Protein AF-A0A354I296-F1 (afdb_monomer_lite)

Structure (mmCIF, N/CA/C/O backbone):
data_AF-A0A354I296-F1
#
_entry.id   AF-A0A354I296-F1
#
loop_
_atom_site.group_PDB
_atom_site.id
_atom_site.type_symbol
_atom_site.label_atom_id
_atom_site.label_alt_id
_atom_site.label_comp_id
_atom_site.label_asym_id
_atom_site.label_entity_id
_atom_site.label_seq_id
_atom_site.pdbx_PDB_ins_code
_atom_site.Cartn_x
_atom_site.Cartn_y
_atom_site.Cartn_z
_atom_site.occupancy
_atom_site.B_iso_or_equiv
_atom_site.auth_seq_id
_atom_site.auth_comp_id
_atom_site.auth_asym_id
_atom_site.auth_atom_id
_atom_site.pdbx_PDB_model_num
ATOM 1 N N . GLU A 1 1 ? 18.909 11.972 23.026 1.00 33.59 1 GLU A N 1
ATOM 2 C CA . GLU A 1 1 ? 19.848 12.595 24.001 1.00 33.59 1 GLU A CA 1
ATOM 3 C C . GLU A 1 1 ? 21.340 12.469 23.628 1.00 33.59 1 GLU A C 1
ATOM 5 O O . GLU A 1 1 ? 22.035 13.480 23.597 1.00 33.59 1 GLU A O 1
ATOM 10 N N . LEU A 1 2 ? 21.848 11.277 23.272 1.00 34.94 2 LEU A N 1
ATOM 11 C CA . LEU A 1 2 ? 23.259 11.068 22.873 1.00 34.94 2 LEU A CA 1
ATOM 12 C C . LEU A 1 2 ? 23.693 11.866 21.626 1.00 34.94 2 LEU A C 1
ATOM 14 O O . LEU A 1 2 ? 24.777 12.438 21.613 1.00 34.94 2 LEU A O 1
ATOM 18 N N . PHE A 1 3 ? 22.832 11.965 20.608 1.00 37.03 3 PHE A N 1
ATOM 19 C CA . PHE A 1 3 ? 23.112 12.724 19.379 1.00 37.03 3 PHE A CA 1
ATOM 20 C C . PHE A 1 3 ? 23.147 14.242 19.612 1.00 37.03 3 PHE A C 1
ATOM 22 O O . PHE A 1 3 ? 24.010 14.931 19.083 1.00 37.03 3 PHE A O 1
ATOM 29 N N . VAL A 1 4 ? 22.258 14.760 20.465 1.00 40.34 4 VAL A N 1
ATOM 30 C CA . VAL A 1 4 ? 22.245 16.178 20.862 1.00 40.34 4 VAL A CA 1
ATOM 31 C C . VAL A 1 4 ? 23.506 16.517 21.654 1.00 40.34 4 VAL A C 1
ATOM 33 O O . VAL A 1 4 ? 24.139 17.526 21.366 1.00 40.34 4 VAL A O 1
ATOM 36 N N . ARG A 1 5 ? 23.934 15.640 22.575 1.00 43.50 5 ARG A N 1
ATOM 37 C CA . ARG A 1 5 ? 25.224 15.774 23.271 1.00 43.50 5 ARG A CA 1
ATOM 38 C C . ARG A 1 5 ? 26.418 15.746 22.314 1.00 43.50 5 ARG A C 1
ATOM 40 O O . ARG A 1 5 ? 27.336 16.535 22.496 1.00 43.50 5 ARG A O 1
ATOM 47 N N . TRP A 1 6 ? 26.397 14.890 21.294 1.00 47.97 6 TRP A N 1
ATOM 48 C CA . TRP A 1 6 ? 27.456 14.805 20.284 1.00 47.97 6 TRP A CA 1
ATOM 49 C C . TRP A 1 6 ? 27.508 16.049 19.379 1.00 47.97 6 TRP A C 1
ATOM 51 O O . TRP A 1 6 ? 28.562 16.656 19.230 1.00 47.97 6 TRP A O 1
ATOM 61 N N . ILE A 1 7 ? 26.363 16.514 18.867 1.00 42.75 7 ILE A N 1
ATOM 62 C CA . ILE A 1 7 ? 26.251 17.751 18.073 1.00 42.75 7 ILE A CA 1
ATOM 63 C C . ILE A 1 7 ? 26.618 18.988 18.903 1.00 42.75 7 ILE A C 1
ATOM 65 O O . ILE A 1 7 ? 27.264 19.892 18.388 1.00 42.75 7 ILE A O 1
ATOM 69 N N . GLN A 1 8 ? 26.238 19.052 20.182 1.00 44.62 8 GLN A N 1
ATOM 70 C CA . GLN A 1 8 ? 26.620 20.152 21.077 1.00 44.62 8 GLN A CA 1
ATOM 71 C C . GLN A 1 8 ? 28.119 20.139 21.403 1.00 44.62 8 GLN A C 1
ATOM 73 O O . GLN A 1 8 ? 28.713 21.206 21.518 1.00 44.62 8 GLN A O 1
ATOM 78 N N . GLN A 1 9 ? 28.742 18.957 21.486 1.00 46.59 9 GLN A N 1
ATOM 79 C CA . GLN A 1 9 ? 30.201 18.827 21.569 1.00 46.59 9 GLN A CA 1
ATOM 80 C C . GLN A 1 9 ? 30.897 19.252 20.268 1.00 46.59 9 GLN A C 1
ATOM 82 O O . GLN A 1 9 ? 31.966 19.849 20.334 1.00 46.59 9 GLN A O 1
ATOM 87 N N . MET A 1 10 ? 30.289 19.003 19.101 1.00 43.88 10 MET A N 1
ATOM 88 C CA . MET A 1 10 ? 30.841 19.424 17.809 1.00 43.88 10 MET A CA 1
ATOM 89 C C . MET A 1 10 ? 30.598 20.903 17.497 1.00 43.88 10 MET A C 1
ATOM 91 O O . MET A 1 10 ? 31.473 21.532 16.936 1.00 43.88 10 MET A O 1
ATOM 95 N N . ARG A 1 11 ? 29.477 21.513 17.906 1.00 38.94 11 ARG A N 1
ATOM 96 C CA . ARG A 1 11 ? 29.170 22.939 17.646 1.00 38.94 11 ARG A CA 1
ATOM 97 C C . ARG A 1 11 ? 30.139 23.929 18.298 1.00 38.94 11 ARG A C 1
ATOM 99 O O . ARG A 1 11 ? 30.137 25.097 17.921 1.00 38.94 11 ARG A O 1
ATOM 106 N N . TRP A 1 12 ? 30.914 23.491 19.287 1.00 44.03 12 TRP A N 1
ATOM 107 C CA . TRP A 1 12 ? 31.955 24.303 19.922 1.00 44.03 12 TRP A CA 1
ATOM 108 C C . TRP A 1 12 ? 33.363 24.039 19.377 1.00 44.03 12 TRP A C 1
ATOM 110 O O . TRP A 1 12 ? 34.286 24.747 19.768 1.00 44.03 12 TRP A O 1
ATOM 120 N N . ASN A 1 13 ? 33.515 23.094 18.445 1.00 45.34 13 ASN A N 1
ATOM 121 C CA . ASN A 1 13 ? 34.725 22.901 17.652 1.00 45.34 13 ASN A CA 1
ATOM 122 C C . ASN A 1 13 ? 34.424 23.289 16.193 1.00 45.34 13 ASN A C 1
ATOM 124 O O . ASN A 1 13 ? 33.408 22.910 15.628 1.00 45.34 13 ASN A O 1
ATOM 128 N N . GLU A 1 14 ? 35.288 24.084 15.575 1.00 43.41 14 GLU A N 1
ATOM 129 C CA . GLU A 1 14 ? 35.059 24.826 14.321 1.00 43.41 14 GLU A CA 1
ATOM 130 C C . GLU A 1 14 ? 34.916 23.971 13.028 1.00 43.41 14 GLU A C 1
ATOM 132 O O . GLU A 1 14 ? 35.137 24.471 11.930 1.00 43.41 14 GLU A O 1
ATOM 137 N N . GLU A 1 15 ? 34.535 22.692 13.102 1.00 51.66 15 GLU A N 1
ATOM 138 C CA . GLU A 1 15 ? 34.667 21.718 11.997 1.00 51.66 15 GLU A CA 1
ATOM 139 C C . GLU A 1 15 ? 33.373 21.411 11.216 1.00 51.66 15 GLU A C 1
ATOM 141 O O . GLU A 1 15 ? 33.297 20.407 10.509 1.00 51.66 15 GLU A O 1
ATOM 146 N N . VAL A 1 16 ? 32.338 22.254 11.294 1.00 51.06 16 VAL A N 1
ATOM 147 C CA . VAL A 1 16 ? 31.135 22.087 10.454 1.00 51.06 16 VAL A CA 1
ATOM 148 C C . VAL A 1 16 ? 31.132 23.120 9.333 1.00 51.06 16 VAL A C 1
ATOM 150 O O . VAL A 1 16 ? 30.863 24.299 9.558 1.00 51.06 16 VAL A O 1
ATOM 153 N N . LEU A 1 17 ? 31.406 22.658 8.112 1.00 53.25 17 LEU A N 1
ATOM 154 C CA . LEU A 1 17 ? 31.393 23.466 6.893 1.00 53.25 17 LEU A CA 1
ATOM 155 C C . LEU A 1 17 ? 30.124 23.184 6.084 1.00 53.25 17 LEU A C 1
ATOM 157 O O . LEU A 1 17 ? 29.747 22.032 5.883 1.00 53.25 17 LEU A O 1
ATOM 161 N N . VAL A 1 18 ? 29.468 24.244 5.615 1.00 51.97 18 VAL A N 1
ATOM 162 C CA . VAL A 1 18 ? 28.243 24.160 4.809 1.00 51.97 18 VAL A CA 1
ATOM 163 C C . VAL A 1 18 ? 28.585 24.545 3.373 1.00 51.97 18 VAL A C 1
ATOM 165 O O . VAL A 1 18 ? 29.061 25.654 3.143 1.00 51.97 18 VAL A O 1
ATOM 168 N N . CYS A 1 19 ? 28.346 23.639 2.420 1.00 49.12 19 CYS A N 1
ATOM 169 C CA . CYS A 1 19 ? 28.421 23.948 0.991 1.00 49.12 19 CYS A CA 1
ATOM 170 C C . CYS A 1 19 ? 27.123 24.671 0.587 1.00 49.12 19 CYS A C 1
ATOM 172 O O . CYS A 1 19 ? 26.054 24.067 0.705 1.00 49.12 19 CYS A O 1
ATOM 174 N N . PRO A 1 20 ? 27.166 25.951 0.180 1.00 45.97 20 PRO A N 1
ATOM 175 C CA . PRO A 1 20 ? 25.952 26.740 0.011 1.00 45.97 20 PRO A CA 1
ATOM 176 C C . PRO A 1 20 ? 25.225 26.470 -1.315 1.00 45.97 20 PRO A C 1
ATOM 178 O O . PRO A 1 20 ? 24.038 26.778 -1.406 1.00 45.97 20 PRO A O 1
ATOM 181 N N . THR A 1 21 ? 25.891 25.901 -2.331 1.00 49.44 21 THR A N 1
ATOM 182 C CA . THR A 1 21 ? 25.276 25.586 -3.634 1.00 49.44 21 THR A CA 1
ATOM 183 C C . THR A 1 21 ? 25.809 24.285 -4.257 1.00 49.44 21 THR A C 1
ATOM 185 O O . THR A 1 21 ? 26.966 23.918 -4.064 1.00 49.44 21 THR A O 1
ATOM 188 N N . GLU A 1 22 ? 24.993 23.589 -5.063 1.00 44.62 22 GLU A N 1
ATOM 189 C CA . GLU A 1 22 ? 25.404 22.340 -5.742 1.00 44.62 22 GLU A CA 1
ATOM 190 C C . GLU A 1 22 ? 26.595 22.526 -6.698 1.00 44.62 22 GLU A C 1
ATOM 192 O O . GLU A 1 22 ? 27.416 21.624 -6.854 1.00 44.62 22 GLU A O 1
ATOM 197 N N . GLY A 1 23 ? 26.724 23.706 -7.313 1.00 51.19 23 GLY A N 1
ATOM 198 C CA . GLY A 1 23 ? 27.812 24.018 -8.245 1.00 51.19 23 GLY A CA 1
ATOM 199 C C . GLY A 1 23 ? 29.199 24.094 -7.596 1.00 51.19 23 GLY A C 1
ATOM 200 O O . GLY A 1 23 ? 30.200 24.117 -8.309 1.00 51.19 23 GLY A O 1
ATOM 201 N N . GLU A 1 24 ? 29.271 24.122 -6.264 1.00 54.84 24 GLU A N 1
ATOM 202 C CA . GLU A 1 24 ? 30.514 24.223 -5.492 1.00 54.84 24 GLU A CA 1
ATOM 203 C C . GLU A 1 24 ? 30.955 22.874 -4.896 1.00 54.84 24 GLU A C 1
ATOM 205 O O . GLU A 1 24 ? 32.061 22.778 -4.356 1.00 54.84 24 GLU A O 1
ATOM 210 N N . ILE A 1 25 ? 30.140 21.816 -5.045 1.00 56.16 25 ILE A N 1
ATOM 211 C CA . ILE A 1 25 ? 30.381 20.479 -4.474 1.00 56.16 25 ILE A CA 1
ATOM 212 C C . ILE A 1 25 ? 31.719 19.898 -4.929 1.00 56.16 25 ILE A C 1
ATOM 214 O O . ILE A 1 25 ? 32.468 19.397 -4.096 1.00 56.16 25 ILE A O 1
ATOM 218 N N . ASP A 1 26 ? 32.066 20.004 -6.213 1.00 57.66 26 ASP A N 1
ATOM 219 C CA . ASP A 1 26 ? 33.335 19.468 -6.721 1.00 57.66 26 ASP A CA 1
ATOM 220 C C . ASP A 1 26 ? 34.546 20.199 -6.114 1.00 57.66 26 ASP A C 1
ATOM 222 O O . ASP A 1 26 ? 35.581 19.590 -5.839 1.00 57.66 26 ASP A O 1
ATOM 226 N N . GLY A 1 27 ? 34.429 21.506 -5.856 1.00 67.06 27 GLY A N 1
ATOM 227 C CA . GLY A 1 27 ? 35.473 22.284 -5.182 1.00 67.06 27 GLY A CA 1
ATOM 228 C C . GLY A 1 27 ? 35.651 21.850 -3.728 1.00 67.06 27 GLY A C 1
ATOM 229 O O . GLY A 1 27 ? 36.767 21.606 -3.274 1.00 67.06 27 GLY A O 1
ATOM 230 N N . PHE A 1 28 ? 34.534 21.668 -3.033 1.00 61.72 28 PHE A N 1
ATOM 231 C CA . PHE A 1 28 ? 34.469 21.221 -1.648 1.00 61.72 28 PHE A CA 1
ATOM 232 C C . PHE A 1 28 ? 34.961 19.770 -1.473 1.00 61.72 28 PHE A C 1
ATOM 234 O O . PHE A 1 28 ? 35.757 19.497 -0.576 1.00 61.72 28 PHE A O 1
ATOM 241 N N . HIS A 1 29 ? 34.594 18.861 -2.380 1.00 56.91 29 HIS A N 1
ATOM 242 C CA . HIS A 1 29 ? 35.057 17.470 -2.405 1.00 56.91 29 HIS A CA 1
ATOM 243 C C . HIS A 1 29 ? 36.570 17.367 -2.644 1.00 56.91 29 HIS A C 1
ATOM 245 O O . HIS A 1 29 ? 37.246 16.538 -2.039 1.00 56.91 29 HIS A O 1
ATOM 251 N N . ASN A 1 30 ? 37.125 18.227 -3.501 1.00 67.69 30 ASN A N 1
ATOM 252 C CA . ASN A 1 30 ? 38.569 18.272 -3.740 1.00 67.69 30 ASN A CA 1
ATOM 253 C C . ASN A 1 30 ? 39.343 18.890 -2.567 1.00 67.69 30 ASN A C 1
ATOM 255 O O . ASN A 1 30 ? 40.471 18.484 -2.294 1.00 67.69 30 ASN A O 1
ATOM 259 N N . GLN A 1 31 ? 38.752 19.868 -1.879 1.00 65.31 31 GLN A N 1
ATOM 260 C CA . GLN A 1 31 ? 39.367 20.539 -0.735 1.00 65.31 31 GLN A CA 1
ATOM 261 C C . GLN A 1 31 ? 39.324 19.685 0.543 1.00 65.31 31 GLN A C 1
ATOM 263 O O . GLN A 1 31 ? 40.240 19.766 1.360 1.00 65.31 31 GLN A O 1
ATOM 268 N N . TYR A 1 32 ? 38.296 18.847 0.698 1.00 61.12 32 TYR A N 1
ATOM 269 C CA . TYR A 1 32 ? 38.062 18.017 1.879 1.00 61.12 32 TYR A CA 1
ATOM 270 C C . TYR A 1 32 ? 37.789 16.561 1.475 1.00 61.12 32 TYR A C 1
ATOM 272 O O . TYR A 1 32 ? 36.694 16.035 1.671 1.00 61.12 32 TYR A O 1
ATOM 280 N N . ALA A 1 33 ? 38.801 15.910 0.898 1.00 56.47 33 ALA A N 1
ATOM 281 C CA . ALA A 1 33 ? 38.690 14.557 0.342 1.00 56.47 33 ALA A CA 1
ATOM 282 C C . ALA A 1 33 ? 38.290 13.476 1.371 1.00 56.47 33 ALA A C 1
ATOM 284 O O . ALA A 1 33 ? 37.703 12.466 0.992 1.00 56.47 33 ALA A O 1
ATOM 285 N N . ASP A 1 34 ? 38.565 13.710 2.660 1.00 45.62 34 ASP A N 1
ATOM 286 C CA . ASP A 1 34 ? 38.254 12.790 3.765 1.00 45.62 34 ASP A CA 1
ATOM 287 C C . ASP A 1 34 ? 36.952 13.154 4.513 1.00 45.62 34 ASP A C 1
ATOM 289 O O . ASP A 1 34 ? 36.613 12.532 5.523 1.00 45.62 34 ASP A O 1
ATOM 293 N N . ALA A 1 35 ? 36.218 14.177 4.057 1.00 49.62 35 ALA A N 1
ATOM 294 C CA . ALA A 1 35 ? 34.982 14.610 4.701 1.00 49.62 35 ALA A CA 1
ATOM 295 C C . ALA A 1 35 ? 33.814 13.649 4.429 1.00 49.62 35 ALA A C 1
ATOM 297 O O . ALA A 1 35 ? 33.658 13.091 3.343 1.00 49.62 35 ALA A O 1
ATOM 298 N N . VAL A 1 36 ? 32.933 13.508 5.422 1.00 41.62 36 VAL A N 1
ATOM 299 C CA . VAL A 1 36 ? 31.654 12.807 5.267 1.00 41.62 36 VAL A CA 1
ATOM 300 C C . VAL A 1 36 ? 30.622 13.793 4.716 1.00 41.62 36 VAL A C 1
ATOM 302 O O . VAL A 1 36 ? 30.156 14.677 5.433 1.00 41.62 36 VAL A O 1
ATOM 305 N N . TRP A 1 37 ? 30.256 13.636 3.443 1.00 46.22 37 TRP A N 1
ATOM 306 C CA . TRP A 1 37 ? 29.249 14.471 2.784 1.00 46.22 37 TRP A CA 1
ATOM 307 C C . TRP A 1 37 ? 27.836 14.026 3.164 1.00 46.22 37 TRP A C 1
ATOM 309 O O . TRP A 1 37 ? 27.436 12.891 2.904 1.00 46.22 37 TRP A O 1
ATOM 319 N N . ILE A 1 38 ? 27.072 14.934 3.768 1.00 41.50 38 ILE A N 1
ATOM 320 C CA . ILE A 1 38 ? 25.670 14.720 4.130 1.00 41.50 38 ILE A CA 1
ATOM 321 C C . ILE A 1 38 ? 24.820 15.544 3.154 1.00 41.50 38 ILE A C 1
ATOM 323 O O . ILE A 1 38 ? 24.811 16.770 3.266 1.00 41.50 38 ILE A O 1
ATOM 327 N N . PRO A 1 39 ? 24.128 14.916 2.188 1.00 38.41 39 PRO A N 1
ATOM 328 C CA . PRO A 1 39 ? 23.267 15.644 1.268 1.00 38.41 39 PRO A CA 1
ATOM 329 C C . PRO A 1 39 ? 22.071 16.232 2.023 1.00 38.41 39 PRO A C 1
ATOM 331 O O . PRO A 1 39 ? 21.343 15.517 2.715 1.00 38.41 39 PRO A O 1
ATOM 334 N N . LEU A 1 40 ? 21.880 17.542 1.878 1.00 39.53 40 LEU A N 1
ATOM 335 C CA . LEU A 1 40 ? 20.716 18.266 2.373 1.00 39.53 40 LEU A CA 1
ATOM 336 C C . LEU A 1 40 ? 19.736 18.415 1.197 1.00 39.53 40 LEU A C 1
ATOM 338 O O . LEU A 1 40 ? 19.872 19.328 0.396 1.00 39.53 40 LEU A O 1
ATOM 342 N N . GLU A 1 41 ? 18.790 17.473 1.123 1.00 33.91 41 GLU A N 1
ATOM 343 C CA . GLU A 1 41 ? 17.644 17.355 0.196 1.00 33.91 41 GLU A CA 1
ATOM 344 C C . GLU A 1 41 ? 17.865 16.896 -1.267 1.00 33.91 41 GLU A C 1
ATOM 346 O O . GLU A 1 41 ? 18.605 17.480 -2.047 1.00 33.91 41 GLU A O 1
ATOM 351 N N . MET A 1 42 ? 17.083 15.868 -1.649 1.00 27.95 42 MET A N 1
ATOM 352 C CA . MET A 1 42 ? 16.428 15.715 -2.961 1.00 27.95 42 MET A CA 1
ATOM 353 C C . MET A 1 42 ? 15.152 14.841 -2.826 1.00 27.95 42 MET A C 1
ATOM 355 O O . MET A 1 42 ? 15.227 13.614 -2.907 1.00 27.95 42 MET A O 1
ATOM 359 N N . GLY A 1 43 ? 13.986 15.489 -2.671 1.00 28.44 43 GLY A N 1
ATOM 360 C CA . GLY A 1 43 ? 12.795 15.245 -3.510 1.00 28.44 43 GLY A CA 1
ATOM 361 C C . GLY A 1 43 ? 11.603 14.378 -3.024 1.00 28.44 43 GLY A C 1
ATOM 362 O O . GLY A 1 43 ? 11.597 13.185 -3.296 1.00 28.44 43 GLY A O 1
ATOM 363 N N . ILE A 1 44 ? 10.561 15.046 -2.484 1.00 26.09 44 ILE A N 1
ATOM 364 C CA . ILE A 1 44 ? 9.079 14.936 -2.701 1.00 26.09 44 ILE A CA 1
ATOM 365 C C . ILE A 1 44 ? 8.376 13.554 -2.525 1.00 26.09 44 ILE A C 1
ATOM 367 O O . ILE A 1 44 ? 8.701 12.597 -3.214 1.00 26.09 44 ILE A O 1
ATOM 371 N N . GLY A 1 45 ? 7.297 13.401 -1.737 1.00 25.72 45 GLY A N 1
ATOM 372 C CA . GLY A 1 45 ? 6.546 14.399 -0.973 1.00 25.72 45 GLY A CA 1
ATOM 373 C C . GLY A 1 45 ? 5.465 13.813 -0.053 1.00 25.72 45 GLY A C 1
ATOM 374 O O . GLY A 1 45 ? 4.921 12.741 -0.297 1.00 25.72 45 GLY A O 1
ATOM 375 N N . LEU A 1 46 ? 5.147 14.581 0.983 1.00 27.52 46 LEU A N 1
ATOM 376 C CA . LEU A 1 46 ? 3.841 14.613 1.628 1.00 27.52 46 LEU A CA 1
ATOM 377 C C . LEU A 1 46 ? 3.227 15.951 1.222 1.00 27.52 46 LEU A C 1
ATOM 379 O O . LEU A 1 46 ? 3.928 16.964 1.239 1.00 27.52 46 LEU A O 1
ATOM 383 N N . GLY A 1 47 ? 1.971 15.944 0.780 1.00 29.39 47 GLY A N 1
ATOM 384 C CA . GLY A 1 47 ? 1.269 17.154 0.367 1.00 29.39 47 GLY A CA 1
ATOM 385 C C . GLY A 1 47 ? 1.355 18.210 1.464 1.00 29.39 47 GLY A C 1
ATOM 386 O O . GLY A 1 47 ? 0.806 18.028 2.544 1.00 29.39 47 GLY A O 1
ATOM 387 N N . MET A 1 48 ? 2.081 19.290 1.192 1.00 28.69 48 MET A N 1
ATOM 388 C CA . MET A 1 48 ? 2.100 20.473 2.041 1.00 28.69 48 MET A CA 1
ATOM 389 C C . MET A 1 48 ? 1.265 21.559 1.364 1.00 28.69 48 MET A C 1
ATOM 391 O O . MET A 1 48 ? 1.317 21.682 0.134 1.00 28.69 48 MET A O 1
ATOM 395 N N . PRO A 1 49 ? 0.486 22.322 2.146 1.00 31.44 49 PRO A N 1
ATOM 396 C CA . PRO A 1 49 ? -0.402 23.355 1.642 1.00 31.44 49 PRO A CA 1
ATOM 397 C C . PRO A 1 49 ? 0.372 24.409 0.847 1.00 31.44 49 PRO A C 1
ATOM 399 O O . PRO A 1 49 ? 1.527 24.728 1.133 1.00 31.44 49 PRO A O 1
ATOM 402 N N . GLU A 1 50 ? -0.292 24.993 -0.148 1.00 35.25 50 GLU A N 1
ATOM 403 C CA . GLU A 1 50 ? 0.166 26.223 -0.785 1.00 35.25 50 GLU A CA 1
ATOM 404 C C . GLU A 1 50 ? 0.170 27.358 0.255 1.00 35.25 50 GLU A C 1
ATOM 406 O O . GLU A 1 50 ? -0.847 28.031 0.423 1.00 35.25 50 GLU A O 1
ATOM 411 N N . LYS A 1 51 ? 1.287 27.528 0.980 1.00 36.31 51 LYS A N 1
ATOM 412 C CA . LYS A 1 51 ? 1.838 28.771 1.570 1.00 36.31 51 LYS A CA 1
ATOM 413 C C . LYS A 1 51 ? 2.824 28.440 2.693 1.00 36.31 51 LYS A C 1
ATOM 415 O O . LYS A 1 51 ? 2.430 27.822 3.668 1.00 36.31 51 LYS A O 1
ATOM 420 N N . ASP A 1 52 ? 4.067 28.898 2.532 1.00 37.00 52 ASP A N 1
ATOM 421 C CA . ASP A 1 52 ? 5.006 29.505 3.504 1.00 37.00 52 ASP A CA 1
ATOM 422 C C . ASP A 1 52 ? 4.898 29.240 5.031 1.00 37.00 52 ASP A C 1
ATOM 424 O O . ASP A 1 52 ? 5.367 30.061 5.819 1.00 37.00 52 ASP A O 1
ATOM 428 N N . GLU A 1 53 ? 4.362 28.117 5.503 1.00 40.03 53 GLU A N 1
ATOM 429 C CA . GLU A 1 53 ? 4.497 27.703 6.902 1.00 40.03 53 GLU A CA 1
ATOM 430 C C . GLU A 1 53 ? 5.593 26.644 7.025 1.00 40.03 53 GLU A C 1
ATOM 432 O O . GLU A 1 53 ? 5.520 25.541 6.482 1.00 40.03 53 GLU A O 1
ATOM 437 N N . ASP A 1 54 ? 6.661 27.017 7.728 1.00 52.09 54 ASP A N 1
ATOM 438 C CA . ASP A 1 54 ? 7.790 26.145 8.010 1.00 52.09 54 ASP A CA 1
ATOM 439 C C . ASP A 1 54 ? 7.296 24.963 8.857 1.00 52.09 54 ASP A C 1
ATOM 441 O O . ASP A 1 54 ? 6.759 25.159 9.947 1.00 52.09 54 ASP A O 1
ATOM 445 N N . LEU A 1 55 ? 7.482 23.727 8.383 1.00 42.66 55 LEU A N 1
ATOM 446 C CA . LEU A 1 55 ? 7.180 22.489 9.116 1.00 42.66 55 LEU A CA 1
ATOM 447 C C . LEU A 1 55 ? 7.699 22.538 10.565 1.00 42.66 55 LEU A C 1
ATOM 449 O O . LEU A 1 55 ? 7.069 22.005 11.473 1.00 42.66 55 LEU A O 1
ATOM 453 N N . VAL A 1 56 ? 8.815 23.241 10.795 1.00 43.03 56 VAL A N 1
ATOM 454 C CA . VAL A 1 56 ? 9.347 23.569 12.126 1.00 43.03 56 VAL A CA 1
ATOM 455 C C . VAL A 1 56 ? 8.297 24.236 13.014 1.00 43.03 56 VAL A C 1
ATOM 457 O O . VAL A 1 56 ? 8.120 23.833 14.157 1.00 43.03 56 VAL A O 1
ATOM 460 N N . GLN A 1 57 ? 7.616 25.261 12.509 1.00 44.91 57 GLN A N 1
ATOM 461 C CA . GLN A 1 57 ? 6.609 26.036 13.229 1.00 44.91 57 GLN A CA 1
ATOM 462 C C . GLN A 1 57 ? 5.342 25.215 13.467 1.00 44.91 57 GLN A C 1
ATOM 464 O O . GLN A 1 57 ? 4.762 25.296 14.550 1.00 44.91 57 GLN A O 1
ATOM 469 N N . ILE A 1 58 ? 4.957 24.356 12.517 1.00 47.59 58 ILE A N 1
ATOM 470 C CA . ILE A 1 58 ? 3.865 23.395 12.716 1.00 47.59 58 ILE A CA 1
ATOM 471 C C . ILE A 1 58 ? 4.242 22.438 13.853 1.00 47.59 58 ILE A C 1
ATOM 473 O O . ILE A 1 58 ? 3.527 22.344 14.842 1.00 47.59 58 ILE A O 1
ATOM 477 N N . LEU A 1 59 ? 5.412 21.806 13.807 1.00 42.69 59 LEU A N 1
ATOM 478 C CA . LEU A 1 59 ? 5.854 20.877 14.853 1.00 42.69 59 LEU A CA 1
ATOM 479 C C . LEU A 1 59 ? 6.024 21.574 16.222 1.00 42.69 59 LEU A C 1
ATOM 481 O O . LEU A 1 59 ? 5.577 21.057 17.245 1.00 42.69 59 LEU A O 1
ATOM 485 N N . GLN A 1 60 ? 6.582 22.785 16.255 1.00 45.72 60 GLN A N 1
ATOM 486 C CA . GLN A 1 60 ? 6.762 23.569 17.484 1.00 45.72 60 GLN A CA 1
ATOM 487 C C . GLN A 1 60 ? 5.439 24.060 18.079 1.00 45.72 60 GLN A C 1
ATOM 489 O O . GLN A 1 60 ? 5.277 24.027 19.300 1.00 45.72 60 GLN A O 1
ATOM 494 N N . SER A 1 61 ? 4.474 24.464 17.248 1.00 45.47 61 SER A N 1
ATOM 495 C CA . SER A 1 61 ? 3.115 24.795 17.708 1.00 45.47 61 SER A CA 1
ATOM 496 C C . SER A 1 61 ? 2.377 23.575 18.274 1.00 45.47 61 SER A C 1
ATOM 498 O O . SER A 1 61 ? 1.458 23.731 19.075 1.00 45.47 61 SER A O 1
ATOM 500 N N . HIS A 1 62 ? 2.845 22.368 17.944 1.00 43.22 62 HIS A N 1
ATOM 501 C CA . HIS A 1 62 ? 2.390 21.089 18.490 1.00 43.22 62 HIS A CA 1
ATOM 502 C C . HIS A 1 62 ? 3.257 20.575 19.657 1.00 43.22 62 HIS A C 1
ATOM 504 O O . HIS A 1 62 ? 3.109 19.433 20.086 1.00 43.22 62 HIS A O 1
ATOM 510 N N . GLY A 1 63 ? 4.152 21.404 20.209 1.00 37.19 63 GLY A N 1
ATOM 511 C CA . GLY A 1 63 ? 4.979 21.055 21.371 1.00 37.19 63 GLY A CA 1
ATOM 512 C C . GLY A 1 63 ? 6.171 20.141 21.064 1.00 37.19 63 GLY A C 1
ATOM 513 O O . GLY A 1 63 ? 6.874 19.722 21.985 1.00 37.19 63 GLY A O 1
ATOM 514 N N . ILE A 1 64 ? 6.442 19.859 19.787 1.00 40.47 64 ILE A N 1
ATOM 515 C CA . ILE A 1 64 ? 7.604 19.085 19.347 1.00 40.47 64 ILE A 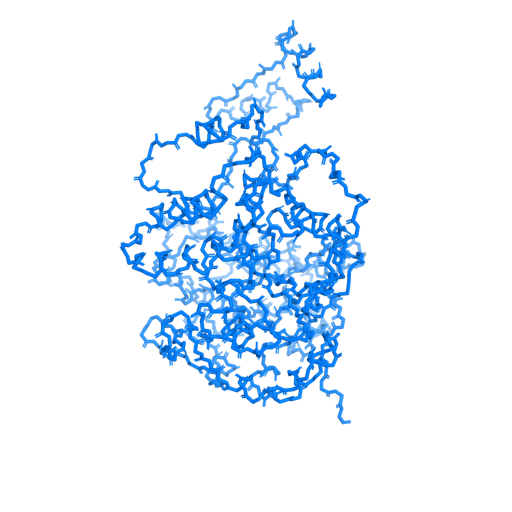CA 1
ATOM 516 C C . ILE A 1 64 ? 8.808 20.031 19.322 1.00 40.47 64 ILE A C 1
ATOM 518 O O . ILE A 1 64 ? 8.974 20.868 18.436 1.00 40.47 64 ILE A O 1
ATOM 522 N N . SER A 1 65 ? 9.646 19.922 20.352 1.00 36.69 65 SER A N 1
ATOM 523 C CA . SER A 1 65 ? 10.765 20.842 20.603 1.00 36.69 65 SER A CA 1
ATOM 524 C C . SER A 1 65 ? 12.075 20.445 19.909 1.00 36.69 65 SER A C 1
ATOM 526 O O . SER A 1 65 ? 13.035 21.218 19.912 1.00 36.69 65 SER A O 1
ATOM 528 N N . SER A 1 66 ? 12.125 19.265 19.283 1.00 36.47 66 SER A N 1
ATOM 529 C CA . SER A 1 66 ? 13.286 18.776 18.540 1.00 36.47 66 SER A CA 1
ATOM 530 C C . SER A 1 66 ? 12.845 17.948 17.334 1.00 36.47 66 SER A C 1
ATOM 532 O O . SER A 1 66 ? 12.147 16.952 17.487 1.00 36.47 66 SER A O 1
ATOM 534 N N . PHE A 1 67 ? 13.261 18.351 16.132 1.00 38.00 67 PHE A N 1
ATOM 535 C CA . PHE A 1 67 ? 13.099 17.570 14.906 1.00 38.00 67 PHE A CA 1
ATOM 536 C C . PHE A 1 67 ? 14.344 17.775 14.021 1.00 38.00 67 PHE A C 1
ATOM 538 O O . PHE A 1 67 ? 15.007 18.812 14.099 1.00 38.00 67 PHE A O 1
ATOM 545 N N . SER A 1 68 ? 14.709 16.777 13.215 1.00 38.22 68 SER A N 1
ATOM 546 C CA . SER A 1 68 ? 15.877 16.838 12.330 1.00 38.22 68 SER A CA 1
ATOM 547 C C . SER A 1 68 ? 15.534 16.259 10.963 1.00 38.22 68 SER A C 1
ATOM 549 O O . SER A 1 68 ? 15.128 15.102 10.872 1.00 38.22 68 SER A O 1
ATOM 551 N N . ARG A 1 69 ? 15.756 17.040 9.896 1.00 38.06 69 ARG A N 1
ATOM 552 C CA . ARG A 1 69 ? 15.588 16.593 8.497 1.00 38.06 69 ARG A CA 1
ATOM 553 C C . ARG A 1 69 ? 16.672 15.605 8.039 1.00 38.06 69 ARG A C 1
ATOM 555 O O . ARG A 1 69 ? 16.525 14.950 7.018 1.00 38.06 69 ARG A O 1
ATOM 562 N N . PHE A 1 70 ? 17.733 15.426 8.834 1.00 35.25 70 PHE A N 1
ATOM 563 C CA . PHE A 1 70 ? 18.823 14.463 8.596 1.00 35.25 70 PHE A CA 1
ATOM 564 C C . PHE A 1 70 ? 18.340 13.002 8.472 1.00 35.25 70 PHE A C 1
ATOM 566 O O . PHE A 1 70 ? 19.051 12.142 7.957 1.00 35.25 70 PHE A O 1
ATOM 573 N N . PHE A 1 71 ? 17.129 12.710 8.948 1.00 32.88 71 PHE A N 1
ATOM 574 C CA . PHE A 1 71 ? 16.593 11.365 9.113 1.00 32.88 71 PHE A CA 1
ATOM 575 C C . PHE A 1 71 ? 15.391 11.046 8.213 1.00 32.88 71 PHE A C 1
ATOM 577 O O . PHE A 1 71 ? 14.711 10.057 8.468 1.00 32.88 71 PHE A O 1
ATOM 584 N N . GLU A 1 72 ? 15.149 11.788 7.127 1.00 35.22 72 GLU A N 1
ATOM 585 C CA . GLU A 1 72 ? 14.044 11.493 6.187 1.00 35.22 72 GLU A CA 1
ATOM 586 C C . GLU A 1 72 ? 14.078 10.066 5.590 1.00 35.22 72 GLU A C 1
ATOM 588 O O . GLU A 1 72 ? 13.079 9.590 5.061 1.00 35.22 72 GLU A O 1
ATOM 593 N N . ARG A 1 73 ? 15.192 9.328 5.735 1.00 32.25 73 ARG A N 1
ATOM 594 C CA . ARG A 1 73 ? 15.295 7.888 5.415 1.00 32.25 73 ARG A CA 1
ATOM 595 C C . ARG A 1 73 ? 15.519 6.951 6.612 1.00 32.25 73 ARG A C 1
ATOM 597 O O . ARG A 1 73 ? 15.667 5.750 6.407 1.00 32.25 73 ARG A O 1
ATOM 604 N N . LYS A 1 74 ? 15.584 7.467 7.843 1.00 33.88 74 LYS A N 1
ATOM 605 C CA . LYS A 1 74 ? 15.698 6.693 9.095 1.00 33.88 74 LYS A CA 1
ATOM 606 C C . LYS A 1 74 ? 15.000 7.426 10.252 1.00 33.88 74 LYS A C 1
ATOM 608 O O . LYS A 1 74 ? 15.695 7.963 11.116 1.00 33.88 74 LYS A O 1
ATOM 613 N N . PRO A 1 75 ? 13.659 7.462 10.294 1.00 35.19 75 PRO A N 1
ATOM 614 C CA . PRO A 1 75 ? 12.910 8.145 11.342 1.00 35.19 75 PRO A CA 1
ATOM 615 C C . PRO A 1 75 ? 12.956 7.330 12.639 1.00 35.19 75 PRO A C 1
ATOM 617 O O . PRO A 1 75 ? 12.032 6.617 13.008 1.00 35.19 75 PRO A O 1
ATOM 620 N N . LEU A 1 76 ? 14.073 7.437 13.348 1.00 34.28 76 LEU A N 1
ATOM 621 C CA . LEU A 1 76 ? 14.240 6.953 14.713 1.00 34.28 76 LEU A CA 1
ATOM 622 C C . LEU A 1 76 ? 14.354 8.170 15.629 1.00 34.28 76 LEU A C 1
ATOM 624 O O . LEU A 1 76 ? 15.399 8.427 16.205 1.00 34.28 76 LEU A O 1
ATOM 628 N N . TYR A 1 77 ? 13.281 8.959 15.688 1.00 35.12 77 TYR A N 1
ATOM 629 C CA . TYR A 1 77 ? 13.004 9.916 16.765 1.00 35.12 77 TYR A CA 1
ATOM 630 C C . TYR A 1 77 ? 11.485 10.155 16.849 1.00 35.12 77 TYR A C 1
ATOM 632 O O . TYR A 1 77 ? 10.993 11.273 16.766 1.00 35.12 77 TYR A O 1
ATOM 640 N N . CYS A 1 78 ? 10.721 9.079 17.044 1.00 33.84 78 CYS A N 1
ATOM 641 C CA . CYS A 1 78 ? 9.665 9.174 18.043 1.00 33.84 78 CYS A CA 1
ATOM 642 C C . CYS A 1 78 ? 10.409 9.041 19.369 1.00 33.84 78 CYS A C 1
ATOM 644 O O . CYS A 1 78 ? 11.101 8.041 19.563 1.00 33.84 78 CYS A O 1
ATOM 646 N N . GLU A 1 79 ? 10.369 10.051 20.237 1.00 33.44 79 GLU A N 1
ATOM 647 C CA . GLU A 1 79 ? 10.826 9.840 21.608 1.00 33.44 79 GLU A CA 1
ATOM 648 C C . GLU A 1 79 ? 10.134 8.575 22.126 1.00 33.44 79 GLU A C 1
ATOM 650 O O . GLU A 1 79 ? 8.909 8.454 22.032 1.00 33.44 79 GLU A O 1
ATOM 655 N N . GLU A 1 80 ? 10.924 7.608 22.600 1.00 34.97 80 GLU A N 1
ATOM 656 C CA . GLU A 1 80 ? 10.452 6.460 23.370 1.00 34.97 80 GLU A CA 1
ATOM 657 C C . GLU A 1 80 ? 9.867 6.986 24.688 1.00 34.97 80 GLU A C 1
ATOM 659 O O . GLU A 1 80 ? 10.421 6.810 25.771 1.00 34.97 80 GLU A O 1
ATOM 664 N N . LEU A 1 81 ? 8.749 7.703 24.611 1.00 33.69 81 LEU A N 1
ATOM 665 C CA . LEU A 1 81 ? 7.917 7.951 25.764 1.00 33.69 81 LEU A CA 1
ATOM 666 C C . LEU A 1 81 ? 7.330 6.594 26.112 1.00 33.69 81 LEU A C 1
ATOM 668 O O . LEU A 1 81 ? 6.540 6.031 25.352 1.00 33.69 81 LEU A O 1
ATOM 672 N N . ALA A 1 82 ? 7.793 6.048 27.235 1.00 33.84 82 ALA A N 1
ATOM 673 C CA . ALA A 1 82 ? 7.247 4.840 27.814 1.00 33.84 82 ALA A CA 1
ATOM 674 C C . ALA A 1 82 ? 5.719 4.960 27.823 1.00 33.84 82 ALA A C 1
ATOM 676 O O . ALA A 1 82 ? 5.160 5.832 28.490 1.00 33.84 82 ALA A O 1
ATOM 677 N N . ILE A 1 83 ? 5.052 4.108 27.046 1.00 39.72 83 ILE A N 1
ATOM 678 C CA . ILE A 1 83 ? 3.605 3.984 27.119 1.00 39.72 83 ILE A CA 1
ATOM 679 C C . ILE A 1 83 ? 3.319 3.383 28.485 1.00 39.72 83 ILE A C 1
ATOM 681 O O . ILE A 1 83 ? 3.620 2.218 28.753 1.00 39.72 83 ILE A O 1
ATOM 685 N N . ASP A 1 84 ? 2.771 4.202 29.371 1.00 39.16 84 ASP A N 1
ATOM 686 C CA . ASP A 1 84 ? 2.287 3.738 30.656 1.00 39.16 84 ASP A CA 1
ATOM 687 C C . ASP A 1 84 ? 1.005 2.942 30.405 1.00 39.16 84 ASP A C 1
ATOM 689 O O . ASP A 1 84 ? -0.062 3.523 30.249 1.00 39.16 84 ASP A O 1
ATOM 693 N N . ASN A 1 85 ? 1.111 1.615 30.261 1.00 40.78 85 ASN A N 1
ATOM 694 C CA . ASN A 1 85 ? -0.053 0.731 30.258 1.00 40.78 85 ASN A CA 1
ATOM 695 C C . ASN A 1 85 ? 0.258 -0.658 30.822 1.00 40.78 85 ASN A C 1
ATOM 697 O O . ASN A 1 85 ? 0.677 -1.583 30.127 1.00 40.78 85 ASN A O 1
ATOM 701 N N . LYS A 1 86 ? -0.106 -0.836 32.093 1.00 34.41 86 LYS A N 1
ATOM 702 C CA . LYS A 1 86 ? -0.688 -2.087 32.594 1.00 34.41 86 LYS A CA 1
ATOM 703 C C . LYS A 1 86 ? -1.961 -1.771 33.372 1.00 34.41 86 LYS A C 1
ATOM 705 O O . LYS A 1 86 ? -2.003 -1.928 34.588 1.00 34.41 86 LYS A O 1
ATOM 710 N N . GLN A 1 87 ? -3.013 -1.351 32.676 1.00 34.16 87 GLN A N 1
ATOM 711 C CA . GLN A 1 87 ? -4.372 -1.506 33.188 1.00 34.16 87 GLN A CA 1
ATOM 712 C C . GLN A 1 87 ? -5.258 -2.127 32.113 1.00 34.16 87 GLN A C 1
ATOM 714 O O . GLN A 1 87 ? -5.284 -1.703 30.962 1.00 34.16 87 GLN A O 1
ATOM 719 N N . SER A 1 88 ? -5.917 -3.216 32.501 1.00 35.56 88 SER A N 1
ATOM 720 C CA . SER A 1 88 ? -6.842 -3.974 31.671 1.00 35.56 88 SER A CA 1
ATOM 721 C C . SER A 1 88 ? -8.040 -3.111 31.295 1.00 35.56 88 SER A C 1
ATOM 723 O O . SER A 1 88 ? -8.672 -2.523 32.174 1.00 35.56 88 SER A O 1
ATOM 725 N N . VAL A 1 89 ? -8.377 -3.103 30.006 1.00 39.28 89 VAL A N 1
ATOM 726 C CA . VAL A 1 89 ? -9.596 -2.492 29.469 1.00 39.28 89 VAL A CA 1
ATOM 727 C C . VAL A 1 89 ? -10.809 -3.005 30.247 1.00 39.28 89 VAL A C 1
ATOM 729 O O . VAL A 1 89 ? -11.016 -4.215 30.375 1.00 39.28 89 VAL A O 1
ATOM 732 N N . SER A 1 90 ? -11.618 -2.078 30.765 1.00 40.03 90 SER A N 1
ATOM 733 C CA . SER A 1 90 ? -12.963 -2.378 31.250 1.00 40.03 90 SER A CA 1
ATOM 734 C C . SER A 1 90 ? -13.773 -2.930 30.079 1.00 40.03 90 SER A C 1
ATOM 736 O O . SER A 1 90 ? -14.002 -2.191 29.126 1.00 40.03 90 SER A O 1
ATOM 738 N N . GLN A 1 91 ? -14.131 -4.215 30.153 1.00 40.09 91 GLN A N 1
ATOM 739 C CA . GLN A 1 91 ? -14.951 -5.000 29.216 1.00 40.09 91 GLN A CA 1
ATOM 740 C C . GLN A 1 91 ? -15.703 -4.157 28.167 1.00 40.09 91 GLN A C 1
ATOM 742 O O . GLN A 1 91 ? -16.866 -3.804 28.359 1.00 40.09 91 GLN A O 1
ATOM 747 N N . SER A 1 92 ? -15.045 -3.843 27.047 1.00 51.72 92 SER A N 1
ATOM 748 C CA . SER A 1 92 ? -15.750 -3.415 25.844 1.00 51.72 92 SER A CA 1
ATOM 749 C C . SER A 1 92 ? -16.495 -4.627 25.290 1.00 51.72 92 SER A C 1
ATOM 751 O O . SER A 1 92 ? -15.953 -5.732 25.250 1.00 51.72 92 SER A O 1
ATOM 753 N N . ILE A 1 93 ? -17.742 -4.429 24.864 1.00 61.53 93 ILE A N 1
ATOM 754 C CA . ILE A 1 93 ? -18.555 -5.469 24.209 1.00 61.53 93 ILE A CA 1
ATOM 755 C C . ILE A 1 93 ? -17.885 -5.936 22.900 1.00 61.53 93 ILE A C 1
ATOM 757 O O . ILE A 1 93 ? -18.072 -7.075 22.479 1.00 61.53 93 ILE A O 1
ATOM 761 N N . VAL A 1 94 ? -17.049 -5.079 22.300 1.00 78.81 94 VAL A N 1
ATOM 762 C CA . VAL A 1 94 ? -16.273 -5.372 21.092 1.00 78.81 94 VAL A CA 1
ATOM 763 C C . VAL A 1 94 ? -14.862 -5.848 21.437 1.00 78.81 94 VAL A C 1
ATOM 765 O O . VAL A 1 94 ? -14.150 -5.194 22.205 1.00 78.81 94 VAL A O 1
ATOM 768 N N . GLN A 1 95 ? -14.433 -6.956 20.832 1.00 86.56 95 GLN A N 1
ATOM 769 C CA . GLN A 1 95 ? -13.065 -7.467 20.909 1.00 86.56 95 GLN A CA 1
ATOM 770 C C . GLN A 1 95 ? -12.299 -7.129 19.629 1.00 86.56 95 GLN A C 1
ATOM 772 O O . GLN A 1 95 ? -12.538 -7.711 18.574 1.00 86.56 95 GLN A O 1
ATOM 777 N N . VAL A 1 96 ? -11.328 -6.222 19.744 1.00 92.25 96 VAL A N 1
ATOM 778 C CA . VAL A 1 96 ? -10.407 -5.872 18.656 1.00 92.25 96 VAL A CA 1
ATOM 779 C C . VAL A 1 96 ? -9.004 -6.319 19.041 1.00 92.25 96 VAL A C 1
ATOM 781 O O . VAL A 1 96 ? -8.377 -5.736 19.927 1.00 92.25 96 VAL A O 1
ATOM 784 N N . LYS A 1 97 ? -8.529 -7.395 18.409 1.00 92.75 97 LYS A N 1
ATOM 785 C CA . LYS A 1 97 ? -7.209 -7.989 18.695 1.00 92.75 97 LYS A CA 1
ATOM 786 C C . LYS A 1 97 ? -6.199 -7.761 17.578 1.00 92.75 97 LYS A C 1
ATOM 788 O O . LYS A 1 97 ? -5.008 -7.688 17.867 1.00 92.75 97 LYS A O 1
ATOM 793 N N . LYS A 1 98 ? -6.673 -7.634 16.336 1.00 97.19 98 LYS A N 1
ATOM 794 C CA . LYS A 1 98 ? -5.832 -7.583 15.141 1.00 97.19 98 LYS A CA 1
ATOM 795 C C . LYS A 1 98 ? -5.897 -6.231 14.444 1.00 97.19 98 LYS A C 1
ATOM 797 O O . LYS A 1 98 ? -6.952 -5.593 14.406 1.00 97.19 98 LYS A O 1
ATOM 802 N N . VAL A 1 99 ? -4.775 -5.859 13.841 1.00 97.25 99 VAL A N 1
ATOM 803 C CA . VAL A 1 99 ? -4.656 -4.758 12.886 1.00 97.25 99 VAL A CA 1
ATOM 804 C C . VAL A 1 99 ? -4.149 -5.335 11.569 1.00 97.25 99 VAL A C 1
ATOM 806 O O . VAL A 1 99 ? -3.085 -5.951 11.524 1.00 97.25 99 VAL A O 1
ATOM 809 N N . LEU A 1 100 ? -4.922 -5.145 10.505 1.00 97.38 100 LEU A N 1
ATOM 810 C CA . LEU A 1 100 ? -4.525 -5.409 9.132 1.00 97.38 100 LEU A CA 1
ATOM 811 C C . LEU A 1 100 ? -3.912 -4.132 8.552 1.00 97.38 100 LEU A C 1
ATOM 813 O O . LEU A 1 100 ? -4.631 -3.206 8.179 1.00 97.38 100 LEU A O 1
ATOM 817 N N . LEU A 1 101 ? -2.586 -4.082 8.497 1.00 94.69 101 LEU A N 1
ATOM 818 C CA . LEU A 1 101 ? -1.833 -2.929 8.016 1.00 94.69 101 LEU A CA 1
ATOM 819 C C . LEU A 1 101 ? -1.498 -3.095 6.533 1.00 94.69 101 LEU A C 1
ATOM 821 O O . LEU A 1 101 ? -0.841 -4.062 6.146 1.00 94.69 101 LEU A O 1
ATOM 825 N N . LEU A 1 102 ? -1.913 -2.147 5.695 1.00 92.75 102 LEU A N 1
ATOM 826 C CA . LEU A 1 102 ? -1.569 -2.160 4.279 1.00 92.75 102 LEU A CA 1
ATOM 827 C C . LEU A 1 102 ? -0.121 -1.697 4.071 1.00 92.75 102 LEU A C 1
ATOM 829 O O . LEU A 1 102 ? 0.238 -0.543 4.300 1.00 92.75 102 LEU A O 1
ATOM 833 N N . LYS A 1 103 ? 0.711 -2.586 3.535 1.00 90.31 103 LYS A N 1
ATOM 834 C CA . LYS A 1 103 ? 1.967 -2.229 2.882 1.00 90.31 103 LYS A CA 1
ATOM 835 C C . LYS A 1 103 ? 1.643 -1.728 1.478 1.00 90.31 103 LYS A C 1
ATOM 837 O O . LYS A 1 103 ? 1.516 -2.495 0.521 1.00 90.31 103 LYS A O 1
ATOM 842 N N . ALA A 1 104 ? 1.419 -0.421 1.390 1.00 81.38 104 ALA A N 1
ATOM 843 C CA . ALA A 1 104 ? 1.036 0.241 0.156 1.00 81.38 104 ALA A CA 1
ATOM 844 C C . ALA A 1 104 ? 2.080 0.028 -0.950 1.00 81.38 104 ALA A C 1
ATOM 846 O O . ALA A 1 104 ? 3.276 0.233 -0.764 1.00 81.38 104 ALA A O 1
ATOM 847 N N . SER A 1 105 ? 1.603 -0.357 -2.133 1.00 82.50 105 SER A N 1
ATOM 848 C CA . SER A 1 105 ? 2.417 -0.514 -3.333 1.00 82.50 105 SER A CA 1
ATOM 849 C C . SER A 1 105 ? 1.712 0.220 -4.465 1.00 82.50 105 SER A C 1
ATOM 851 O O . SER A 1 105 ? 0.648 -0.198 -4.933 1.00 82.50 105 SER A O 1
ATOM 853 N N . ALA A 1 106 ? 2.277 1.361 -4.874 1.00 81.50 106 ALA A N 1
ATOM 854 C CA . ALA A 1 106 ? 1.655 2.242 -5.862 1.00 81.50 106 ALA A CA 1
ATOM 855 C C . ALA A 1 106 ? 1.234 1.466 -7.122 1.00 81.50 106 ALA A C 1
ATOM 857 O O . ALA A 1 106 ? 2.012 0.676 -7.647 1.00 81.50 106 ALA A O 1
ATOM 858 N N . MET A 1 107 ? 0.018 1.692 -7.622 1.00 87.12 107 MET A N 1
ATOM 859 C CA . MET A 1 107 ? -0.538 1.032 -8.820 1.00 87.12 107 MET A CA 1
ATOM 860 C C . MET A 1 107 ? -0.717 -0.499 -8.748 1.00 87.12 107 MET A C 1
ATOM 862 O O . MET A 1 107 ? -0.975 -1.135 -9.778 1.00 87.12 107 MET A O 1
ATOM 866 N N . SER A 1 108 ? -0.668 -1.094 -7.553 1.00 88.81 108 SER A N 1
ATOM 867 C CA . SER A 1 108 ? -0.906 -2.533 -7.337 1.00 88.81 108 SER A CA 1
ATOM 868 C C . SER A 1 108 ? -2.343 -2.867 -6.908 1.00 88.81 108 SER A C 1
ATOM 870 O O . SER A 1 108 ? -2.670 -4.028 -6.695 1.00 88.81 108 SER A O 1
ATOM 872 N N . GLY A 1 109 ? -3.228 -1.868 -6.814 1.00 88.12 109 GLY A N 1
ATOM 873 C CA . GLY A 1 109 ? -4.644 -2.065 -6.475 1.00 88.12 109 GLY A CA 1
ATOM 874 C C . GLY A 1 109 ? -5.008 -1.848 -5.003 1.00 88.12 109 GLY A C 1
ATOM 875 O O . GLY A 1 109 ? -6.100 -2.239 -4.606 1.00 88.12 109 GLY A O 1
ATOM 876 N N . SER A 1 110 ? -4.154 -1.186 -4.215 1.00 88.38 110 SER A N 1
ATOM 877 C CA . SER A 1 110 ? -4.423 -0.808 -2.816 1.00 88.38 110 SER A CA 1
ATOM 878 C C . SER A 1 110 ? -5.787 -0.136 -2.610 1.00 88.38 110 SER A C 1
ATOM 880 O O . SER A 1 110 ? -6.528 -0.524 -1.714 1.00 88.38 110 SER A O 1
ATOM 882 N N . SER A 1 111 ? -6.188 0.783 -3.496 1.00 85.44 111 SER A N 1
ATOM 883 C CA . SER A 1 111 ? -7.487 1.459 -3.371 1.00 85.44 111 SER A CA 1
ATOM 884 C C . SER A 1 111 ? -8.676 0.500 -3.483 1.00 85.44 111 SER A C 1
ATOM 886 O O . SER A 1 111 ? -9.669 0.686 -2.792 1.00 85.44 111 SER A O 1
ATOM 888 N N . LEU A 1 112 ? -8.585 -0.550 -4.315 1.00 88.50 112 LEU A N 1
ATOM 889 C CA . LEU A 1 112 ? -9.638 -1.571 -4.395 1.00 88.50 112 LEU A CA 1
ATOM 890 C C . LEU A 1 112 ? -9.811 -2.257 -3.039 1.00 88.50 112 LEU A C 1
ATOM 892 O O . LEU A 1 112 ? -10.939 -2.425 -2.590 1.00 88.50 112 LEU A O 1
ATOM 896 N N . VAL A 1 113 ? -8.704 -2.626 -2.396 1.00 90.56 113 VAL A N 1
ATOM 897 C CA . VAL A 1 113 ? -8.722 -3.293 -1.093 1.00 90.56 113 VAL A CA 1
ATOM 898 C C . VAL A 1 113 ? -9.358 -2.408 -0.031 1.00 90.56 113 VAL A C 1
ATOM 900 O O . VAL A 1 113 ? -10.278 -2.864 0.639 1.00 90.56 113 VAL A O 1
ATOM 903 N N . ALA A 1 114 ? -8.953 -1.141 0.059 1.00 87.56 114 ALA A N 1
ATOM 904 C CA . ALA A 1 114 ? -9.537 -0.208 1.017 1.00 87.56 114 ALA A CA 1
ATOM 905 C C . ALA A 1 114 ? -11.054 -0.031 0.812 1.00 87.56 114 ALA A C 1
ATOM 907 O O . ALA A 1 114 ? -11.819 -0.097 1.771 1.00 87.56 114 ALA A O 1
ATOM 908 N N . PHE A 1 115 ? -11.518 0.110 -0.438 1.00 85.25 115 PHE A N 1
ATOM 909 C CA . PHE A 1 115 ? -12.951 0.257 -0.728 1.00 85.25 115 PHE A CA 1
ATOM 910 C C . PHE A 1 115 ? -13.777 -1.002 -0.455 1.00 85.25 115 PHE A C 1
ATOM 912 O O . PHE A 1 115 ? -14.964 -0.888 -0.172 1.00 85.25 115 PHE A O 1
ATOM 919 N N . VAL A 1 116 ? -13.186 -2.191 -0.587 1.00 90.06 116 VAL A N 1
ATOM 920 C CA . VAL A 1 116 ? -13.874 -3.457 -0.304 1.00 90.06 116 VAL A CA 1
ATOM 921 C C . VAL A 1 116 ? -13.913 -3.715 1.201 1.00 90.06 116 VAL A C 1
ATOM 923 O O . VAL A 1 116 ? -14.973 -3.984 1.763 1.00 90.06 116 VAL A O 1
ATOM 926 N N . LEU A 1 117 ? -12.760 -3.617 1.867 1.00 91.31 117 LEU A N 1
ATOM 927 C CA . LEU A 1 117 ? -12.645 -3.910 3.294 1.00 91.31 117 LEU A CA 1
ATOM 928 C C . LEU A 1 117 ? -13.384 -2.885 4.154 1.00 91.31 117 LEU A C 1
ATOM 930 O O . LEU A 1 117 ? -13.985 -3.278 5.147 1.00 91.31 117 LEU A O 1
ATOM 934 N N . GLY A 1 118 ? -13.427 -1.612 3.747 1.00 87.00 118 GLY A N 1
ATOM 935 C CA . GLY A 1 118 ? -14.166 -0.566 4.461 1.00 87.00 118 GLY A CA 1
ATOM 936 C C . GLY A 1 118 ? -15.685 -0.779 4.534 1.00 87.00 118 GLY A C 1
ATOM 937 O O . GLY A 1 118 ? -16.354 -0.072 5.277 1.00 87.00 118 GLY A O 1
ATOM 938 N N . LEU A 1 119 ? -16.244 -1.743 3.791 1.00 86.94 119 LEU A N 1
ATOM 939 C CA . LEU A 1 119 ? -17.666 -2.119 3.855 1.00 86.94 119 LEU A CA 1
ATOM 940 C C . LEU A 1 119 ? -17.916 -3.400 4.655 1.00 86.94 119 LEU A C 1
ATOM 942 O O . LEU A 1 119 ? -19.059 -3.850 4.784 1.00 86.94 119 LEU A O 1
ATOM 946 N N . HIS A 1 120 ? -16.864 -4.065 5.123 1.00 91.94 120 HIS A N 1
ATOM 947 C CA . HIS A 1 120 ? -17.014 -5.318 5.837 1.00 91.94 120 HIS A CA 1
ATOM 948 C C . HIS A 1 120 ? -17.493 -5.046 7.273 1.00 91.94 120 HIS A C 1
ATOM 950 O O . HIS A 1 120 ? -16.852 -4.279 7.986 1.00 91.94 120 HIS A O 1
ATOM 956 N N . PRO A 1 121 ? -18.568 -5.699 7.754 1.00 91.88 121 PRO A N 1
ATOM 957 C CA . PRO A 1 121 ? -19.173 -5.380 9.051 1.00 91.88 121 PRO A CA 1
ATOM 958 C C . PRO A 1 121 ? -18.234 -5.591 10.246 1.00 91.88 121 PRO A C 1
ATOM 960 O O . PRO A 1 121 ? -18.412 -4.944 11.269 1.00 91.88 121 PRO A O 1
ATOM 963 N N . ASN A 1 122 ? -17.237 -6.471 10.118 1.00 94.69 122 ASN A N 1
ATOM 964 C CA . ASN A 1 122 ? -16.207 -6.730 11.135 1.00 94.69 122 ASN A CA 1
ATOM 965 C C . ASN A 1 122 ? -14.871 -6.011 10.875 1.00 94.69 122 ASN A C 1
ATOM 967 O O . ASN A 1 122 ? -13.875 -6.340 11.520 1.00 94.69 122 ASN A O 1
ATOM 971 N N . ILE A 1 123 ? -14.816 -5.083 9.916 1.00 94.94 123 ILE A N 1
ATOM 972 C CA . ILE A 1 123 ? -13.640 -4.244 9.681 1.00 94.94 123 ILE A CA 1
ATOM 973 C C . ILE A 1 123 ? -13.933 -2.829 10.165 1.00 94.94 123 ILE A C 1
ATOM 975 O O . ILE A 1 123 ? -14.910 -2.200 9.771 1.00 94.94 123 ILE A O 1
ATOM 979 N N . LEU A 1 124 ? -13.045 -2.325 11.010 1.00 95.06 124 LEU A N 1
ATOM 980 C CA . LEU A 1 124 ? -12.995 -0.933 11.413 1.00 95.06 124 LEU A CA 1
ATOM 981 C C . LEU A 1 124 ? -11.999 -0.215 10.499 1.00 95.06 124 LEU A C 1
ATOM 983 O O . LEU A 1 124 ? -10.795 -0.419 10.632 1.00 95.06 124 LEU A O 1
ATOM 987 N N . SER A 1 125 ? -12.492 0.596 9.567 1.00 92.56 125 SER A N 1
ATOM 988 C CA . SER A 1 125 ? -11.669 1.451 8.704 1.00 92.56 125 SER A CA 1
ATOM 989 C C . SER A 1 125 ? -12.118 2.893 8.861 1.00 92.56 125 SER A C 1
ATOM 991 O O . SER A 1 125 ? -13.310 3.151 9.035 1.00 92.56 125 SER A O 1
ATOM 993 N N . LEU A 1 126 ? -11.167 3.820 8.784 1.00 90.50 126 LEU A N 1
ATOM 994 C CA . LEU A 1 126 ? -11.462 5.248 8.792 1.00 90.50 126 LEU A CA 1
ATOM 995 C C . LEU A 1 126 ? -11.674 5.802 7.383 1.00 90.50 126 LEU A C 1
ATOM 997 O O . LEU A 1 126 ? -11.950 6.987 7.252 1.00 90.50 126 LEU A O 1
ATOM 1001 N N . GLY A 1 127 ? -11.599 4.955 6.350 1.00 82.81 127 GLY A N 1
ATOM 1002 C CA . GLY A 1 127 ? -11.671 5.357 4.950 1.00 82.81 127 GLY A CA 1
ATOM 1003 C C . GLY A 1 127 ? -10.340 5.895 4.420 1.00 82.81 127 GLY A C 1
ATOM 1004 O O . GLY A 1 127 ? -9.430 6.205 5.174 1.00 82.81 127 GLY A O 1
ATOM 1005 N N . LEU A 1 128 ? -10.231 6.028 3.095 1.00 76.62 128 LEU A N 1
ATOM 1006 C CA . LEU A 1 128 ? -9.038 6.591 2.453 1.00 76.62 128 LEU A CA 1
ATOM 1007 C C . LEU A 1 128 ? -9.032 8.118 2.570 1.00 76.62 128 LEU A C 1
ATOM 1009 O O . LEU A 1 128 ? -9.524 8.810 1.677 1.00 76.62 128 LEU A O 1
ATOM 1013 N N . ASN A 1 129 ? -8.471 8.637 3.657 1.00 78.00 129 ASN A N 1
ATOM 1014 C CA . ASN A 1 129 ? -8.375 10.070 3.916 1.00 78.00 129 ASN A CA 1
ATOM 1015 C C . ASN A 1 129 ? -7.091 10.421 4.693 1.00 78.00 129 ASN A C 1
ATOM 1017 O O . ASN A 1 129 ? -6.458 9.573 5.320 1.00 78.00 129 ASN A O 1
ATOM 1021 N N . GLU A 1 130 ? -6.675 11.689 4.641 1.00 75.06 130 GLU A N 1
ATOM 1022 C CA . GLU A 1 130 ? -5.381 12.113 5.205 1.00 75.06 130 GLU A CA 1
ATOM 1023 C C . GLU A 1 130 ? -5.311 11.998 6.730 1.00 75.06 130 GLU A C 1
ATOM 1025 O O . GLU A 1 130 ? -4.229 11.850 7.301 1.00 75.06 130 GLU A O 1
ATOM 1030 N N . TRP A 1 131 ? -6.449 12.052 7.420 1.00 83.19 131 TRP A N 1
ATOM 1031 C CA . TRP A 1 131 ? -6.457 11.936 8.874 1.00 83.19 131 TRP A CA 1
ATOM 1032 C C . TRP A 1 131 ? -6.296 10.480 9.340 1.00 83.19 131 TRP A C 1
ATOM 1034 O O . TRP A 1 131 ? -5.676 10.276 10.381 1.00 83.19 131 TRP A O 1
ATOM 1044 N N . GLU A 1 132 ? -6.746 9.473 8.571 1.00 85.50 132 GLU A N 1
ATOM 1045 C CA . GLU A 1 132 ? -6.419 8.057 8.828 1.00 85.50 132 GLU A CA 1
ATOM 1046 C C . GLU A 1 132 ? -4.903 7.846 8.780 1.00 85.50 132 GLU A C 1
ATOM 1048 O O . GLU A 1 132 ? -4.312 7.293 9.709 1.00 85.50 132 GLU A O 1
ATOM 1053 N N . VAL A 1 133 ? -4.248 8.368 7.739 1.00 79.25 133 VAL A N 1
ATOM 1054 C CA . VAL A 1 133 ? -2.793 8.255 7.563 1.00 79.25 133 VAL A CA 1
ATOM 1055 C C . VAL A 1 133 ? -2.035 8.881 8.743 1.00 79.25 133 VAL A C 1
ATOM 1057 O O . VAL A 1 133 ? -0.952 8.420 9.117 1.00 79.25 133 VAL A O 1
ATOM 1060 N N . ASN A 1 134 ? -2.632 9.891 9.378 1.00 82.31 134 ASN A N 1
ATOM 1061 C CA . ASN A 1 134 ? -2.085 10.618 10.519 1.00 82.31 134 ASN A CA 1
ATOM 1062 C C . ASN A 1 134 ? -2.764 10.283 11.860 1.00 82.31 134 ASN A C 1
ATOM 1064 O O . ASN A 1 134 ? -2.613 11.022 12.836 1.00 82.31 134 ASN A O 1
ATOM 1068 N N . ILE A 1 135 ? -3.466 9.148 11.956 1.00 87.81 135 ILE A N 1
ATOM 1069 C CA . ILE A 1 135 ? -4.235 8.789 13.155 1.00 87.81 135 ILE A CA 1
ATOM 1070 C C . ILE A 1 135 ? -3.373 8.709 14.420 1.00 87.81 135 ILE A C 1
ATOM 1072 O O . ILE A 1 135 ? -3.824 9.057 15.513 1.00 87.81 135 ILE A O 1
ATOM 1076 N N . TRP A 1 136 ? -2.109 8.305 14.277 1.00 84.81 136 TRP A N 1
ATOM 1077 C CA . TRP A 1 136 ? -1.147 8.244 15.376 1.00 84.81 136 TRP A CA 1
ATOM 1078 C C . TRP A 1 136 ? -0.972 9.612 16.058 1.00 84.81 136 TRP A C 1
ATOM 1080 O O . TRP A 1 136 ? -0.946 9.689 17.286 1.00 84.81 136 TRP A O 1
ATOM 1090 N N . HIS A 1 137 ? -0.915 10.697 15.279 1.00 84.31 137 HIS A N 1
ATOM 1091 C CA . HIS A 1 137 ? -0.746 12.057 15.790 1.00 84.31 137 HIS A CA 1
ATOM 1092 C C . HIS A 1 137 ? -1.996 12.505 16.553 1.00 84.31 137 HIS A C 1
ATOM 1094 O O . HIS A 1 137 ? -1.898 13.004 17.676 1.00 84.31 137 HIS A O 1
ATOM 1100 N N . ILE A 1 138 ? -3.174 12.234 15.986 1.00 89.56 138 ILE A N 1
ATOM 1101 C CA . ILE A 1 138 ? -4.474 12.557 16.589 1.00 89.56 138 ILE A CA 1
ATOM 1102 C C . ILE A 1 138 ? -4.623 11.855 17.945 1.00 89.56 138 ILE A C 1
ATOM 1104 O O . ILE A 1 138 ? -4.975 12.487 18.943 1.00 89.56 138 ILE A O 1
ATOM 1108 N N . VAL A 1 139 ? -4.293 10.561 18.008 1.00 90.44 139 VAL A N 1
ATOM 1109 C CA . VAL A 1 139 ? -4.344 9.777 19.250 1.00 90.44 139 VAL A CA 1
ATOM 1110 C C . VAL A 1 139 ? -3.366 10.315 20.292 1.00 90.44 139 VAL A C 1
ATOM 1112 O O . VAL A 1 139 ? -3.753 10.493 21.447 1.00 90.44 139 VAL A O 1
ATOM 1115 N N . LYS A 1 140 ? -2.119 10.619 19.907 1.00 86.12 140 LYS A N 1
ATOM 1116 C CA . LYS A 1 140 ? -1.109 11.174 20.824 1.00 86.12 140 LYS A CA 1
ATOM 1117 C C . LYS A 1 140 ? -1.559 12.508 21.416 1.00 86.12 140 LYS A C 1
ATOM 1119 O O . LYS A 1 140 ? -1.500 12.689 22.632 1.00 86.12 140 LYS A O 1
ATOM 1124 N N . LYS A 1 141 ? -2.069 13.419 20.582 1.00 85.25 141 LYS A N 1
ATOM 1125 C CA . LYS A 1 141 ? -2.538 14.736 21.030 1.00 85.25 141 LYS A CA 1
ATOM 1126 C C . LYS A 1 141 ? -3.728 14.618 21.984 1.00 85.25 141 LYS A C 1
ATOM 1128 O O . LYS A 1 141 ? -3.747 15.276 23.023 1.00 85.25 141 LYS A O 1
ATOM 1133 N N . ALA A 1 142 ? -4.671 13.723 21.686 1.00 89.25 142 ALA A N 1
ATOM 1134 C CA . ALA A 1 142 ? -5.791 13.430 22.575 1.00 89.25 142 ALA A CA 1
ATOM 1135 C C . ALA A 1 142 ? -5.332 12.817 23.913 1.00 89.25 142 ALA A C 1
ATOM 1137 O O . ALA A 1 142 ? -5.822 13.216 24.966 1.00 89.25 142 ALA A O 1
ATOM 1138 N N . ALA A 1 143 ? -4.349 11.909 23.901 1.00 86.38 143 ALA A N 1
ATOM 1139 C CA . ALA A 1 143 ? -3.812 11.288 25.116 1.00 86.38 143 ALA A CA 1
ATOM 1140 C C . ALA A 1 143 ? -3.107 12.295 26.042 1.00 86.38 143 ALA A C 1
ATOM 1142 O O . ALA A 1 143 ? -3.176 12.175 27.267 1.00 86.38 143 ALA A O 1
ATOM 1143 N N . MET A 1 144 ? -2.452 13.311 25.471 1.00 84.06 144 MET A N 1
ATOM 1144 C CA . MET A 1 144 ? -1.783 14.376 26.227 1.00 84.06 144 MET A CA 1
ATOM 1145 C C . MET A 1 144 ? -2.762 15.372 26.865 1.00 84.06 144 MET A C 1
ATOM 1147 O O . MET A 1 144 ? -2.419 16.042 27.843 1.00 84.06 144 MET A O 1
ATOM 1151 N N . ALA A 1 145 ? -3.985 15.477 26.344 1.00 79.94 145 ALA A N 1
ATOM 1152 C CA . ALA A 1 145 ? -4.991 16.404 26.837 1.00 79.94 145 ALA A CA 1
ATOM 1153 C C . ALA A 1 145 ? -5.685 15.863 28.100 1.00 79.94 145 ALA A C 1
ATOM 1155 O O . ALA A 1 145 ? -6.775 15.295 28.062 1.00 79.94 145 ALA A O 1
ATOM 1156 N N . ALA A 1 146 ? -5.047 16.045 29.258 1.00 60.41 146 ALA A N 1
ATOM 1157 C CA . ALA A 1 146 ? -5.582 15.611 30.545 1.00 60.41 146 ALA A CA 1
ATOM 1158 C C . ALA A 1 146 ? -6.893 16.346 30.912 1.00 60.41 146 ALA A C 1
ATOM 1160 O O . ALA A 1 146 ? -6.863 17.442 31.465 1.00 60.41 146 ALA A O 1
ATOM 1161 N N . GLY A 1 147 ? -8.046 15.719 30.649 1.00 64.06 147 GLY A N 1
ATOM 1162 C CA . GLY A 1 147 ? -9.365 16.193 31.097 1.00 64.06 147 GLY A CA 1
ATOM 1163 C C . GLY A 1 147 ? -10.025 17.271 30.227 1.00 64.06 147 GLY A C 1
ATOM 1164 O O . GLY A 1 147 ? -11.005 17.868 30.663 1.00 64.06 147 GLY A O 1
ATOM 1165 N N . GLY A 1 148 ? -9.508 17.531 29.020 1.00 67.94 148 GLY A N 1
ATOM 1166 C CA . GLY A 1 148 ? -10.179 18.378 28.025 1.00 67.94 148 GLY A CA 1
ATOM 1167 C C . GLY A 1 148 ? -11.363 17.671 27.353 1.00 67.94 148 GLY A C 1
ATOM 1168 O O . GLY A 1 148 ? -11.531 16.459 27.493 1.00 67.94 148 GLY A O 1
ATOM 1169 N N . ASN A 1 149 ? -12.176 18.410 26.589 1.00 86.12 149 ASN A N 1
ATOM 1170 C CA . ASN A 1 149 ? -13.207 17.811 25.738 1.00 86.12 149 ASN A CA 1
ATOM 1171 C C . ASN A 1 149 ? -12.532 17.022 24.596 1.00 86.12 149 ASN A C 1
ATOM 1173 O O . ASN A 1 149 ? -12.189 17.576 23.554 1.00 86.12 149 ASN A O 1
ATOM 1177 N N . LEU A 1 150 ? -12.292 15.726 24.821 1.00 91.44 150 LEU A N 1
ATOM 1178 C CA . LEU A 1 150 ? -11.540 14.858 23.906 1.00 91.44 150 LEU A CA 1
ATOM 1179 C C . LEU A 1 150 ? -12.161 14.799 22.507 1.00 91.44 150 LEU A C 1
ATOM 1181 O O . LEU A 1 150 ? -11.428 14.802 21.521 1.00 91.44 150 LEU A O 1
ATOM 1185 N N . ALA A 1 151 ? -13.494 14.798 22.412 1.00 93.38 151 ALA A N 1
ATOM 1186 C CA . ALA A 1 151 ? -14.181 14.806 21.126 1.00 93.38 151 ALA A CA 1
ATOM 1187 C C . ALA A 1 151 ? -13.903 16.100 20.345 1.00 93.38 151 ALA A C 1
ATOM 1189 O O . ALA A 1 151 ? -13.638 16.037 19.150 1.00 93.38 151 ALA A O 1
ATOM 1190 N N . GLU A 1 152 ? -13.903 17.265 21.004 1.00 92.50 152 GLU A N 1
ATOM 1191 C CA . GLU A 1 152 ? -13.532 18.538 20.362 1.00 92.50 152 GLU A CA 1
ATOM 1192 C C . GLU A 1 152 ? -12.083 18.542 19.877 1.00 92.50 152 GLU A C 1
ATOM 1194 O O . GLU A 1 152 ? -11.817 18.999 18.770 1.00 92.50 152 GLU A O 1
ATOM 1199 N N . ILE A 1 153 ? -11.155 18.008 20.673 1.00 92.38 153 ILE A N 1
ATOM 1200 C CA . ILE A 1 153 ? -9.733 17.953 20.310 1.00 92.38 153 ILE A CA 1
ATOM 1201 C C . ILE A 1 153 ? -9.525 17.069 19.082 1.00 92.38 153 ILE A C 1
ATOM 1203 O O . ILE A 1 153 ? -8.907 17.501 18.115 1.00 92.38 153 ILE A O 1
ATOM 1207 N N . ILE A 1 154 ? -10.076 15.852 19.100 1.00 94.56 154 ILE A N 1
ATOM 1208 C CA . ILE A 1 154 ? -9.953 14.903 17.987 1.00 94.56 154 ILE A CA 1
ATOM 1209 C C . ILE A 1 154 ? -10.539 15.505 16.706 1.00 94.56 154 ILE A C 1
ATOM 1211 O O . ILE A 1 154 ? -9.902 15.468 15.657 1.00 94.56 154 ILE A O 1
ATOM 1215 N N . ILE A 1 155 ? -11.726 16.105 16.791 1.00 94.38 155 ILE A N 1
ATOM 1216 C CA . ILE A 1 155 ? -12.393 16.714 15.635 1.00 94.38 155 ILE A CA 1
ATOM 1217 C C . ILE A 1 155 ? -11.642 17.952 15.143 1.00 94.38 155 ILE A C 1
ATOM 1219 O O . ILE A 1 155 ? -11.583 18.174 13.936 1.00 94.38 155 ILE A O 1
ATOM 1223 N N . GLY A 1 156 ? -11.031 18.724 16.045 1.00 92.19 156 GLY A N 1
ATOM 1224 C CA . GLY A 1 156 ? -10.153 19.838 15.697 1.00 92.19 156 GLY A CA 1
ATOM 1225 C C . GLY A 1 156 ? -8.973 19.398 14.831 1.00 92.19 156 GLY A C 1
ATOM 1226 O O . GLY A 1 156 ? -8.716 20.024 13.804 1.00 92.19 156 GLY A O 1
ATOM 1227 N N . GLU A 1 157 ? -8.318 18.287 15.180 1.00 90.50 157 GLU A N 1
ATOM 1228 C CA . GLU A 1 157 ? -7.217 17.742 14.374 1.00 90.50 157 GLU A CA 1
ATOM 1229 C C . GLU A 1 157 ? -7.682 17.210 13.026 1.00 90.50 157 GLU A C 1
ATOM 1231 O O . GLU A 1 157 ? -7.059 17.488 12.005 1.00 90.50 157 GLU A O 1
ATOM 1236 N N . ILE A 1 158 ? -8.792 16.471 13.000 1.00 91.31 158 ILE A N 1
ATOM 1237 C CA . ILE A 1 158 ? -9.358 15.979 11.741 1.00 91.31 158 ILE A CA 1
ATOM 1238 C C . ILE A 1 158 ? -9.674 17.170 10.833 1.00 91.31 158 ILE A C 1
ATOM 1240 O O . ILE A 1 158 ? -9.255 17.196 9.679 1.00 91.31 158 ILE A O 1
ATOM 1244 N N . ASN A 1 159 ? -10.339 18.197 11.366 1.00 89.06 159 ASN A N 1
ATOM 1245 C CA . ASN A 1 159 ? -10.648 19.413 10.627 1.00 89.06 159 ASN A CA 1
ATOM 1246 C C . ASN A 1 159 ? -9.385 20.126 10.117 1.00 89.06 159 ASN A C 1
ATOM 1248 O O . ASN A 1 159 ? -9.384 20.594 8.983 1.00 89.06 159 ASN A O 1
ATOM 1252 N N . PHE A 1 160 ? -8.309 20.179 10.908 1.00 86.44 160 PHE A N 1
ATOM 1253 C CA . PHE A 1 160 ? -7.025 20.727 10.462 1.00 86.44 160 PHE A CA 1
ATOM 1254 C C . PHE A 1 160 ? -6.492 19.990 9.223 1.00 86.44 160 PHE A C 1
ATOM 1256 O O . PHE A 1 160 ? -6.139 20.641 8.240 1.00 86.44 160 PHE A O 1
ATOM 1263 N N . TYR A 1 161 ? -6.506 18.651 9.217 1.00 84.38 161 TYR A N 1
ATOM 1264 C CA . TYR A 1 161 ? -6.072 17.869 8.052 1.00 84.38 161 TYR A CA 1
ATOM 1265 C C . TYR A 1 161 ? -6.957 18.098 6.820 1.00 84.38 161 TYR A C 1
ATOM 1267 O O . TYR A 1 161 ? -6.434 18.295 5.727 1.00 84.38 161 TYR A O 1
ATOM 1275 N N . TYR A 1 162 ? -8.282 18.148 6.983 1.00 82.38 162 TYR A N 1
ATOM 1276 C CA . TYR A 1 162 ? -9.197 18.455 5.873 1.00 82.38 162 TYR A CA 1
ATOM 1277 C C . TYR A 1 162 ? -8.972 19.866 5.305 1.00 82.38 162 TYR A C 1
ATOM 1279 O O . TYR A 1 162 ? -8.923 20.049 4.087 1.00 82.38 162 TYR A O 1
ATOM 1287 N N . GLN A 1 163 ? -8.774 20.863 6.172 1.00 80.62 163 GLN A N 1
ATOM 1288 C CA . GLN A 1 163 ? -8.490 22.238 5.757 1.00 80.62 163 GLN A CA 1
ATOM 1289 C C . GLN A 1 163 ? -7.151 22.356 5.024 1.00 80.62 163 GLN A C 1
ATOM 1291 O O . GLN A 1 163 ? -7.074 23.055 4.015 1.00 80.62 163 GLN A O 1
ATOM 1296 N N . ALA A 1 164 ? -6.115 21.644 5.478 1.00 76.31 164 ALA A N 1
ATOM 1297 C CA . ALA A 1 164 ? -4.812 21.618 4.814 1.00 76.31 164 ALA A CA 1
ATOM 1298 C C . ALA A 1 164 ? -4.885 21.059 3.379 1.00 76.31 164 ALA A C 1
ATOM 1300 O O . ALA A 1 164 ? -4.088 21.450 2.527 1.00 76.31 164 ALA A O 1
ATOM 1301 N N . MET A 1 165 ? -5.869 20.201 3.085 1.00 70.44 165 MET A N 1
ATOM 1302 C CA . MET A 1 165 ? -6.145 19.692 1.736 1.00 70.44 165 MET A CA 1
ATOM 1303 C C . MET A 1 165 ? -7.034 20.607 0.880 1.00 70.44 165 MET A C 1
ATOM 1305 O O . MET A 1 165 ? -7.302 20.284 -0.279 1.00 70.44 165 MET A O 1
ATOM 1309 N N . GLY A 1 166 ? -7.544 21.709 1.435 1.00 76.44 166 GLY A N 1
ATOM 1310 C CA . GLY A 1 166 ? -8.537 22.547 0.763 1.00 76.44 166 GLY A CA 1
ATOM 1311 C C . GLY A 1 166 ? -9.898 21.862 0.590 1.00 76.44 166 GLY A C 1
ATOM 1312 O O . GLY A 1 166 ? -10.594 22.126 -0.389 1.00 76.44 166 GLY A O 1
ATOM 1313 N N . MET A 1 167 ? -10.269 20.950 1.496 1.00 73.75 167 MET A N 1
ATOM 1314 C CA . MET A 1 167 ? -11.588 20.317 1.494 1.00 73.75 167 MET A CA 1
ATOM 1315 C C . MET A 1 167 ? -12.586 21.136 2.321 1.00 73.75 167 MET A C 1
ATOM 1317 O O . MET A 1 167 ? -12.397 21.334 3.520 1.00 73.75 167 MET A O 1
ATOM 1321 N N . ASP A 1 168 ? -13.678 21.563 1.682 1.00 63.47 168 ASP A N 1
ATOM 1322 C CA . ASP A 1 168 ? -14.680 22.451 2.294 1.00 63.47 168 ASP A CA 1
ATOM 1323 C C . ASP A 1 168 ? -15.899 21.713 2.886 1.00 63.47 168 ASP A C 1
ATOM 1325 O O . ASP A 1 168 ? -16.616 22.270 3.722 1.00 63.47 168 ASP A O 1
ATOM 1329 N N . ASP A 1 169 ? -16.166 20.466 2.472 1.00 65.75 169 ASP A N 1
ATOM 1330 C CA . ASP A 1 169 ? -17.324 19.701 2.960 1.00 65.75 169 ASP A CA 1
ATOM 1331 C C . ASP A 1 169 ? -16.991 18.889 4.217 1.00 65.75 169 ASP A C 1
ATOM 1333 O O . ASP A 1 169 ? -16.615 17.718 4.176 1.00 65.75 169 ASP A O 1
ATOM 1337 N N . ILE A 1 170 ? -17.149 19.550 5.360 1.00 75.62 170 ILE A N 1
ATOM 1338 C CA . ILE A 1 170 ? -16.935 18.995 6.701 1.00 75.62 170 ILE A CA 1
ATOM 1339 C C . ILE A 1 170 ? -18.249 18.839 7.483 1.00 75.62 170 ILE A C 1
ATOM 1341 O O . ILE A 1 170 ? -18.248 18.770 8.714 1.00 75.62 170 ILE A O 1
ATOM 1345 N N . GLY A 1 171 ? -19.398 18.813 6.792 1.00 79.56 171 GLY A N 1
ATOM 1346 C CA . GLY A 1 171 ? -20.720 18.788 7.432 1.00 79.56 171 GLY A CA 1
ATOM 1347 C C . GLY A 1 171 ? -20.917 17.600 8.382 1.00 79.56 171 GLY A C 1
ATOM 1348 O O . GLY A 1 171 ? -21.519 17.750 9.447 1.00 79.56 171 GLY A O 1
ATOM 1349 N N . TRP A 1 172 ? -20.326 16.454 8.037 1.00 86.94 172 TRP A N 1
ATOM 1350 C CA . TRP A 1 172 ? -20.378 15.211 8.808 1.00 86.94 172 TRP A CA 1
ATOM 1351 C C . TRP A 1 172 ? -19.567 15.255 10.116 1.00 86.94 172 TRP A C 1
ATOM 1353 O O . TRP A 1 172 ? -19.869 14.492 11.035 1.00 86.94 172 TRP A O 1
ATOM 1363 N N . LEU A 1 173 ? -18.584 16.161 10.257 1.00 90.69 173 LEU A N 1
ATOM 1364 C CA . LEU A 1 173 ? -17.743 16.238 11.462 1.00 90.69 173 LEU A CA 1
ATOM 1365 C C . LEU A 1 173 ? -18.553 16.547 12.720 1.00 90.69 173 LEU A C 1
ATOM 1367 O O . LEU A 1 173 ? -18.202 16.078 13.796 1.00 90.69 173 LEU A O 1
ATOM 1371 N N . LYS A 1 174 ? -19.654 17.300 12.606 1.00 91.06 174 LYS A N 1
ATOM 1372 C CA . LYS A 1 174 ? -20.528 17.599 13.754 1.00 91.06 174 LYS A CA 1
ATOM 1373 C C . LYS A 1 174 ? -21.272 16.362 14.246 1.00 91.06 174 LYS A C 1
ATOM 1375 O O . LYS A 1 174 ? -21.388 16.153 15.454 1.00 91.06 174 LYS A O 1
ATOM 1380 N N . ASP A 1 175 ? -21.763 15.549 13.316 1.00 92.81 175 ASP A N 1
ATOM 1381 C CA . ASP A 1 175 ? -22.428 14.289 13.644 1.00 92.81 175 ASP A CA 1
ATOM 1382 C C . ASP A 1 175 ? -21.420 13.307 14.241 1.00 92.81 175 ASP A C 1
ATOM 1384 O O . ASP A 1 175 ? -21.690 12.693 15.275 1.00 92.81 175 ASP A O 1
ATOM 1388 N N . TYR A 1 176 ? -20.216 13.251 13.668 1.00 94.69 176 TYR A N 1
ATOM 1389 C CA . TYR A 1 176 ? -19.138 12.428 14.195 1.00 94.69 176 TYR A CA 1
ATOM 1390 C C . TYR A 1 176 ? -18.695 12.867 15.593 1.00 94.69 176 TYR A C 1
ATOM 1392 O O . TYR A 1 176 ? -18.602 12.035 16.490 1.00 94.69 176 TYR A O 1
ATOM 1400 N N . GLN A 1 177 ? -18.510 14.170 15.821 1.00 94.94 177 GLN A N 1
ATOM 1401 C CA . GLN A 1 177 ? -18.189 14.734 17.133 1.00 94.94 177 GLN A CA 1
ATOM 1402 C C . GLN A 1 177 ? -19.220 14.326 18.184 1.00 94.94 177 GLN A C 1
ATOM 1404 O O . GLN A 1 177 ? -18.862 13.959 19.304 1.00 94.94 177 GLN A O 1
ATOM 1409 N N . LYS A 1 178 ? -20.507 14.389 17.824 1.00 93.94 178 LYS A N 1
ATOM 1410 C CA . LYS A 1 178 ? -21.603 14.011 18.713 1.00 93.94 178 LYS A CA 1
ATOM 1411 C C . LYS A 1 178 ? -21.547 12.528 19.071 1.00 93.94 178 LYS A C 1
ATOM 1413 O O . LYS A 1 178 ? -21.698 12.213 20.247 1.00 93.94 178 LYS A O 1
ATOM 1418 N N . ILE A 1 179 ? -21.347 11.643 18.092 1.00 94.94 179 ILE A N 1
ATOM 1419 C CA . ILE A 1 179 ? -21.238 10.193 18.322 1.00 94.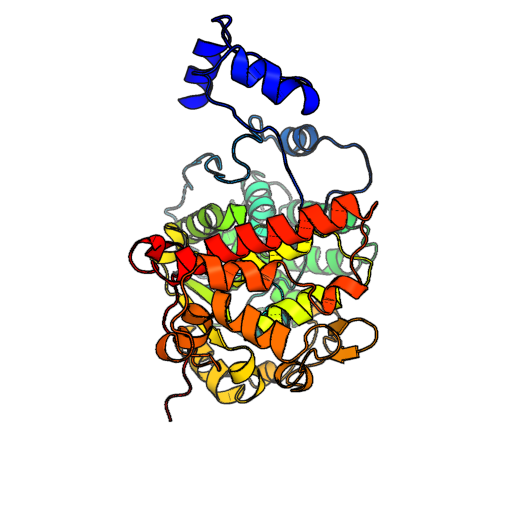94 179 ILE A CA 1
ATOM 1420 C C . ILE A 1 179 ? -19.993 9.892 19.158 1.00 94.94 179 ILE A C 1
ATOM 1422 O O . ILE A 1 179 ? -20.093 9.275 20.212 1.00 94.94 179 ILE A O 1
ATOM 1426 N N . LEU A 1 180 ? -18.833 10.415 18.763 1.00 94.44 180 LEU A N 1
ATOM 1427 C CA . LEU A 1 180 ? -17.569 10.239 19.473 1.00 94.44 180 LEU A CA 1
ATOM 1428 C C . LEU A 1 180 ? -17.654 10.711 20.934 1.00 94.44 180 LEU A C 1
ATOM 1430 O O . LEU A 1 180 ? -17.158 10.039 21.835 1.00 94.44 180 LEU A O 1
ATOM 1434 N N . GLY A 1 181 ? -18.346 11.823 21.193 1.00 92.69 181 GLY A N 1
ATOM 1435 C CA . GLY A 1 181 ? -18.590 12.323 22.546 1.00 92.69 181 GLY A CA 1
ATOM 1436 C C . GLY A 1 181 ? -19.349 11.344 23.449 1.00 92.69 181 GLY A C 1
ATOM 1437 O O . GLY A 1 181 ? -19.128 11.356 24.655 1.00 92.69 181 GLY A O 1
ATOM 1438 N N . GLN A 1 182 ? -20.190 10.461 22.895 1.00 91.94 182 GLN A N 1
ATOM 1439 C CA . GLN A 1 182 ? -20.932 9.453 23.670 1.00 91.94 182 GLN A CA 1
ATOM 1440 C C . GLN A 1 182 ? -20.027 8.343 24.217 1.00 91.94 182 GLN A C 1
ATOM 1442 O O . GLN A 1 182 ? -20.354 7.721 25.228 1.00 91.94 182 GLN A O 1
ATOM 1447 N N . TYR A 1 183 ? -18.879 8.112 23.578 1.00 90.50 183 TYR A N 1
ATOM 1448 C CA . TYR A 1 183 ? -17.886 7.129 24.012 1.00 90.50 183 TYR A CA 1
ATOM 1449 C C . TYR A 1 183 ? -16.999 7.647 25.156 1.00 90.50 183 TYR A C 1
ATOM 1451 O O . TYR A 1 183 ? -16.346 6.857 25.853 1.00 90.50 183 TYR A O 1
ATOM 1459 N N . PHE A 1 184 ? -16.979 8.965 25.382 1.00 90.06 184 PHE A N 1
ATOM 1460 C CA . PHE A 1 184 ? -16.160 9.591 26.411 1.00 90.06 184 PHE A CA 1
ATOM 1461 C C . PHE A 1 184 ? -16.935 9.859 27.706 1.00 90.06 184 PHE A C 1
ATOM 1463 O O . PHE A 1 184 ? -18.053 10.363 27.714 1.00 90.06 184 PHE A O 1
ATOM 1470 N N . GLN A 1 185 ? -16.305 9.526 28.829 1.00 85.62 185 GLN A N 1
ATOM 1471 C CA . GLN A 1 185 ? -16.801 9.742 30.180 1.00 85.62 185 GLN A CA 1
ATOM 1472 C C . GLN A 1 185 ? -16.034 10.899 30.807 1.00 85.62 185 GLN A C 1
ATOM 1474 O O . GLN A 1 185 ? -14.801 10.945 30.764 1.00 85.62 185 GLN A O 1
ATOM 1479 N N . GLU A 1 186 ? -16.769 11.821 31.418 1.00 80.81 186 GLU A N 1
ATOM 1480 C CA . GLU A 1 186 ? -16.190 12.987 32.074 1.00 80.81 186 GLU A CA 1
ATOM 1481 C C . GLU A 1 186 ? -15.203 12.572 33.177 1.00 80.81 186 GLU A C 1
ATOM 1483 O O . GLU A 1 186 ? -15.477 11.690 33.993 1.00 80.81 186 GLU A O 1
ATOM 1488 N N . GLY A 1 187 ? -14.016 13.185 33.179 1.00 78.94 187 GLY A N 1
ATOM 1489 C CA . GLY A 1 187 ? -12.962 12.920 34.163 1.00 78.94 187 GLY A CA 1
ATOM 1490 C C . GLY A 1 187 ? -12.215 11.588 33.999 1.00 78.94 187 GLY A C 1
ATOM 1491 O O . GLY A 1 187 ? -11.230 11.369 34.710 1.00 78.94 187 GLY A O 1
ATOM 1492 N N . LYS A 1 188 ? -12.615 10.711 33.066 1.00 85.12 188 LYS A N 1
ATOM 1493 C CA . LYS A 1 188 ? -11.865 9.486 32.760 1.00 85.12 188 LYS A CA 1
ATOM 1494 C C . LYS A 1 188 ? -10.608 9.829 31.951 1.00 85.12 188 LYS A C 1
ATOM 1496 O O . LYS A 1 188 ? -10.663 10.554 30.962 1.00 85.12 188 LYS A O 1
ATOM 1501 N N . LYS A 1 189 ? -9.465 9.272 32.361 1.00 85.00 189 LYS A N 1
ATOM 1502 C CA . LYS A 1 189 ? -8.254 9.235 31.531 1.00 85.00 189 LYS A CA 1
ATOM 1503 C C . LYS A 1 189 ? -8.314 8.027 30.607 1.00 85.00 189 LYS A C 1
ATOM 1505 O O . LYS A 1 189 ? -8.707 6.946 31.041 1.00 85.00 189 LYS A O 1
ATOM 1510 N N . TYR A 1 190 ? -7.900 8.230 29.365 1.00 88.31 190 TYR A N 1
ATOM 1511 C CA . TYR A 1 190 ? -7.890 7.202 28.337 1.00 88.31 190 TYR A CA 1
ATOM 1512 C C . TYR A 1 190 ? -6.459 6.915 27.907 1.00 88.31 190 TYR A C 1
ATOM 1514 O O . TYR A 1 190 ? -5.662 7.829 27.704 1.00 88.31 190 TYR A O 1
ATOM 1522 N N . SER A 1 191 ? -6.146 5.635 27.770 1.00 88.56 191 SER A N 1
ATOM 1523 C CA . SER A 1 191 ? -4.925 5.179 27.115 1.00 88.56 191 SER A CA 1
ATOM 1524 C C . SER A 1 191 ? -4.964 5.464 25.609 1.00 88.56 191 SER A C 1
ATOM 1526 O O . SER A 1 191 ? -6.037 5.577 25.016 1.00 88.56 191 SER A O 1
ATOM 1528 N N . GLU A 1 192 ? -3.797 5.496 24.957 1.00 88.94 192 GLU A N 1
ATOM 1529 C CA . GLU A 1 192 ? -3.715 5.585 23.489 1.00 88.94 192 GLU A CA 1
ATOM 1530 C C . GLU A 1 192 ? -4.500 4.464 22.801 1.00 88.94 192 GLU A C 1
ATOM 1532 O O . GLU A 1 192 ? -5.205 4.721 21.831 1.00 88.94 192 GLU A O 1
ATOM 1537 N N . LYS A 1 193 ? -4.457 3.242 23.352 1.00 91.88 193 LYS A N 1
ATOM 1538 C CA . LYS A 1 193 ? -5.238 2.112 22.840 1.00 91.88 193 LYS A CA 1
ATOM 1539 C C . LYS A 1 193 ? -6.737 2.381 22.913 1.00 91.88 193 LYS A C 1
ATOM 1541 O O . LYS A 1 193 ? -7.444 2.119 21.945 1.00 91.88 193 LYS A O 1
ATOM 1546 N N . GLU A 1 194 ? -7.235 2.875 24.048 1.00 91.06 194 GLU A N 1
ATOM 1547 C CA . GLU A 1 194 ? -8.655 3.207 24.174 1.00 91.06 194 GLU A CA 1
ATOM 1548 C C . GLU A 1 194 ? -9.038 4.324 23.203 1.00 91.06 194 GLU A C 1
ATOM 1550 O O . GLU A 1 194 ? -10.018 4.174 22.489 1.00 91.06 194 GLU A O 1
ATOM 1555 N N . LEU A 1 195 ? -8.255 5.400 23.107 1.00 93.44 195 LEU A N 1
ATOM 1556 C CA . LEU A 1 195 ? -8.520 6.487 22.159 1.00 93.44 195 LEU A CA 1
ATOM 1557 C C . LEU A 1 195 ? -8.556 5.983 20.714 1.00 93.44 195 LEU A C 1
ATOM 1559 O O . LEU A 1 195 ? -9.514 6.256 19.995 1.00 93.44 195 LEU A O 1
ATOM 1563 N N . PHE A 1 196 ? -7.556 5.198 20.315 1.00 94.44 196 PHE A N 1
ATOM 1564 C CA . PHE A 1 196 ? -7.477 4.598 18.988 1.00 94.44 196 PHE A CA 1
ATOM 1565 C C . PHE A 1 196 ? -8.715 3.747 18.678 1.00 94.44 196 PHE A C 1
ATOM 1567 O O . PHE A 1 196 ? -9.308 3.897 17.611 1.00 94.44 196 PHE A O 1
ATOM 1574 N N . LEU A 1 197 ? -9.163 2.918 19.626 1.00 94.69 197 LEU A N 1
ATOM 1575 C CA . LEU A 1 197 ? -10.366 2.096 19.472 1.00 94.69 197 LEU A CA 1
ATOM 1576 C C . LEU A 1 197 ? -11.653 2.926 19.409 1.00 94.69 197 LEU A C 1
ATOM 1578 O O . LEU A 1 197 ? -12.488 2.674 18.547 1.00 94.69 197 LEU A O 1
ATOM 1582 N N . LEU A 1 198 ? -11.830 3.903 20.301 1.00 94.38 198 LEU A N 1
ATOM 1583 C CA . LEU A 1 198 ? -13.066 4.691 20.380 1.00 94.38 198 LEU A CA 1
ATOM 1584 C C . LEU A 1 198 ? -13.258 5.570 19.141 1.00 94.38 198 LEU A C 1
ATOM 1586 O O . LEU A 1 198 ? -14.386 5.705 18.680 1.00 94.38 198 LEU A O 1
ATOM 1590 N N . ILE A 1 199 ? -12.172 6.092 18.562 1.00 95.44 199 ILE A N 1
ATOM 1591 C CA . ILE A 1 199 ? -12.204 6.797 17.273 1.00 95.44 199 ILE A CA 1
ATOM 1592 C C . ILE A 1 199 ? -12.762 5.873 16.180 1.00 95.44 199 ILE A C 1
ATOM 1594 O O . ILE A 1 199 ? -13.728 6.215 15.504 1.00 95.44 199 ILE A O 1
ATOM 1598 N N . HIS A 1 200 ? -12.216 4.664 16.047 1.00 95.62 200 HIS A N 1
ATOM 1599 C CA . HIS A 1 200 ? -12.677 3.709 15.037 1.00 95.62 200 HIS A CA 1
ATOM 1600 C C . HIS A 1 200 ? -14.127 3.257 15.260 1.00 95.62 200 HIS A C 1
ATOM 1602 O O . HIS A 1 200 ? -14.900 3.177 14.308 1.00 95.62 200 HIS A O 1
ATOM 1608 N N . LEU A 1 201 ? -14.514 2.978 16.508 1.00 94.81 201 LEU A N 1
ATOM 1609 C CA . LEU A 1 201 ? -15.869 2.536 16.855 1.00 94.81 201 LEU A CA 1
ATOM 1610 C C . LEU A 1 201 ? -16.914 3.627 16.603 1.00 94.81 201 LEU A C 1
ATOM 1612 O O . LEU A 1 201 ? -17.957 3.352 16.015 1.00 94.81 201 LEU A O 1
ATOM 1616 N N . ALA A 1 202 ? -16.623 4.867 16.996 1.00 94.81 202 ALA A N 1
ATOM 1617 C CA . ALA A 1 202 ? -17.513 5.994 16.748 1.00 94.81 202 ALA A CA 1
ATOM 1618 C C . ALA A 1 202 ? -17.670 6.271 15.245 1.00 94.81 202 ALA A C 1
ATOM 1620 O O . ALA A 1 202 ? -18.762 6.604 14.786 1.00 94.81 202 ALA A O 1
ATOM 1621 N N . TYR A 1 203 ? -16.593 6.121 14.469 1.00 93.94 203 TYR A N 1
ATOM 1622 C CA . TYR A 1 203 ? -16.636 6.329 13.025 1.00 93.94 203 TYR A CA 1
ATOM 1623 C C . TYR A 1 203 ? -17.412 5.208 12.321 1.00 93.94 203 TYR A C 1
ATOM 1625 O O . TYR A 1 203 ? -18.225 5.471 11.436 1.00 93.94 203 TYR A O 1
ATOM 1633 N N . TYR A 1 204 ? -17.263 3.964 12.780 1.00 92.69 204 TYR A N 1
ATOM 1634 C CA . TYR A 1 204 ? -18.114 2.858 12.346 1.00 92.69 204 TYR A CA 1
ATOM 1635 C C . TYR A 1 204 ? -19.599 3.152 12.610 1.00 92.69 204 TYR A C 1
ATOM 1637 O O . TYR A 1 204 ? -20.431 3.028 11.712 1.00 92.69 204 TYR A O 1
ATOM 1645 N N . GLU A 1 205 ? -19.944 3.596 13.821 1.00 93.12 205 GLU A N 1
ATOM 1646 C CA . GLU A 1 205 ? -21.327 3.924 14.173 1.00 93.12 205 GLU A CA 1
ATOM 1647 C C . GLU A 1 205 ? -21.890 5.074 13.329 1.00 93.12 205 GLU A C 1
ATOM 1649 O O . GLU A 1 205 ? -23.049 5.018 12.920 1.00 93.12 205 GLU A O 1
ATOM 1654 N N . LEU A 1 206 ? -21.074 6.074 12.986 1.00 91.88 206 LEU A N 1
ATOM 1655 C CA . LEU A 1 206 ? -21.460 7.128 12.048 1.00 91.88 206 LEU A CA 1
ATOM 1656 C C . LEU A 1 206 ? -21.862 6.556 10.678 1.00 91.88 206 LEU A C 1
ATOM 1658 O O . LEU A 1 206 ? -22.884 6.957 10.117 1.00 91.88 206 LEU A O 1
ATOM 1662 N N . LEU A 1 207 ? -21.071 5.628 10.134 1.00 87.25 207 LEU A N 1
ATOM 1663 C CA . LEU A 1 207 ? -21.296 5.069 8.799 1.00 87.25 207 LEU A CA 1
ATOM 1664 C C . LEU A 1 207 ? -22.477 4.090 8.754 1.00 87.25 207 LEU A C 1
ATOM 1666 O O . LEU A 1 207 ? -23.259 4.099 7.796 1.00 87.25 207 LEU A O 1
ATOM 1670 N N . HIS A 1 208 ? -22.620 3.261 9.789 1.00 85.50 208 HIS A N 1
ATOM 1671 C CA . HIS A 1 208 ? -23.606 2.180 9.840 1.00 85.50 208 HIS A CA 1
ATOM 1672 C C . HIS A 1 208 ? -24.894 2.552 10.589 1.00 85.50 208 HIS A C 1
ATOM 1674 O O . HIS A 1 208 ? -25.909 1.871 10.443 1.00 85.50 208 HIS A O 1
ATOM 1680 N N . GLY A 1 209 ? -24.881 3.641 11.361 1.00 85.94 209 GLY A N 1
ATOM 1681 C CA . GLY A 1 209 ? -25.998 4.097 12.192 1.00 85.94 209 GLY A CA 1
ATOM 1682 C C . GLY A 1 209 ? -26.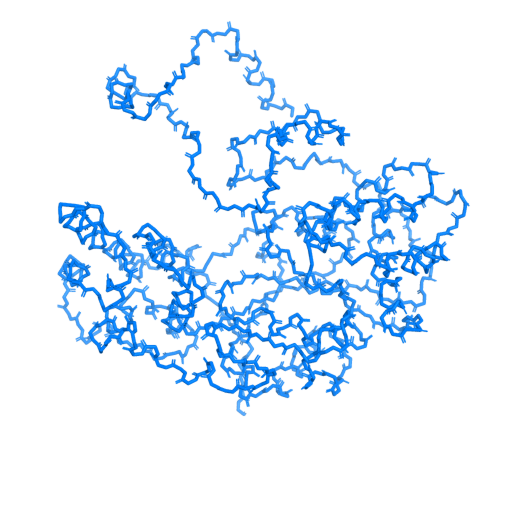245 3.245 13.440 1.00 85.94 209 GLY A C 1
ATOM 1683 O O . GLY A 1 209 ? -27.250 3.453 14.119 1.00 85.94 209 GLY A O 1
ATOM 1684 N N . VAL A 1 210 ? -25.372 2.274 13.719 1.00 86.94 210 VAL A N 1
ATOM 1685 C CA . VAL A 1 210 ? -25.451 1.360 14.863 1.00 86.94 210 VAL A CA 1
ATOM 1686 C C . VAL A 1 210 ? -24.049 1.066 15.408 1.00 86.94 210 VAL A C 1
ATOM 1688 O O . VAL A 1 210 ? -23.104 0.984 14.617 1.00 86.94 210 VAL A O 1
ATOM 1691 N N . PRO A 1 211 ? -23.891 0.892 16.733 1.00 88.88 211 PRO A N 1
ATOM 1692 C CA . PRO A 1 211 ? -22.619 0.489 17.316 1.00 88.88 211 PRO A CA 1
ATOM 1693 C C . PRO A 1 211 ? -22.258 -0.938 16.892 1.00 88.88 211 PRO A C 1
ATOM 1695 O O . PRO A 1 211 ? -23.126 -1.787 16.678 1.00 88.88 211 PRO A O 1
ATOM 1698 N N . LEU A 1 212 ? -20.959 -1.207 16.791 1.00 89.06 212 LEU A N 1
ATOM 1699 C CA . LEU A 1 212 ? -20.455 -2.546 16.504 1.00 89.06 212 LEU A CA 1
ATOM 1700 C C . LEU A 1 212 ? -20.604 -3.463 17.728 1.00 89.06 212 LEU A C 1
ATOM 1702 O O . LEU A 1 212 ? -20.383 -3.040 18.862 1.00 89.06 212 LEU A O 1
ATOM 1706 N N . GLU A 1 213 ? -20.894 -4.741 17.490 1.00 85.75 213 GLU A N 1
ATOM 1707 C CA . GLU A 1 213 ? -20.898 -5.799 18.505 1.00 85.75 213 GLU A CA 1
ATOM 1708 C C . GLU A 1 213 ? -20.021 -6.979 18.054 1.00 85.75 213 GLU A C 1
ATOM 1710 O O . GLU A 1 213 ? -19.936 -7.288 16.864 1.00 85.75 213 GLU A O 1
ATOM 1715 N N . GLY A 1 214 ? -19.382 -7.674 19.002 1.00 87.44 214 GLY A N 1
ATOM 1716 C CA . GLY A 1 214 ? -18.616 -8.894 18.721 1.00 87.44 214 GLY A CA 1
ATOM 1717 C C . GLY A 1 214 ? -17.136 -8.659 18.412 1.00 87.44 214 GLY A C 1
ATOM 1718 O O . GLY A 1 214 ? -16.464 -7.894 19.098 1.00 87.44 214 GLY A O 1
ATOM 1719 N N . GLU A 1 215 ? -16.586 -9.381 17.437 1.00 91.25 215 GLU A N 1
ATOM 1720 C CA . GLU A 1 215 ? -15.159 -9.318 17.087 1.00 91.25 215 GLU A CA 1
ATOM 1721 C C . GLU A 1 215 ? -14.920 -8.452 15.850 1.00 91.25 215 GLU A C 1
ATOM 1723 O O . GLU A 1 215 ? -15.718 -8.462 14.909 1.00 91.25 215 GLU A O 1
ATOM 1728 N N . ALA A 1 216 ? -13.807 -7.717 15.839 1.00 95.62 216 ALA A N 1
ATOM 1729 C CA . ALA A 1 216 ? -13.446 -6.861 14.717 1.00 95.62 216 ALA A CA 1
ATOM 1730 C C . ALA A 1 216 ? -11.934 -6.758 14.507 1.00 95.62 216 ALA A C 1
ATOM 1732 O O . ALA A 1 216 ? -11.130 -7.025 15.406 1.00 95.62 216 ALA A O 1
ATOM 1733 N N . VAL A 1 217 ? -11.561 -6.324 13.307 1.00 97.50 217 VAL A N 1
ATOM 1734 C CA . VAL A 1 217 ? -10.182 -6.042 12.903 1.00 97.50 217 VAL A CA 1
ATOM 1735 C C . VAL A 1 217 ? -10.099 -4.597 12.438 1.00 97.50 217 VAL A C 1
ATOM 1737 O O . VAL A 1 217 ? -10.965 -4.135 11.701 1.00 97.50 217 VAL A O 1
ATOM 1740 N N . ILE A 1 218 ? -9.056 -3.884 12.851 1.00 97.25 218 ILE A N 1
ATOM 1741 C CA . ILE A 1 218 ? -8.776 -2.552 12.307 1.00 97.25 218 ILE A CA 1
ATOM 1742 C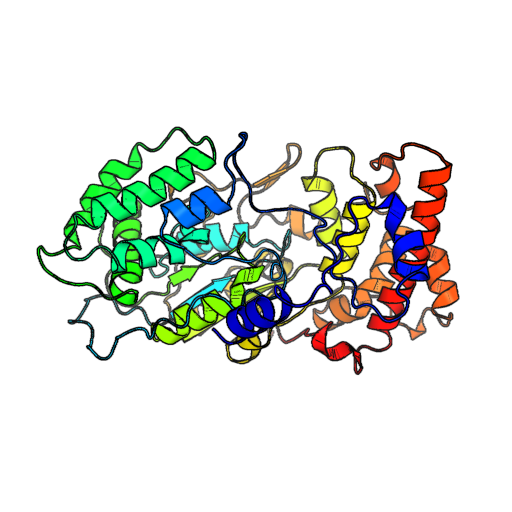 C . ILE A 1 218 ? -8.040 -2.718 10.985 1.00 97.25 218 ILE A C 1
ATOM 1744 O O . ILE A 1 218 ? -7.021 -3.402 10.941 1.00 97.25 218 ILE A O 1
ATOM 1748 N N . TYR A 1 219 ? -8.539 -2.100 9.923 1.00 96.00 219 TYR A N 1
ATOM 1749 C CA . TYR A 1 219 ? -7.792 -1.930 8.682 1.00 96.00 219 TYR A CA 1
ATOM 1750 C C . TYR A 1 219 ? -7.132 -0.554 8.699 1.00 96.00 219 TYR A C 1
ATOM 1752 O O . TYR A 1 219 ? -7.816 0.436 8.939 1.00 96.00 219 TYR A O 1
ATOM 1760 N N . LEU A 1 220 ? -5.821 -0.503 8.458 1.00 92.69 220 LEU A N 1
ATOM 1761 C CA . LEU A 1 220 ? -5.051 0.739 8.456 1.00 92.69 220 LEU A CA 1
ATOM 1762 C C . LEU A 1 220 ? -4.249 0.863 7.158 1.00 92.69 220 LEU A C 1
ATOM 1764 O O . LEU A 1 220 ? -3.432 -0.011 6.856 1.00 92.69 220 LEU A O 1
ATOM 1768 N N . ASP A 1 221 ? -4.437 1.963 6.427 1.00 89.00 221 ASP A N 1
ATOM 1769 C CA . ASP A 1 221 ? -3.649 2.306 5.240 1.00 89.00 221 ASP A CA 1
ATOM 1770 C C . ASP A 1 221 ? -2.743 3.519 5.521 1.00 89.00 221 ASP A C 1
ATOM 1772 O O . ASP A 1 221 ? -3.151 4.665 5.340 1.00 89.00 221 ASP A O 1
ATOM 1776 N N . PRO A 1 222 ? -1.482 3.316 5.949 1.00 75.19 222 PRO A N 1
ATOM 1777 C CA . PRO A 1 222 ? -0.543 4.409 6.182 1.00 75.19 222 PRO A CA 1
ATOM 1778 C C . PRO A 1 222 ? 0.058 4.942 4.866 1.00 75.19 222 PRO A C 1
ATOM 1780 O O . PRO A 1 222 ? 1.239 5.278 4.840 1.00 75.19 222 PRO A O 1
ATOM 1783 N N . HIS A 1 223 ? -0.712 4.987 3.771 1.00 71.81 223 HIS A N 1
ATOM 1784 C CA . HIS A 1 223 ? -0.253 5.182 2.387 1.00 71.81 223 HIS A CA 1
ATOM 1785 C C . HIS A 1 223 ? 0.800 6.286 2.212 1.00 71.81 223 HIS A C 1
ATOM 1787 O O . HIS A 1 223 ? 1.782 6.092 1.499 1.00 71.81 223 HIS A O 1
ATOM 1793 N N . ALA A 1 224 ? 0.609 7.434 2.868 1.00 63.38 224 ALA A N 1
ATOM 1794 C CA . ALA A 1 224 ? 1.504 8.587 2.761 1.00 63.38 224 ALA A CA 1
ATOM 1795 C C . ALA A 1 224 ? 2.675 8.556 3.775 1.00 63.38 224 ALA A C 1
ATOM 1797 O O . ALA A 1 224 ? 3.682 9.231 3.591 1.00 63.38 224 ALA A O 1
ATOM 1798 N N . ASN A 1 225 ? 2.596 7.709 4.804 1.00 64.56 225 ASN A N 1
ATOM 1799 C CA . ASN A 1 225 ? 3.558 7.593 5.902 1.00 64.56 225 ASN A CA 1
ATOM 1800 C C . ASN A 1 225 ? 4.424 6.318 5.809 1.00 64.56 225 ASN A C 1
ATOM 1802 O O . ASN A 1 225 ? 4.884 5.805 6.830 1.00 64.56 225 ASN A O 1
ATOM 1806 N N . GLU A 1 226 ? 4.701 5.810 4.597 1.00 66.88 226 GLU A N 1
ATOM 1807 C CA . GLU A 1 226 ? 5.611 4.668 4.379 1.00 66.88 226 GLU A CA 1
ATOM 1808 C C . GLU A 1 226 ? 6.960 4.805 5.117 1.00 66.88 226 GLU A C 1
ATOM 1810 O O . GLU A 1 226 ? 7.368 3.834 5.758 1.00 66.88 226 GLU A O 1
ATOM 1815 N N . PRO A 1 227 ? 7.636 5.973 5.132 1.00 68.38 227 PRO A N 1
ATOM 1816 C CA . PRO A 1 227 ? 8.872 6.128 5.897 1.00 68.38 227 PRO A CA 1
ATOM 1817 C C . PRO A 1 227 ? 8.708 5.866 7.402 1.00 68.38 227 PRO A C 1
ATOM 1819 O O . PRO A 1 227 ? 9.650 5.414 8.045 1.00 68.38 227 PRO A O 1
ATOM 1822 N N . MET A 1 228 ? 7.519 6.107 7.969 1.00 70.19 228 MET A N 1
ATOM 1823 C CA . MET A 1 228 ? 7.209 5.905 9.391 1.00 70.19 228 MET A CA 1
ATOM 1824 C C . MET A 1 228 ? 6.748 4.480 9.723 1.00 70.19 228 MET A C 1
ATOM 1826 O O . MET A 1 228 ? 6.343 4.221 10.857 1.00 70.19 228 MET A O 1
ATOM 1830 N N . ARG A 1 229 ? 6.781 3.545 8.766 1.00 77.44 229 ARG A N 1
ATOM 1831 C CA . ARG A 1 229 ? 6.203 2.205 8.932 1.00 77.44 229 ARG A CA 1
ATOM 1832 C C . ARG A 1 229 ? 6.719 1.476 10.175 1.00 77.44 229 ARG A C 1
ATOM 1834 O O . ARG A 1 229 ? 5.904 0.985 10.947 1.00 77.44 229 ARG A O 1
ATOM 1841 N N . ASP A 1 230 ? 8.027 1.472 10.425 1.00 81.44 230 ASP A N 1
ATOM 1842 C CA . ASP A 1 230 ? 8.616 0.825 11.611 1.00 81.44 230 ASP A CA 1
ATOM 1843 C C . ASP A 1 230 ? 8.125 1.454 12.929 1.00 81.44 230 ASP A C 1
ATOM 1845 O O . ASP A 1 230 ? 7.884 0.748 13.915 1.00 81.44 230 ASP A O 1
ATOM 1849 N N . SER A 1 231 ? 7.931 2.776 12.949 1.00 81.00 231 SER A N 1
ATOM 1850 C CA . SER A 1 231 ? 7.375 3.503 14.096 1.00 81.00 231 SER A CA 1
ATOM 1851 C C . SER A 1 231 ? 5.901 3.165 14.312 1.00 81.00 231 SER A C 1
ATOM 1853 O O . SER A 1 231 ? 5.493 2.938 15.448 1.00 81.00 231 SER A O 1
ATOM 1855 N N . ILE A 1 232 ? 5.115 3.079 13.234 1.00 82.88 232 ILE A N 1
ATOM 1856 C CA . ILE A 1 232 ? 3.699 2.691 13.286 1.00 82.88 232 ILE A CA 1
ATOM 1857 C C . ILE A 1 232 ? 3.565 1.251 13.787 1.00 82.88 232 ILE A C 1
ATOM 1859 O O . ILE A 1 232 ? 2.777 1.000 14.693 1.00 82.88 232 ILE A O 1
ATOM 1863 N N . LEU A 1 233 ? 4.366 0.317 13.263 1.00 87.62 233 LEU A N 1
ATOM 1864 C CA . LEU A 1 233 ? 4.395 -1.070 13.735 1.00 87.62 233 LEU A CA 1
ATOM 1865 C C . LEU A 1 233 ? 4.713 -1.128 15.232 1.00 87.62 233 LEU A C 1
ATOM 1867 O O . LEU A 1 233 ? 3.946 -1.703 15.997 1.00 87.62 233 LEU A O 1
ATOM 1871 N N . THR A 1 234 ? 5.770 -0.439 15.668 1.00 85.19 234 THR A N 1
ATOM 1872 C CA . THR A 1 234 ? 6.156 -0.378 17.088 1.00 85.19 234 THR A CA 1
ATOM 1873 C C . THR A 1 234 ? 5.038 0.207 17.960 1.00 85.19 234 THR A C 1
ATOM 1875 O O . THR A 1 234 ? 4.754 -0.307 19.040 1.00 85.19 234 THR A O 1
ATOM 1878 N N . TRP A 1 235 ? 4.364 1.259 17.496 1.00 86.12 235 TRP A N 1
ATOM 1879 C CA . TRP A 1 235 ? 3.245 1.876 18.208 1.00 86.12 235 TRP A CA 1
ATOM 1880 C C . TRP A 1 235 ? 2.061 0.908 18.374 1.00 86.12 235 TRP A C 1
ATOM 1882 O O . TRP A 1 235 ? 1.520 0.760 19.472 1.00 86.12 235 TRP A O 1
ATOM 1892 N N . LEU A 1 236 ? 1.700 0.186 17.310 1.00 90.50 236 LEU A N 1
ATOM 1893 C CA . LEU A 1 236 ? 0.653 -0.838 17.335 1.00 90.50 236 LEU A CA 1
ATOM 1894 C C . LEU A 1 236 ? 1.029 -2.028 18.244 1.00 90.50 236 LEU A C 1
ATOM 1896 O O . LEU A 1 236 ? 0.185 -2.500 19.012 1.00 90.50 236 LEU A O 1
ATOM 1900 N N . GLU A 1 237 ? 2.293 -2.471 18.219 1.00 90.62 237 GLU A N 1
ATOM 1901 C CA . GLU A 1 237 ? 2.832 -3.515 19.108 1.00 90.62 237 GLU A CA 1
ATOM 1902 C C . GLU A 1 237 ? 2.712 -3.111 20.579 1.00 90.62 237 GLU A C 1
ATOM 1904 O O . GLU A 1 237 ? 2.267 -3.898 21.415 1.00 90.62 237 GLU A O 1
ATOM 1909 N N . GLN A 1 238 ? 3.075 -1.870 20.911 1.00 87.31 238 GLN A N 1
ATOM 1910 C CA . GLN A 1 238 ? 3.005 -1.361 22.280 1.00 87.31 238 GLN A CA 1
ATOM 1911 C C . GLN A 1 238 ? 1.562 -1.243 22.790 1.00 87.31 238 GLN A C 1
ATOM 1913 O O . GLN A 1 238 ? 1.308 -1.414 23.983 1.00 87.31 238 GLN A O 1
ATOM 1918 N N . MET A 1 239 ? 0.596 -1.012 21.895 1.00 88.31 239 MET A N 1
ATOM 1919 C CA . MET A 1 239 ? -0.833 -1.113 22.211 1.00 88.31 239 MET A CA 1
ATOM 1920 C C . MET A 1 239 ? -1.317 -2.571 22.337 1.00 88.31 239 MET A C 1
ATOM 1922 O O . MET A 1 239 ? -2.467 -2.822 22.712 1.00 88.31 239 MET A O 1
ATOM 1926 N N . GLY A 1 240 ? -0.459 -3.556 22.075 1.00 91.06 240 GLY A N 1
ATOM 1927 C CA . GLY A 1 240 ? -0.754 -4.978 22.212 1.00 91.06 240 GLY A CA 1
ATOM 1928 C C . GLY A 1 240 ? -1.708 -5.498 21.141 1.00 91.06 240 GLY A C 1
ATOM 1929 O O . GLY A 1 240 ? -2.573 -6.316 21.461 1.00 91.06 240 GLY A O 1
ATOM 1930 N N . PHE A 1 241 ? -1.613 -4.978 19.916 1.00 94.88 241 PHE A N 1
ATOM 1931 C CA . PHE A 1 241 ? -2.298 -5.548 18.758 1.00 94.88 241 PHE A CA 1
ATOM 1932 C C . PHE A 1 241 ? -1.457 -6.654 18.119 1.00 94.88 241 PHE A C 1
ATOM 1934 O O . PHE A 1 241 ? -0.235 -6.561 18.034 1.00 94.88 241 PHE A O 1
ATOM 1941 N N . GLU A 1 242 ? -2.128 -7.692 17.631 1.00 96.44 242 GLU A N 1
ATOM 1942 C CA . GLU A 1 242 ? -1.555 -8.616 16.658 1.00 96.44 242 GLU A CA 1
ATOM 1943 C C . GLU A 1 242 ? -1.577 -7.937 15.282 1.00 96.44 242 GLU A C 1
ATOM 1945 O O . GLU A 1 242 ? -2.631 -7.502 14.817 1.00 96.44 242 GLU A O 1
ATOM 1950 N N . ILE A 1 243 ? -0.420 -7.813 14.636 1.00 96.94 243 ILE A N 1
ATOM 1951 C CA . ILE A 1 243 ? -0.298 -7.095 13.364 1.00 96.94 243 ILE A CA 1
ATOM 1952 C C . ILE A 1 243 ? -0.148 -8.100 12.225 1.00 96.94 243 ILE A C 1
ATOM 1954 O O . ILE A 1 243 ? 0.742 -8.953 12.246 1.00 96.94 243 ILE A O 1
ATOM 1958 N N . ILE A 1 244 ? -1.003 -7.956 11.216 1.00 97.12 244 ILE A N 1
ATOM 1959 C CA . ILE A 1 244 ? -0.919 -8.665 9.941 1.00 97.12 244 ILE A CA 1
ATOM 1960 C C . ILE A 1 244 ? -0.654 -7.618 8.865 1.00 97.12 244 ILE A C 1
ATOM 1962 O O . ILE A 1 244 ? -1.406 -6.655 8.728 1.00 97.12 244 ILE A O 1
ATOM 1966 N N . ILE A 1 245 ? 0.412 -7.802 8.096 1.00 95.25 245 ILE A N 1
ATOM 1967 C CA . ILE A 1 245 ? 0.771 -6.910 6.997 1.00 95.25 245 ILE A CA 1
ATOM 1968 C C . ILE A 1 245 ? 0.151 -7.458 5.716 1.00 95.25 245 ILE A C 1
ATOM 1970 O O . ILE A 1 245 ? 0.342 -8.624 5.380 1.00 95.25 245 ILE A O 1
ATOM 1974 N N . LEU A 1 246 ? -0.575 -6.619 4.985 1.00 95.06 246 LEU A N 1
ATOM 1975 C CA . LEU A 1 246 ? -1.141 -6.942 3.682 1.00 95.06 246 LEU A CA 1
ATOM 1976 C C . LEU A 1 246 ? -0.362 -6.232 2.581 1.00 95.06 246 LEU A C 1
ATOM 1978 O O . LEU A 1 246 ? -0.238 -5.014 2.604 1.00 95.06 246 LEU A O 1
ATOM 1982 N N . GLU A 1 247 ? 0.099 -6.967 1.577 1.00 93.19 247 GLU A N 1
ATOM 1983 C CA . GLU A 1 247 ? 0.778 -6.401 0.413 1.00 93.19 247 GLU A CA 1
ATOM 1984 C C . GLU A 1 247 ? 0.110 -6.867 -0.882 1.00 93.19 247 GLU A C 1
ATOM 1986 O O . GLU A 1 247 ? -0.185 -8.049 -1.082 1.00 93.19 247 GLU A O 1
ATOM 1991 N N . LEU A 1 248 ? -0.133 -5.916 -1.784 1.00 93.25 248 LEU A N 1
ATOM 1992 C CA . LEU A 1 248 ? -0.689 -6.189 -3.103 1.00 93.25 248 LEU A CA 1
ATOM 1993 C C . LEU A 1 248 ? 0.453 -6.202 -4.109 1.00 93.25 248 LEU A C 1
ATOM 1995 O O . LEU A 1 248 ? 1.198 -5.229 -4.238 1.00 93.25 248 LEU A O 1
ATOM 1999 N N . ILE A 1 249 ? 0.547 -7.293 -4.857 1.00 92.75 249 ILE A N 1
ATOM 2000 C CA . ILE A 1 249 ? 1.531 -7.482 -5.919 1.00 92.75 249 ILE A CA 1
ATOM 2001 C C . ILE A 1 249 ? 0.820 -7.488 -7.271 1.00 92.75 249 ILE A C 1
ATOM 2003 O O . ILE A 1 249 ? -0.304 -7.966 -7.402 1.00 92.75 249 ILE A O 1
ATOM 2007 N N . ARG A 1 250 ? 1.47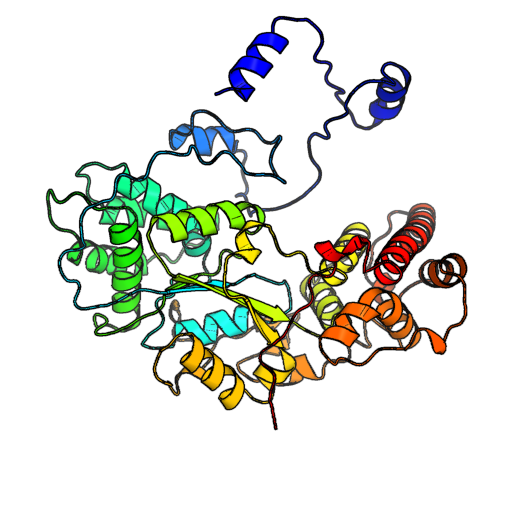1 -6.947 -8.296 1.00 93.31 250 ARG A N 1
ATOM 2008 C CA . ARG A 1 250 ? 0.934 -6.855 -9.659 1.00 93.31 250 ARG A CA 1
ATOM 2009 C C . ARG A 1 250 ? 2.059 -7.056 -10.657 1.00 93.31 250 ARG A C 1
ATOM 2011 O O . ARG A 1 250 ? 3.211 -6.747 -10.344 1.00 93.31 250 ARG A O 1
ATOM 2018 N N . THR A 1 251 ? 1.722 -7.521 -11.856 1.00 93.00 251 THR A N 1
ATOM 2019 C CA . THR A 1 251 ? 2.683 -7.657 -12.954 1.00 93.00 251 THR A CA 1
ATOM 2020 C C . THR A 1 251 ? 3.512 -6.363 -13.124 1.00 93.00 251 THR A C 1
ATOM 2022 O O . THR A 1 251 ? 2.926 -5.299 -13.364 1.00 93.00 251 THR A O 1
ATOM 2025 N N . PRO A 1 252 ? 4.858 -6.411 -13.019 1.00 92.56 252 PRO A N 1
ATOM 2026 C CA . PRO A 1 252 ? 5.710 -5.217 -12.965 1.00 92.56 252 PRO A CA 1
ATOM 2027 C C . PRO A 1 252 ? 5.521 -4.230 -14.124 1.00 92.56 252 PRO A C 1
ATOM 2029 O O . PRO A 1 252 ? 5.373 -3.029 -13.894 1.00 92.56 252 PRO A O 1
ATOM 2032 N N . PHE A 1 253 ? 5.442 -4.716 -15.369 1.00 91.31 253 PHE A N 1
ATOM 2033 C CA . PHE A 1 253 ? 5.247 -3.830 -16.522 1.00 91.31 253 PHE A CA 1
ATOM 2034 C C . PHE A 1 253 ? 3.855 -3.172 -16.523 1.00 91.31 253 PHE A C 1
ATOM 2036 O O . PHE A 1 253 ? 3.728 -2.009 -16.897 1.00 91.31 253 PHE A O 1
ATOM 2043 N N . MET A 1 254 ? 2.810 -3.875 -16.063 1.00 93.00 254 MET A N 1
ATOM 2044 C CA . MET A 1 254 ? 1.467 -3.293 -15.935 1.00 93.00 254 MET A CA 1
ATOM 2045 C C . MET A 1 254 ? 1.429 -2.226 -14.846 1.00 93.00 254 MET A C 1
ATOM 2047 O O . MET A 1 254 ? 0.742 -1.217 -14.999 1.00 93.00 254 MET A O 1
ATOM 2051 N N . ARG A 1 255 ? 2.176 -2.435 -13.755 1.00 92.94 255 ARG A N 1
ATOM 2052 C CA . ARG A 1 255 ? 2.360 -1.442 -12.694 1.00 92.94 255 ARG A CA 1
ATOM 2053 C C . ARG A 1 255 ? 3.042 -0.189 -13.252 1.00 92.94 255 ARG A C 1
ATOM 2055 O O . ARG A 1 255 ? 2.521 0.904 -13.056 1.00 92.94 255 ARG A O 1
ATOM 2062 N N . LEU A 1 256 ? 4.121 -0.347 -14.026 1.00 92.94 256 LEU A N 1
ATOM 2063 C CA . LEU A 1 256 ? 4.817 0.765 -14.686 1.00 92.94 256 LEU A CA 1
ATOM 2064 C C . LEU A 1 256 ? 3.907 1.512 -15.675 1.00 92.94 256 LEU A C 1
ATOM 2066 O O . LEU A 1 256 ? 3.809 2.734 -15.604 1.00 92.94 256 LEU A O 1
ATOM 2070 N N . GLY A 1 257 ? 3.200 0.794 -16.552 1.00 92.56 257 GLY A N 1
ATOM 2071 C CA . GLY A 1 257 ? 2.259 1.391 -17.506 1.00 92.56 257 GLY A CA 1
ATOM 2072 C C . GLY A 1 257 ? 1.120 2.147 -16.823 1.00 92.56 257 GLY A C 1
ATOM 2073 O O . GLY A 1 257 ? 0.776 3.254 -17.231 1.00 92.56 257 GLY A O 1
ATOM 2074 N N . SER A 1 258 ? 0.585 1.597 -15.730 1.00 91.00 258 SER A N 1
ATOM 2075 C CA . SER A 1 258 ? -0.426 2.262 -14.903 1.00 91.00 258 SER A CA 1
ATOM 2076 C C . SER A 1 258 ? 0.121 3.542 -14.264 1.00 91.00 258 SER A C 1
ATOM 2078 O O . SER A 1 258 ? -0.578 4.554 -14.255 1.00 91.00 258 SER A O 1
ATOM 2080 N N . SER A 1 259 ? 1.367 3.525 -13.774 1.00 89.81 259 SER A N 1
ATOM 2081 C CA . SER A 1 259 ? 2.036 4.710 -13.218 1.00 89.81 259 SER A CA 1
ATOM 2082 C C . SER A 1 259 ? 2.232 5.798 -14.271 1.00 89.81 259 SER A C 1
ATOM 2084 O O . SER A 1 259 ? 1.919 6.956 -14.011 1.00 89.81 259 SER A O 1
ATOM 2086 N N . ILE A 1 260 ? 2.690 5.425 -15.469 1.00 90.06 260 ILE A N 1
ATOM 2087 C CA . ILE A 1 260 ? 2.845 6.344 -16.604 1.00 90.06 260 ILE A CA 1
ATOM 2088 C C . ILE A 1 260 ? 1.490 6.957 -16.981 1.00 90.06 260 ILE A C 1
ATOM 2090 O O . ILE A 1 260 ? 1.369 8.174 -17.104 1.00 90.06 260 ILE A O 1
ATOM 2094 N N . LYS A 1 261 ? 0.446 6.126 -17.100 1.00 88.25 261 LYS A N 1
ATOM 2095 C CA . LYS A 1 261 ? -0.909 6.574 -17.448 1.00 88.25 261 LYS A CA 1
ATOM 2096 C C . LYS A 1 261 ? -1.472 7.561 -16.423 1.00 88.25 261 LYS A C 1
ATOM 2098 O O . LYS A 1 261 ? -2.070 8.561 -16.817 1.00 88.25 261 LYS A O 1
ATOM 2103 N N . TRP A 1 262 ? -1.278 7.294 -15.130 1.00 83.69 262 TRP A N 1
ATOM 2104 C CA . TRP A 1 262 ? -1.777 8.134 -14.035 1.00 83.69 262 TRP A CA 1
ATOM 2105 C C . TRP A 1 262 ? -1.203 9.549 -14.049 1.00 83.69 262 TRP A C 1
ATOM 2107 O O . TRP A 1 262 ? -1.907 10.507 -13.743 1.00 83.69 262 TRP A O 1
ATOM 2117 N N . GLN A 1 263 ? 0.065 9.699 -14.427 1.00 77.25 263 GLN A N 1
ATOM 2118 C CA . GLN A 1 263 ? 0.741 10.987 -14.322 1.00 77.25 263 GLN A CA 1
ATOM 2119 C C . GLN A 1 263 ? 0.232 12.033 -15.331 1.00 77.25 263 GLN A C 1
ATOM 2121 O O . GLN A 1 263 ? 0.512 13.207 -15.123 1.00 77.25 263 GLN A O 1
ATOM 2126 N N . SER A 1 264 ? -0.599 11.645 -16.321 1.00 58.34 264 SER A N 1
ATOM 2127 C CA . SER A 1 264 ? -1.463 12.454 -17.228 1.00 58.34 264 SER A CA 1
ATOM 2128 C C . SER A 1 264 ? -0.852 13.680 -17.943 1.00 58.34 264 SER A C 1
ATOM 2130 O O . SER A 1 264 ? -1.492 14.277 -18.809 1.00 58.34 264 SER A O 1
ATOM 2132 N N . LYS A 1 265 ? 0.395 14.034 -17.637 1.00 64.38 265 LYS A N 1
ATOM 2133 C CA . LYS A 1 265 ? 1.186 15.155 -18.139 1.00 64.38 265 LYS A CA 1
ATOM 2134 C C . LYS A 1 265 ? 2.512 14.635 -18.691 1.00 64.38 265 LYS A C 1
ATOM 2136 O O . LYS A 1 265 ? 2.866 13.471 -18.516 1.00 64.38 265 LYS A O 1
ATOM 2141 N N . ILE A 1 266 ? 3.233 15.538 -19.351 1.00 69.06 266 ILE A N 1
ATOM 2142 C CA . ILE A 1 266 ? 4.646 15.376 -19.686 1.00 69.06 266 ILE A CA 1
ATOM 2143 C C . ILE A 1 266 ? 5.400 14.871 -18.452 1.00 69.06 266 ILE A C 1
ATOM 2145 O O . ILE A 1 266 ? 5.336 15.488 -17.389 1.00 69.06 266 ILE A O 1
ATOM 2149 N N . LEU A 1 267 ? 6.094 13.753 -18.624 1.00 75.31 267 LEU A N 1
ATOM 2150 C CA . LEU A 1 267 ? 6.857 13.089 -17.577 1.00 75.31 267 LEU A CA 1
ATOM 2151 C C . LEU A 1 267 ? 8.292 13.612 -17.533 1.00 75.31 267 LEU A C 1
ATOM 2153 O O . LEU A 1 267 ? 8.924 13.807 -18.576 1.00 75.31 267 LEU A O 1
ATOM 2157 N N . ASP A 1 268 ? 8.814 13.779 -16.320 1.00 77.50 268 ASP A N 1
ATOM 2158 C CA . ASP A 1 268 ? 10.227 14.065 -16.105 1.00 77.50 268 ASP A CA 1
ATOM 2159 C C . ASP A 1 268 ? 11.052 12.767 -16.239 1.00 77.50 268 ASP A C 1
ATOM 2161 O O . ASP A 1 268 ? 10.684 11.732 -15.666 1.00 77.50 268 ASP A O 1
ATOM 2165 N N . PRO A 1 269 ? 12.184 12.777 -16.965 1.00 76.44 269 PRO A N 1
ATOM 2166 C CA . PRO A 1 269 ? 13.007 11.584 -17.145 1.00 76.44 269 PRO A CA 1
ATOM 2167 C C . PRO A 1 269 ? 13.464 10.910 -15.834 1.00 76.44 269 PRO A C 1
ATOM 2169 O O . PRO A 1 269 ? 13.597 9.682 -15.789 1.00 76.44 269 PRO A O 1
ATOM 2172 N N . CYS A 1 270 ? 13.671 11.665 -14.749 1.00 72.56 270 CYS A N 1
ATOM 2173 C CA . CYS A 1 270 ? 14.049 11.117 -13.443 1.00 72.56 270 CYS A CA 1
ATOM 2174 C C . CYS A 1 270 ? 12.903 10.339 -12.783 1.00 72.56 270 CYS A C 1
ATOM 2176 O O . CYS A 1 270 ? 13.167 9.362 -12.077 1.00 72.56 270 CYS A O 1
ATOM 2178 N N . GLN A 1 271 ? 11.643 10.704 -13.048 1.00 78.88 271 GLN A N 1
ATOM 2179 C CA . GLN A 1 271 ? 10.479 9.974 -12.534 1.00 78.88 271 GLN A CA 1
ATOM 2180 C C . GLN A 1 271 ? 10.446 8.539 -13.068 1.00 78.88 271 GLN A C 1
ATOM 2182 O O . GLN A 1 271 ? 10.184 7.610 -12.306 1.00 78.88 271 GLN A O 1
ATOM 2187 N N . ILE A 1 272 ? 10.782 8.327 -14.347 1.00 83.19 272 ILE A N 1
ATOM 2188 C CA . ILE A 1 272 ? 10.860 6.977 -14.926 1.00 83.19 272 ILE A CA 1
ATOM 2189 C C . ILE A 1 272 ? 11.923 6.131 -14.220 1.00 83.19 272 ILE A C 1
ATOM 2191 O O . ILE A 1 272 ? 11.652 4.984 -13.872 1.00 83.19 272 ILE A O 1
ATOM 2195 N N . LEU A 1 273 ? 13.116 6.682 -13.974 1.00 80.19 273 LEU A N 1
ATOM 2196 C CA . LEU A 1 273 ? 14.183 5.950 -13.283 1.00 80.19 273 LEU A CA 1
ATOM 2197 C C . LEU A 1 273 ? 13.758 5.554 -11.858 1.00 80.19 273 LEU A C 1
ATOM 2199 O O . LEU A 1 273 ? 13.965 4.411 -11.449 1.00 80.19 273 LEU A O 1
ATOM 2203 N N . GLY A 1 274 ? 13.094 6.461 -11.132 1.00 80.25 274 GLY A N 1
ATOM 2204 C CA . GLY A 1 274 ? 12.524 6.170 -9.813 1.00 80.25 274 GLY A CA 1
ATOM 2205 C C . GLY A 1 274 ? 11.437 5.087 -9.850 1.00 80.25 274 GLY A C 1
ATOM 2206 O O . GLY A 1 274 ? 11.418 4.188 -9.004 1.00 80.25 274 GLY A O 1
ATOM 2207 N N . LEU A 1 275 ? 10.566 5.107 -10.864 1.00 84.25 275 LEU A N 1
ATOM 2208 C CA . LEU A 1 275 ? 9.554 4.067 -11.064 1.00 84.25 275 LEU A CA 1
ATOM 2209 C C . LEU A 1 275 ? 10.191 2.700 -11.343 1.00 84.25 275 LEU A C 1
ATOM 2211 O O . LEU A 1 275 ? 9.813 1.712 -10.721 1.00 84.25 275 LEU A O 1
ATOM 2215 N N . LEU A 1 276 ? 11.191 2.628 -12.222 1.00 85.12 276 LEU A N 1
ATOM 2216 C CA . LEU A 1 276 ? 11.904 1.379 -12.507 1.00 85.12 276 LEU A CA 1
ATOM 2217 C C . LEU A 1 276 ? 12.587 0.813 -11.253 1.00 85.12 276 LEU A C 1
ATOM 2219 O O . LEU A 1 276 ? 12.480 -0.385 -10.981 1.00 85.12 276 LEU A O 1
ATOM 2223 N N . TYR A 1 277 ? 13.226 1.669 -10.451 1.00 82.94 277 TYR A N 1
ATOM 2224 C CA . TYR A 1 277 ? 13.831 1.267 -9.180 1.00 82.94 277 TYR A CA 1
ATOM 2225 C C . TYR A 1 277 ? 12.800 0.713 -8.182 1.00 82.94 277 TYR A C 1
ATOM 2227 O O . TYR A 1 277 ? 12.974 -0.370 -7.633 1.00 82.94 277 TYR A O 1
ATOM 2235 N N . SER A 1 278 ? 11.703 1.440 -7.959 1.00 81.50 278 SER A N 1
ATOM 2236 C CA . SER A 1 278 ? 10.662 1.057 -6.987 1.00 81.50 278 SER A CA 1
ATOM 2237 C C . SER A 1 278 ? 9.848 -0.178 -7.393 1.00 81.50 278 SER A C 1
ATOM 2239 O O . SER A 1 278 ? 9.215 -0.819 -6.551 1.00 81.50 278 SER A O 1
ATOM 2241 N N . ILE A 1 279 ? 9.820 -0.515 -8.685 1.00 88.25 279 ILE A N 1
ATOM 2242 C CA . ILE A 1 279 ? 9.086 -1.676 -9.196 1.00 88.25 279 ILE A CA 1
ATOM 2243 C C . ILE A 1 279 ? 9.958 -2.938 -9.221 1.00 88.25 279 ILE A C 1
ATOM 2245 O O . ILE A 1 279 ? 9.409 -4.024 -9.008 1.00 88.25 279 ILE A O 1
ATOM 2249 N N . SER A 1 280 ? 11.269 -2.799 -9.455 1.00 81.94 280 SER A N 1
ATOM 2250 C CA . SER A 1 280 ? 12.203 -3.929 -9.601 1.00 81.94 280 SER A CA 1
ATOM 2251 C C . SER A 1 280 ? 12.448 -4.682 -8.299 1.00 81.94 280 SER A C 1
ATOM 2253 O O . SER A 1 280 ? 12.378 -5.909 -8.290 1.00 81.94 280 SER A O 1
ATOM 2255 N N . GLY A 1 281 ? 12.661 -3.963 -7.199 1.00 79.56 281 GLY A N 1
ATOM 2256 C CA . GLY A 1 281 ? 12.833 -4.562 -5.878 1.00 79.56 281 GLY A CA 1
ATOM 2257 C C . GLY A 1 281 ? 11.527 -4.810 -5.119 1.00 79.56 281 GLY A C 1
ATOM 2258 O O . GLY A 1 281 ? 10.451 -4.316 -5.473 1.00 79.56 281 GLY A O 1
ATOM 2259 N N . GLU A 1 282 ? 11.658 -5.556 -4.024 1.00 80.12 282 GLU A N 1
ATOM 2260 C CA . GLU A 1 282 ? 10.729 -5.572 -2.893 1.00 80.12 282 GLU A CA 1
ATOM 2261 C C . GLU A 1 282 ? 11.541 -5.625 -1.603 1.00 80.12 282 GLU A C 1
ATOM 2263 O O . GLU A 1 282 ? 12.164 -6.640 -1.285 1.00 80.12 282 GLU A O 1
ATOM 2268 N N . THR A 1 283 ? 11.530 -4.512 -0.874 1.00 73.69 283 THR A N 1
ATOM 2269 C CA . THR A 1 283 ? 12.202 -4.392 0.419 1.00 73.69 283 THR A CA 1
ATOM 2270 C C . THR A 1 283 ? 11.205 -4.689 1.530 1.00 73.69 283 THR A C 1
ATOM 2272 O O . THR A 1 283 ? 10.080 -4.188 1.523 1.00 73.69 283 THR A O 1
ATOM 2275 N N . VAL A 1 284 ? 11.624 -5.493 2.495 1.00 74.69 284 VAL A N 1
ATOM 2276 C CA . VAL A 1 284 ? 10.942 -5.781 3.755 1.00 74.69 284 VAL A CA 1
ATOM 2277 C C . VAL A 1 284 ? 11.810 -5.212 4.871 1.00 74.69 284 VAL A C 1
ATOM 2279 O O . VAL A 1 284 ? 12.965 -5.605 5.048 1.00 74.69 284 VAL A O 1
ATOM 2282 N N . TYR A 1 285 ? 11.268 -4.237 5.595 1.00 76.50 285 TYR A N 1
ATOM 2283 C CA . TYR A 1 285 ? 11.985 -3.592 6.692 1.00 76.50 285 TYR A CA 1
ATOM 2284 C C . TYR A 1 285 ? 12.126 -4.539 7.888 1.00 76.50 285 TYR A C 1
ATOM 2286 O O . TYR A 1 285 ? 11.372 -5.500 8.033 1.00 76.50 285 TYR A O 1
ATOM 2294 N N . GLU A 1 286 ? 13.107 -4.281 8.755 1.00 75.50 286 GLU A N 1
ATOM 2295 C CA . GLU A 1 286 ? 13.453 -5.178 9.865 1.00 75.50 286 GLU A CA 1
ATOM 2296 C C . GLU A 1 286 ? 12.251 -5.470 10.773 1.00 75.50 286 GLU A C 1
ATOM 2298 O O . GLU A 1 286 ? 12.029 -6.623 11.141 1.00 75.50 286 GLU A O 1
ATOM 2303 N N . LYS A 1 287 ? 11.425 -4.456 11.066 1.00 80.44 287 LYS A N 1
ATOM 2304 C CA . LYS A 1 287 ? 10.206 -4.633 11.864 1.00 80.44 287 LYS A CA 1
ATOM 2305 C C . LYS A 1 287 ? 9.139 -5.464 11.157 1.00 80.44 287 LYS A C 1
ATOM 2307 O O . LYS A 1 287 ? 8.456 -6.239 11.815 1.00 80.44 287 LYS A O 1
ATOM 2312 N N . GLU A 1 288 ? 9.028 -5.382 9.832 1.00 85.44 288 GLU A N 1
ATOM 2313 C CA . GLU A 1 288 ? 8.056 -6.182 9.074 1.00 85.44 288 GLU A CA 1
ATOM 2314 C C . GLU A 1 288 ? 8.324 -7.691 9.194 1.00 85.44 288 GLU A C 1
ATOM 2316 O O . GLU A 1 288 ? 7.379 -8.477 9.180 1.00 85.44 288 GLU A O 1
ATOM 2321 N N . LEU A 1 289 ? 9.589 -8.106 9.362 1.00 83.69 289 LEU A N 1
ATOM 2322 C CA . LEU A 1 289 ? 9.972 -9.520 9.496 1.00 83.69 289 LEU A CA 1
ATOM 2323 C C . LEU A 1 289 ? 9.403 -10.188 10.758 1.00 83.69 289 LEU A C 1
ATOM 2325 O O . LEU A 1 289 ? 9.318 -11.415 10.809 1.00 83.69 289 LEU A O 1
ATOM 2329 N N . GLY A 1 290 ? 9.029 -9.402 11.771 1.00 88.38 290 GLY A N 1
ATOM 2330 C CA . GLY A 1 290 ? 8.405 -9.891 13.002 1.00 88.38 290 GLY A CA 1
ATOM 2331 C C . GLY A 1 290 ? 6.907 -10.180 12.876 1.00 88.38 290 GLY A C 1
ATOM 2332 O O . GLY A 1 290 ? 6.312 -10.705 13.818 1.00 88.38 290 GLY A O 1
ATOM 2333 N N . HIS A 1 291 ? 6.289 -9.852 11.738 1.00 92.94 291 HIS A N 1
ATOM 2334 C CA . HIS A 1 291 ? 4.842 -9.909 11.549 1.00 92.94 291 HIS A CA 1
ATOM 2335 C C . HIS A 1 291 ? 4.441 -10.856 10.418 1.00 92.94 291 HIS A C 1
ATOM 2337 O O . HIS A 1 291 ? 5.202 -11.128 9.489 1.00 92.94 291 HIS A O 1
ATOM 2343 N N . GLN A 1 292 ? 3.203 -11.354 10.476 1.00 94.31 292 GLN A N 1
ATOM 2344 C CA . GLN A 1 292 ? 2.656 -12.156 9.389 1.00 94.31 292 GLN A CA 1
ATOM 2345 C C . GLN A 1 292 ? 2.438 -11.267 8.161 1.00 94.31 292 GLN A C 1
ATOM 2347 O O . GLN A 1 292 ? 1.619 -10.351 8.195 1.00 94.31 292 GLN A O 1
ATOM 2352 N N . LEU A 1 293 ? 3.139 -11.565 7.068 1.00 92.81 293 LEU A N 1
ATOM 2353 C CA . LEU A 1 293 ? 2.973 -10.894 5.783 1.00 92.81 293 LEU A CA 1
ATOM 2354 C C . LEU A 1 293 ? 2.097 -11.734 4.850 1.00 92.81 293 LEU A C 1
ATOM 2356 O O . LEU A 1 293 ? 2.437 -12.860 4.493 1.00 92.81 293 LEU A O 1
ATOM 2360 N N . VAL A 1 294 ? 0.972 -11.162 4.437 1.00 94.50 294 VAL A N 1
ATOM 2361 C CA . VAL A 1 294 ? 0.020 -11.740 3.493 1.00 94.50 294 VAL A CA 1
ATOM 2362 C C . VAL A 1 294 ? 0.144 -11.001 2.169 1.00 94.50 294 VAL A C 1
ATOM 2364 O O . VAL A 1 294 ? -0.121 -9.803 2.091 1.00 94.50 294 VAL A O 1
ATOM 2367 N N . ARG A 1 295 ? 0.516 -11.717 1.105 1.00 93.81 295 ARG A N 1
ATOM 2368 C CA . ARG A 1 295 ? 0.589 -11.149 -0.248 1.00 93.81 295 ARG A CA 1
ATOM 2369 C C . ARG A 1 295 ? -0.575 -11.596 -1.108 1.00 93.81 295 ARG A C 1
ATOM 2371 O O . ARG A 1 295 ? -0.936 -12.771 -1.101 1.00 93.81 295 ARG A O 1
ATOM 2378 N N . ILE A 1 296 ? -1.131 -10.680 -1.892 1.00 94.75 296 ILE A N 1
ATOM 2379 C CA . ILE A 1 296 ? -2.225 -10.961 -2.825 1.00 94.75 296 ILE A CA 1
ATOM 2380 C C . ILE A 1 296 ? -1.863 -10.433 -4.210 1.00 94.75 296 ILE A C 1
ATOM 2382 O O . ILE A 1 296 ? -1.566 -9.250 -4.377 1.00 94.75 296 ILE A O 1
ATOM 2386 N N . ARG A 1 297 ? -1.942 -11.300 -5.227 1.00 94.94 297 ARG A N 1
ATOM 2387 C CA . ARG A 1 297 ? -1.867 -10.871 -6.627 1.00 94.94 297 ARG A CA 1
ATOM 2388 C C . ARG A 1 297 ? -3.126 -10.120 -7.018 1.00 94.94 297 ARG A C 1
ATOM 2390 O O . ARG A 1 297 ? -4.230 -10.645 -6.887 1.00 94.94 297 ARG A O 1
ATOM 2397 N N . PHE A 1 298 ? -2.953 -8.916 -7.546 1.00 95.06 298 PHE A N 1
ATOM 2398 C CA . PHE A 1 298 ? -4.036 -8.081 -8.049 1.00 95.06 298 PHE A CA 1
ATOM 2399 C C . PHE A 1 298 ? -4.893 -8.823 -9.079 1.00 95.06 298 PHE A C 1
ATOM 2401 O O . PHE A 1 298 ? -6.121 -8.772 -9.034 1.00 95.06 298 PHE A O 1
ATOM 2408 N N . GLU A 1 299 ? -4.247 -9.542 -9.992 1.00 94.81 299 GLU A N 1
ATOM 2409 C CA . GLU A 1 299 ? -4.887 -10.319 -11.043 1.00 94.81 299 GLU A CA 1
ATOM 2410 C C . GLU A 1 299 ? -5.744 -11.448 -10.449 1.00 94.81 299 GLU A C 1
ATOM 2412 O O . GLU A 1 299 ? -6.888 -11.636 -10.866 1.00 94.81 299 GLU A O 1
ATOM 2417 N N . ASP A 1 300 ? -5.245 -12.146 -9.425 1.00 95.00 300 ASP A N 1
ATOM 2418 C CA . ASP A 1 300 ? -5.981 -13.238 -8.778 1.00 95.00 300 ASP A CA 1
ATOM 2419 C C . ASP A 1 300 ? -7.140 -12.704 -7.938 1.00 95.00 300 ASP A C 1
ATOM 2421 O O . ASP A 1 300 ? -8.234 -13.259 -7.990 1.00 95.00 300 ASP A O 1
ATOM 2425 N N . LEU A 1 301 ? -6.945 -11.585 -7.235 1.00 95.00 301 LEU A N 1
ATOM 2426 C CA . LEU A 1 301 ? -8.012 -10.893 -6.515 1.00 95.00 301 LEU A CA 1
ATOM 2427 C C . LEU A 1 301 ? -9.154 -10.484 -7.454 1.00 95.00 301 LEU A C 1
ATOM 2429 O O . LEU A 1 301 ? -10.329 -10.616 -7.119 1.00 95.00 301 LEU A O 1
ATOM 2433 N N . LYS A 1 302 ? -8.814 -9.991 -8.645 1.00 93.56 302 LYS A N 1
ATOM 2434 C CA . LYS A 1 302 ? -9.790 -9.576 -9.654 1.00 93.56 302 LYS A CA 1
ATOM 2435 C C . LYS A 1 302 ? -10.538 -10.753 -10.275 1.00 93.56 302 LYS A C 1
ATOM 2437 O O . LYS A 1 302 ? -11.744 -10.651 -10.482 1.00 93.56 302 LYS A O 1
ATOM 2442 N N . MET A 1 303 ? -9.835 -11.842 -10.588 1.00 93.06 303 MET A N 1
ATOM 2443 C CA . MET A 1 303 ? -10.411 -13.013 -11.260 1.00 93.06 303 MET A CA 1
ATOM 2444 C C . MET A 1 303 ? -11.144 -13.961 -10.301 1.00 93.06 303 MET A C 1
ATOM 2446 O O . MET A 1 303 ? -12.147 -14.562 -10.683 1.00 93.06 303 MET A O 1
ATOM 2450 N N . TYR A 1 304 ? -10.663 -14.086 -9.063 1.00 94.50 304 TYR A N 1
ATOM 2451 C CA . TYR A 1 304 ? -11.126 -15.060 -8.069 1.00 94.50 304 TYR A CA 1
ATOM 2452 C C . TYR A 1 304 ? -11.411 -14.406 -6.702 1.00 94.50 304 TYR A C 1
ATOM 2454 O O . TYR A 1 304 ? -10.911 -14.867 -5.670 1.00 94.50 304 TYR A O 1
ATOM 2462 N N . PRO A 1 305 ? -12.227 -13.333 -6.654 1.00 93.94 305 PRO A N 1
ATOM 2463 C CA . PRO A 1 305 ? -12.426 -12.551 -5.436 1.00 93.94 305 PRO A CA 1
ATOM 2464 C C . PRO A 1 305 ? -12.988 -13.370 -4.277 1.00 93.94 305 PRO A C 1
ATOM 2466 O O . PRO A 1 305 ? -12.561 -13.193 -3.143 1.00 93.94 305 PRO A O 1
ATOM 2469 N N . ARG A 1 306 ? -13.901 -14.315 -4.544 1.00 94.19 306 ARG A N 1
ATOM 2470 C CA . ARG A 1 306 ? -14.491 -15.159 -3.494 1.00 94.19 306 ARG A CA 1
ATOM 2471 C C . ARG A 1 306 ? -13.428 -15.975 -2.758 1.00 94.19 306 ARG A C 1
ATOM 2473 O O . ARG A 1 306 ? -13.442 -16.046 -1.537 1.00 94.19 306 ARG A O 1
ATOM 2480 N N . GLN A 1 307 ? -12.525 -16.595 -3.509 1.00 94.94 307 GLN A N 1
ATOM 2481 C CA . GLN A 1 307 ? -11.482 -17.461 -2.975 1.00 94.94 307 GLN A CA 1
ATOM 2482 C C . GLN A 1 307 ? -10.442 -16.649 -2.206 1.00 94.94 307 GLN A C 1
ATOM 2484 O O . GLN A 1 307 ? -10.087 -17.008 -1.087 1.00 94.94 307 GLN A O 1
ATOM 2489 N N . ILE A 1 308 ? -9.979 -15.544 -2.797 1.00 95.88 308 ILE A N 1
ATOM 2490 C CA . ILE A 1 308 ? -8.950 -14.693 -2.195 1.00 95.88 308 ILE A CA 1
ATOM 2491 C C . ILE A 1 308 ? -9.462 -14.046 -0.909 1.00 95.88 308 ILE A C 1
ATOM 2493 O O . ILE A 1 308 ? -8.807 -14.149 0.128 1.00 95.88 308 ILE A O 1
ATOM 2497 N N . TRP A 1 309 ? -10.654 -13.446 -0.941 1.00 95.56 309 TRP A N 1
ATOM 2498 C CA . TRP A 1 309 ? -11.226 -12.857 0.263 1.00 95.56 309 TRP A CA 1
ATOM 2499 C C . TRP A 1 309 ? -11.592 -13.897 1.312 1.00 95.56 309 TRP A C 1
ATOM 2501 O O . TRP A 1 309 ? -11.446 -13.613 2.492 1.00 95.56 309 TRP A O 1
ATOM 2511 N N . GLY A 1 310 ? -12.004 -15.103 0.909 1.00 95.81 310 GLY A N 1
ATOM 2512 C CA . GLY A 1 310 ? -12.358 -16.164 1.851 1.00 95.81 310 GLY A CA 1
ATOM 2513 C C . GLY A 1 310 ? -11.151 -16.553 2.693 1.00 95.81 310 GLY A C 1
ATOM 2514 O O . GLY A 1 310 ? -11.222 -16.541 3.919 1.00 95.81 310 GLY A O 1
ATOM 2515 N N . LYS A 1 311 ? -10.005 -16.756 2.032 1.00 96.00 311 LYS A N 1
ATOM 2516 C CA . LYS A 1 311 ? -8.724 -17.006 2.701 1.00 96.00 311 LYS A CA 1
ATOM 2517 C C . LYS A 1 311 ? -8.300 -15.842 3.593 1.00 96.00 311 LYS A C 1
ATOM 2519 O O . LYS A 1 311 ? -7.813 -16.070 4.696 1.00 96.00 311 LYS A O 1
ATOM 2524 N N . LEU A 1 312 ? -8.487 -14.597 3.145 1.00 96.62 312 LEU A N 1
ATOM 2525 C CA . LEU A 1 312 ? -8.164 -13.443 3.983 1.00 96.62 312 LEU A CA 1
ATOM 2526 C C . LEU A 1 312 ? -9.066 -13.384 5.227 1.00 96.62 312 LEU A C 1
ATOM 2528 O O . LEU A 1 312 ? -8.548 -13.202 6.322 1.00 96.62 312 LEU A O 1
ATOM 2532 N N . CYS A 1 313 ? -10.378 -13.599 5.098 1.00 96.56 313 CYS A N 1
ATOM 2533 C CA . CYS A 1 313 ? -11.306 -13.671 6.231 1.00 96.56 313 CYS A CA 1
ATOM 2534 C C . CYS A 1 313 ? -10.900 -14.759 7.237 1.00 96.56 313 CYS A C 1
ATOM 2536 O O . CYS A 1 313 ? -10.884 -14.493 8.436 1.00 96.56 313 CYS A O 1
ATOM 2538 N N . GLU A 1 314 ? -10.504 -15.944 6.761 1.00 96.19 314 GLU A N 1
ATOM 2539 C CA . GLU A 1 314 ? -9.988 -17.033 7.605 1.00 96.19 314 GLU A CA 1
ATOM 2540 C C . GLU A 1 314 ? -8.730 -16.615 8.382 1.00 96.19 314 GLU A C 1
ATOM 2542 O O . GLU A 1 314 ? -8.660 -16.820 9.593 1.00 96.19 314 GLU A O 1
ATOM 2547 N N . ILE A 1 315 ? -7.764 -15.971 7.717 1.00 96.00 315 ILE A N 1
ATOM 2548 C CA . ILE A 1 315 ? -6.533 -15.459 8.348 1.00 96.00 315 ILE A CA 1
ATOM 2549 C C . ILE A 1 315 ? -6.854 -14.391 9.403 1.00 96.00 315 ILE A C 1
ATOM 2551 O O . ILE A 1 315 ? -6.314 -14.392 10.515 1.00 96.00 315 ILE A O 1
ATOM 2555 N N . LEU A 1 316 ? -7.764 -13.478 9.072 1.00 96.00 316 LEU A N 1
ATOM 2556 C CA . LEU A 1 316 ? -8.211 -12.430 9.981 1.00 96.00 316 LEU A CA 1
ATOM 2557 C C . LEU A 1 316 ? -9.051 -12.992 11.135 1.00 96.00 316 LEU A C 1
ATOM 2559 O O . LEU A 1 316 ? -9.048 -12.414 12.219 1.00 96.00 316 LEU A O 1
ATOM 2563 N N . GLY A 1 317 ? -9.681 -14.153 10.960 1.00 95.12 317 GLY A N 1
ATOM 2564 C CA . GLY A 1 317 ? -10.616 -14.727 11.924 1.00 95.12 317 GLY A CA 1
ATOM 2565 C C . GLY A 1 317 ? -11.953 -13.985 11.956 1.00 95.12 317 GLY A C 1
ATOM 2566 O O . GLY A 1 317 ? -12.580 -13.921 13.005 1.00 95.12 317 GLY A O 1
ATOM 2567 N N . ILE A 1 318 ? -12.375 -13.403 10.830 1.00 95.12 318 ILE A N 1
ATOM 2568 C CA . ILE A 1 318 ? -13.668 -12.715 10.694 1.00 95.12 318 ILE A CA 1
ATOM 2569 C C . ILE A 1 318 ? -14.615 -13.532 9.805 1.00 95.12 318 ILE A C 1
ATOM 2571 O O . ILE A 1 318 ? -14.150 -14.242 8.908 1.00 95.12 318 ILE A O 1
ATOM 2575 N N . PRO A 1 319 ? -15.940 -13.458 10.022 1.00 95.19 319 PRO A N 1
ATOM 2576 C CA . PRO A 1 319 ? -16.896 -14.156 9.173 1.00 95.19 319 PRO A CA 1
ATOM 2577 C C . PRO A 1 319 ? -16.892 -13.589 7.751 1.00 95.19 319 PRO A C 1
ATOM 2579 O O . PRO A 1 319 ? -16.576 -12.424 7.533 1.00 95.19 319 PRO A O 1
ATOM 2582 N N . TRP A 1 320 ? -17.291 -14.417 6.787 1.00 95.81 320 TRP A N 1
ATOM 2583 C CA . TRP A 1 320 ? -17.545 -13.968 5.421 1.00 95.81 320 TRP A CA 1
ATOM 2584 C C . TRP A 1 320 ? -18.703 -12.959 5.376 1.00 95.81 320 TRP A C 1
ATOM 2586 O O . TRP A 1 320 ? -19.745 -13.187 5.994 1.00 95.81 320 TRP A O 1
ATOM 2596 N N . SER A 1 321 ? -18.564 -11.911 4.560 1.00 93.81 321 SER A N 1
ATOM 2597 C CA . SER A 1 321 ? -19.641 -10.978 4.219 1.00 93.81 321 SER A CA 1
ATOM 2598 C C . SER A 1 321 ? -19.753 -10.801 2.707 1.00 93.81 321 SER A C 1
ATOM 2600 O O . SER A 1 321 ? -18.754 -10.606 2.017 1.00 93.81 321 SER A O 1
ATOM 2602 N N . ASP A 1 322 ? -20.976 -10.783 2.177 1.00 93.19 322 ASP A N 1
ATOM 2603 C CA . ASP A 1 322 ? -21.199 -10.501 0.753 1.00 93.19 322 ASP A CA 1
ATOM 2604 C C . ASP A 1 322 ? -20.887 -9.041 0.373 1.00 93.19 322 ASP A C 1
ATOM 2606 O O . ASP A 1 322 ? -20.679 -8.761 -0.810 1.00 93.19 322 ASP A O 1
ATOM 2610 N N . THR A 1 323 ? -20.726 -8.139 1.355 1.00 90.31 323 THR A N 1
ATOM 2611 C CA . THR A 1 323 ? -20.221 -6.771 1.120 1.00 90.31 323 THR A CA 1
ATOM 2612 C C . THR A 1 323 ? -18.823 -6.760 0.498 1.00 90.31 323 THR A C 1
ATOM 2614 O O . THR A 1 323 ? -18.450 -5.786 -0.147 1.00 90.31 323 THR A O 1
ATOM 2617 N N . LEU A 1 324 ? -18.080 -7.872 0.571 1.00 90.88 324 LEU A N 1
ATOM 2618 C CA . LEU A 1 324 ? -16.797 -8.043 -0.113 1.00 90.88 324 LEU A CA 1
ATOM 2619 C C . LEU A 1 324 ? -16.914 -7.984 -1.647 1.00 90.88 324 LEU A C 1
ATOM 2621 O O . LEU A 1 324 ? -15.913 -7.791 -2.334 1.00 90.88 324 LEU A O 1
ATOM 2625 N N . PHE A 1 325 ? -18.112 -8.136 -2.221 1.00 87.62 325 PHE A N 1
ATOM 2626 C CA . PHE A 1 325 ? -18.338 -7.941 -3.660 1.00 87.62 325 PHE A CA 1
ATOM 2627 C C . PHE A 1 325 ? -18.732 -6.514 -4.039 1.00 87.62 325 PHE A C 1
ATOM 2629 O O . PHE A 1 325 ? -18.864 -6.202 -5.227 1.00 87.62 325 PHE A O 1
ATOM 2636 N N . GLU A 1 326 ? -18.898 -5.645 -3.050 1.00 82.88 326 GLU A N 1
ATOM 2637 C CA . GLU A 1 326 ? -19.266 -4.257 -3.245 1.00 82.88 326 GLU A CA 1
ATOM 2638 C C . GLU A 1 326 ? -18.021 -3.373 -3.217 1.00 82.88 326 GLU A C 1
ATOM 2640 O O . GLU A 1 326 ? -17.060 -3.611 -2.492 1.00 82.88 326 GLU A O 1
ATOM 2645 N N . THR A 1 327 ? -18.025 -2.337 -4.051 1.00 72.06 327 THR A N 1
ATOM 2646 C CA . THR A 1 327 ? -16.991 -1.302 -4.031 1.00 72.06 327 THR A CA 1
ATOM 2647 C C . THR A 1 327 ? -17.685 0.041 -3.987 1.00 72.06 327 THR A C 1
ATOM 2649 O O . THR A 1 327 ? -18.105 0.586 -5.014 1.00 72.06 327 THR A O 1
ATOM 2652 N N . ILE A 1 328 ? -17.879 0.529 -2.772 1.00 65.31 328 ILE A N 1
ATOM 2653 C CA . ILE A 1 328 ? -18.574 1.768 -2.443 1.00 65.31 328 ILE A CA 1
ATOM 2654 C C . ILE A 1 328 ? -17.608 2.567 -1.570 1.00 65.31 328 ILE A C 1
ATOM 2656 O O . ILE A 1 328 ? -16.958 2.011 -0.692 1.00 65.31 328 ILE A O 1
ATOM 2660 N N . GLN A 1 329 ? -17.482 3.866 -1.825 1.00 58.22 329 GLN A N 1
ATOM 2661 C CA . GLN A 1 329 ? -16.879 4.771 -0.851 1.00 58.22 329 GLN A CA 1
ATOM 2662 C C . GLN A 1 329 ? -17.883 4.936 0.286 1.00 58.22 329 GLN A C 1
ATOM 2664 O O . GLN A 1 329 ? -18.939 5.537 0.079 1.00 58.22 329 GLN A O 1
ATOM 2669 N N . ALA A 1 330 ? -17.584 4.343 1.444 1.00 56.47 330 ALA A N 1
ATOM 2670 C CA . ALA A 1 330 ? -18.506 4.274 2.577 1.00 56.47 330 ALA A CA 1
ATOM 2671 C C . ALA A 1 330 ? -19.006 5.667 3.005 1.00 56.47 330 ALA A C 1
ATOM 2673 O O . ALA A 1 330 ? -20.206 5.847 3.204 1.00 56.47 330 ALA A O 1
ATOM 2674 N N . GLU A 1 331 ? -18.108 6.657 3.016 1.00 54.81 331 GLU A N 1
ATOM 2675 C CA . GLU A 1 331 ? -18.397 8.068 3.315 1.00 54.81 331 GLU A CA 1
ATOM 2676 C C . GLU A 1 331 ? -19.436 8.680 2.365 1.00 54.81 331 GLU A C 1
ATOM 2678 O O . GLU A 1 331 ? -20.366 9.362 2.791 1.00 54.81 331 GLU A O 1
ATOM 2683 N N . GLU A 1 332 ? -19.321 8.401 1.065 1.00 55.78 332 GLU A N 1
ATOM 2684 C CA . GLU A 1 332 ? -20.176 9.012 0.046 1.00 55.78 332 GLU A CA 1
ATOM 2685 C C . GLU A 1 332 ? -21.416 8.174 -0.297 1.00 55.78 332 GLU A C 1
ATOM 2687 O O . GLU A 1 332 ? -22.282 8.636 -1.044 1.00 55.78 332 GLU A O 1
ATOM 2692 N N . LYS A 1 333 ? -21.492 6.919 0.174 1.00 58.19 333 LYS A N 1
ATOM 2693 C CA . LYS A 1 333 ? -22.473 5.902 -0.264 1.00 58.19 333 LYS A CA 1
ATOM 2694 C C . LYS A 1 333 ? -22.573 5.787 -1.795 1.00 58.19 333 LYS A C 1
ATOM 2696 O O . LYS A 1 333 ? -23.607 5.401 -2.345 1.00 58.19 333 LYS A O 1
ATOM 2701 N N . LYS A 1 334 ? -21.491 6.116 -2.508 1.00 57.84 334 LYS A N 1
ATOM 2702 C CA . LYS A 1 334 ? -21.385 6.043 -3.972 1.00 57.84 334 LYS A CA 1
ATOM 2703 C C . LYS A 1 334 ? -20.472 4.902 -4.375 1.00 57.84 334 LYS A C 1
ATOM 2705 O O . LYS A 1 334 ? -19.488 4.616 -3.700 1.00 57.84 334 LYS A O 1
ATOM 2710 N N . LYS A 1 335 ? -20.768 4.277 -5.520 1.00 58.91 335 LYS A N 1
ATOM 2711 C CA . LYS A 1 335 ? -19.854 3.305 -6.138 1.00 58.91 335 LYS A CA 1
ATOM 2712 C C . LYS A 1 335 ? -18.477 3.943 -6.269 1.00 58.91 335 LYS A C 1
ATOM 2714 O O . LYS A 1 335 ? -18.371 5.010 -6.871 1.00 58.91 335 LYS A O 1
ATOM 2719 N N . SER A 1 336 ? -17.448 3.289 -5.742 1.00 58.50 336 SER A N 1
ATOM 2720 C CA . SER A 1 336 ? -16.087 3.767 -5.922 1.00 58.50 336 SER A CA 1
ATOM 2721 C C . SER A 1 336 ? -15.729 3.651 -7.403 1.00 58.50 336 SER A C 1
ATOM 2723 O O . SER A 1 336 ? -15.865 2.595 -8.031 1.00 58.50 336 SER A O 1
ATOM 2725 N N . VAL A 1 337 ? -15.346 4.782 -7.991 1.00 58.62 337 VAL A N 1
ATOM 2726 C CA . VAL A 1 337 ? -14.929 4.869 -9.388 1.00 58.62 337 VAL A CA 1
ATOM 2727 C C . VAL A 1 337 ? -13.498 5.360 -9.405 1.00 58.62 337 VAL A C 1
ATOM 2729 O O . VAL A 1 337 ? -13.218 6.498 -9.051 1.00 58.62 337 VAL A O 1
ATOM 2732 N N . TYR A 1 338 ? -12.597 4.502 -9.859 1.00 60.38 338 TYR A N 1
ATOM 2733 C CA . TYR A 1 338 ? -11.248 4.909 -10.194 1.00 60.38 338 TYR A CA 1
ATOM 2734 C C . TYR A 1 338 ? -11.270 5.509 -11.602 1.00 60.38 338 TYR A C 1
ATOM 2736 O O . TYR A 1 338 ? -11.596 4.809 -12.567 1.00 60.38 338 TYR A O 1
ATOM 2744 N N . ILE A 1 339 ? -11.000 6.813 -11.703 1.00 63.91 339 ILE A N 1
ATOM 2745 C CA . ILE A 1 339 ? -11.008 7.551 -12.968 1.00 63.91 339 ILE A CA 1
ATOM 2746 C C . ILE A 1 339 ? -9.574 7.876 -13.369 1.00 63.91 339 ILE A C 1
ATOM 2748 O O . ILE A 1 339 ? -8.882 8.578 -12.640 1.00 63.91 339 ILE A O 1
ATOM 2752 N N . VAL A 1 340 ? -9.141 7.403 -14.540 1.00 60.38 340 VAL A N 1
ATOM 2753 C CA . VAL A 1 340 ? -7.817 7.728 -15.101 1.00 60.38 340 VAL A CA 1
ATOM 2754 C C . VAL A 1 340 ? -7.955 8.081 -16.565 1.00 60.38 340 VAL A C 1
ATOM 2756 O O . VAL A 1 340 ? -8.372 7.244 -17.359 1.00 60.38 340 VAL A O 1
ATOM 2759 N N . ASN A 1 341 ? -7.590 9.312 -16.929 1.00 57.84 341 ASN A N 1
ATOM 2760 C CA . ASN A 1 341 ? -7.635 9.818 -18.307 1.00 57.84 341 ASN A CA 1
ATOM 2761 C C . ASN A 1 341 ? -8.973 9.536 -19.024 1.00 57.84 341 ASN A C 1
ATOM 2763 O O . ASN A 1 341 ? -8.997 9.219 -20.209 1.00 57.84 341 ASN A O 1
ATOM 2767 N N . GLY A 1 342 ? -10.091 9.630 -18.294 1.00 62.62 342 GLY A N 1
ATOM 2768 C CA . GLY A 1 342 ? -11.444 9.390 -18.810 1.00 62.62 342 GLY A CA 1
ATOM 2769 C C . GLY A 1 342 ? -11.959 7.952 -18.670 1.00 62.62 342 GLY A C 1
ATOM 2770 O O . GLY A 1 342 ? -13.174 7.749 -18.726 1.00 62.62 342 GLY A O 1
ATOM 2771 N N . ASP A 1 343 ? -11.092 6.971 -18.403 1.00 66.88 343 ASP A N 1
ATOM 2772 C CA . ASP A 1 343 ? -11.518 5.598 -18.126 1.00 66.88 343 ASP A CA 1
ATOM 2773 C C . ASP A 1 343 ? -12.134 5.500 -16.734 1.00 66.88 343 ASP A C 1
ATOM 2775 O O . ASP A 1 343 ? -11.575 6.009 -15.766 1.00 66.88 343 ASP A O 1
ATOM 2779 N N . ARG A 1 344 ? -13.272 4.809 -16.621 1.00 76.12 344 ARG A N 1
ATOM 2780 C CA . ARG A 1 344 ? -13.987 4.591 -15.355 1.00 76.12 344 ARG A CA 1
ATOM 2781 C C . ARG A 1 344 ? -13.902 3.122 -14.963 1.00 76.12 344 ARG A C 1
ATOM 2783 O O . ARG A 1 344 ? -14.596 2.278 -15.526 1.00 76.12 344 ARG A O 1
ATOM 2790 N N . ILE A 1 345 ? -13.065 2.817 -13.980 1.00 74.38 345 ILE A N 1
ATOM 2791 C CA . ILE A 1 345 ? -12.862 1.465 -13.457 1.00 74.38 345 ILE A CA 1
ATOM 2792 C C . ILE A 1 345 ? -13.608 1.342 -12.126 1.00 74.38 345 ILE A C 1
ATOM 2794 O O . ILE A 1 345 ? -13.468 2.183 -11.245 1.00 74.38 345 ILE A O 1
ATOM 2798 N N . THR A 1 346 ? -14.405 0.285 -11.973 1.00 78.38 346 THR A N 1
ATOM 2799 C CA . THR A 1 346 ? -15.168 0.001 -10.745 1.00 78.38 346 THR A CA 1
ATOM 2800 C C . THR A 1 346 ? -15.032 -1.472 -10.378 1.00 78.38 346 THR A C 1
ATOM 2802 O O . THR A 1 346 ? -14.857 -2.316 -11.265 1.00 78.38 346 THR A O 1
ATOM 2805 N N . GLY A 1 347 ? -15.113 -1.795 -9.087 1.00 81.69 347 GLY A N 1
ATOM 2806 C CA . GLY A 1 347 ? -15.270 -3.173 -8.626 1.00 81.69 347 GLY A CA 1
ATOM 2807 C C . GLY A 1 347 ? -14.227 -4.153 -9.149 1.00 81.69 347 GLY A C 1
ATOM 2808 O O . GLY A 1 347 ? -13.035 -3.855 -9.261 1.00 81.69 347 GLY A O 1
ATOM 2809 N N . TYR A 1 348 ? -14.716 -5.322 -9.553 1.00 87.94 348 TYR A N 1
ATOM 2810 C CA . TYR A 1 348 ? -13.950 -6.424 -10.138 1.00 87.94 348 TYR A CA 1
ATOM 2811 C C . TYR A 1 348 ? -13.848 -6.351 -11.665 1.00 87.94 348 TYR A C 1
ATOM 2813 O O . TYR A 1 348 ? -13.619 -7.359 -12.322 1.00 87.94 348 TYR A O 1
ATOM 2821 N N . ASN A 1 349 ? -13.983 -5.155 -12.254 1.00 88.12 349 ASN A N 1
ATOM 2822 C CA . ASN A 1 349 ? -13.724 -4.969 -13.680 1.00 88.12 349 ASN A CA 1
ATOM 2823 C C . ASN A 1 349 ? -12.312 -5.495 -14.025 1.00 88.12 349 ASN A C 1
ATOM 2825 O O . ASN A 1 349 ? -11.339 -5.119 -13.358 1.00 88.12 349 ASN A O 1
ATOM 2829 N N . LEU A 1 350 ? -12.237 -6.366 -15.042 1.00 91.75 350 LEU A N 1
ATOM 2830 C CA . LEU A 1 350 ? -11.026 -7.059 -15.491 1.00 91.75 350 LEU A CA 1
ATOM 2831 C C . LEU A 1 350 ? -10.209 -6.277 -16.531 1.00 91.75 350 LEU A C 1
ATOM 2833 O O . LEU A 1 350 ? -9.097 -6.688 -16.845 1.00 91.75 350 LEU A O 1
ATOM 2837 N N . THR A 1 351 ? -10.690 -5.140 -17.043 1.00 90.38 351 THR A N 1
ATOM 2838 C CA . THR A 1 351 ? -9.926 -4.272 -17.956 1.00 90.38 351 THR A CA 1
ATOM 2839 C C . THR A 1 351 ? -8.508 -4.001 -17.438 1.00 90.38 351 THR A C 1
ATOM 2841 O O . THR A 1 351 ? -7.573 -4.198 -18.206 1.00 90.38 351 THR A O 1
ATOM 2844 N N . PRO A 1 352 ? -8.280 -3.661 -16.151 1.00 88.81 352 PRO A N 1
ATOM 2845 C CA . PRO A 1 352 ? -6.927 -3.436 -15.637 1.00 88.81 352 PRO A CA 1
ATOM 2846 C C . PRO A 1 352 ? -6.051 -4.697 -15.565 1.00 88.81 352 PRO A C 1
ATOM 2848 O O . PRO A 1 352 ? -4.836 -4.564 -15.435 1.00 88.81 352 PRO A O 1
ATOM 2851 N N . VAL A 1 353 ? -6.647 -5.895 -15.601 1.00 91.19 353 VAL A N 1
ATOM 2852 C CA . VAL A 1 353 ? -5.933 -7.187 -15.612 1.00 91.19 353 VAL A CA 1
ATOM 2853 C C . VAL A 1 353 ? -5.412 -7.506 -17.010 1.00 91.19 353 VAL A C 1
ATOM 2855 O O . VAL A 1 353 ? -4.343 -8.083 -17.141 1.00 91.19 353 VAL A O 1
ATOM 2858 N N . TYR A 1 354 ? -6.141 -7.116 -18.058 1.00 91.44 354 TYR A N 1
ATOM 2859 C CA . TYR A 1 354 ? -5.796 -7.450 -19.446 1.00 91.44 354 TYR A CA 1
ATOM 2860 C C . TYR A 1 354 ? -5.218 -6.281 -20.249 1.00 91.44 354 TYR A C 1
ATOM 2862 O O . TYR A 1 354 ? -4.950 -6.426 -21.440 1.00 91.44 354 TYR A O 1
ATOM 2870 N N . TYR A 1 355 ? -5.030 -5.118 -19.625 1.00 90.44 355 TYR A N 1
ATOM 2871 C CA . TYR A 1 355 ? -4.534 -3.932 -20.313 1.00 90.44 355 TYR A CA 1
ATOM 2872 C C . TYR A 1 355 ? -3.064 -4.106 -20.725 1.00 90.44 355 TYR A C 1
ATOM 2874 O O . TYR A 1 355 ? -2.190 -4.301 -19.880 1.00 90.44 355 TYR A O 1
ATOM 2882 N N . THR A 1 356 ? -2.787 -4.036 -22.029 1.00 89.38 356 THR A N 1
ATOM 2883 C CA . THR A 1 356 ? -1.471 -4.367 -22.602 1.00 89.38 356 THR A CA 1
ATOM 2884 C C . THR A 1 356 ? -0.459 -3.228 -22.534 1.00 89.38 356 THR A C 1
ATOM 2886 O O . THR A 1 356 ? 0.742 -3.500 -22.603 1.00 89.38 356 THR A O 1
ATOM 2889 N N . TYR A 1 357 ? -0.933 -1.984 -22.381 1.00 92.75 357 TYR A N 1
ATOM 2890 C CA . TYR A 1 357 ? -0.127 -0.758 -22.416 1.00 92.75 357 TYR A CA 1
ATOM 2891 C C . TYR A 1 357 ? 0.723 -0.624 -23.695 1.00 92.75 357 TYR A C 1
ATOM 2893 O O . TYR A 1 357 ? 1.843 -0.112 -23.650 1.00 92.75 357 TYR A O 1
ATOM 2901 N N . ASP A 1 358 ? 0.205 -1.089 -24.839 1.00 93.38 358 ASP A N 1
ATOM 2902 C CA . ASP A 1 358 ? 0.900 -1.023 -26.137 1.00 93.38 358 ASP A CA 1
ATOM 2903 C C . ASP A 1 358 ? 1.148 0.421 -26.610 1.00 93.38 358 ASP A C 1
ATOM 2905 O O . ASP A 1 358 ? 2.015 0.668 -27.446 1.00 93.38 358 ASP A O 1
ATOM 2909 N N . GLU A 1 359 ? 0.427 1.398 -26.053 1.00 91.25 359 GLU A N 1
ATOM 2910 C CA . GLU A 1 359 ? 0.689 2.820 -26.270 1.00 91.25 359 GLU A CA 1
ATOM 2911 C C . GLU A 1 359 ? 2.004 3.306 -25.630 1.00 91.25 359 GLU A C 1
ATOM 2913 O O . GLU A 1 359 ? 2.562 4.311 -26.076 1.00 91.25 359 GLU A O 1
ATOM 2918 N N . PHE A 1 360 ? 2.512 2.598 -24.613 1.00 92.62 360 PHE A N 1
ATOM 2919 C CA . PHE A 1 360 ? 3.744 2.941 -23.892 1.00 92.62 360 PHE A CA 1
ATOM 2920 C C . PHE A 1 360 ? 4.889 1.961 -24.140 1.00 92.62 360 PHE A C 1
ATOM 2922 O O . PHE A 1 360 ? 6.046 2.359 -24.003 1.00 92.62 360 PHE A O 1
ATOM 2929 N N . PHE A 1 361 ? 4.586 0.708 -24.493 1.00 94.88 361 PHE A N 1
ATOM 2930 C CA . PHE A 1 361 ? 5.586 -0.346 -24.647 1.00 94.88 361 PHE A CA 1
ATOM 2931 C C . PHE A 1 361 ? 5.327 -1.200 -25.886 1.00 94.88 361 PHE A C 1
ATOM 2933 O O . PHE A 1 361 ? 4.301 -1.876 -25.978 1.00 94.88 361 PHE A O 1
ATOM 2940 N N . ASP A 1 362 ? 6.296 -1.255 -26.797 1.00 94.94 362 ASP A N 1
ATOM 2941 C CA . ASP A 1 362 ? 6.297 -2.257 -27.861 1.00 94.94 362 ASP A CA 1
ATOM 2942 C C . ASP A 1 362 ? 6.840 -3.622 -27.375 1.00 94.94 362 ASP A C 1
ATOM 2944 O O . ASP A 1 362 ? 7.138 -3.837 -26.195 1.00 94.94 362 ASP A O 1
ATOM 2948 N N . ALA A 1 363 ? 6.950 -4.595 -28.284 1.00 94.31 363 ALA A N 1
ATOM 2949 C CA . ALA A 1 363 ? 7.466 -5.922 -27.947 1.00 94.31 363 ALA A CA 1
ATOM 2950 C C . ALA A 1 363 ? 8.930 -5.897 -27.461 1.00 94.31 363 ALA A C 1
ATOM 2952 O O . ALA A 1 363 ? 9.316 -6.718 -26.628 1.00 94.31 363 ALA A O 1
ATOM 2953 N N . PHE A 1 364 ? 9.742 -4.967 -27.967 1.00 95.44 364 PHE A N 1
ATOM 2954 C CA . PHE A 1 364 ? 11.140 -4.827 -27.578 1.00 95.44 364 PHE A CA 1
ATOM 2955 C C . PHE A 1 364 ? 11.277 -4.140 -26.212 1.00 95.44 364 PHE A C 1
ATOM 2957 O O . PHE A 1 364 ? 12.086 -4.570 -25.392 1.00 95.44 364 PHE A O 1
ATOM 2964 N N . ASP A 1 365 ? 10.442 -3.143 -25.919 1.00 96.00 365 ASP A N 1
ATOM 2965 C CA . ASP A 1 365 ? 10.311 -2.525 -24.597 1.00 96.00 365 ASP A CA 1
ATOM 2966 C C . ASP A 1 365 ? 9.953 -3.562 -23.533 1.00 96.00 365 ASP A C 1
ATOM 2968 O O . ASP A 1 365 ? 10.630 -3.663 -22.511 1.00 96.00 365 ASP A O 1
ATOM 2972 N N . LYS A 1 366 ? 8.928 -4.381 -23.795 1.00 93.88 366 LYS A N 1
ATOM 2973 C CA . LYS A 1 366 ? 8.490 -5.443 -22.877 1.00 93.88 366 LYS A CA 1
ATOM 2974 C C . LYS A 1 366 ? 9.592 -6.466 -22.632 1.00 93.88 366 LYS A C 1
ATOM 2976 O O . LYS A 1 366 ? 9.844 -6.812 -21.485 1.00 93.88 366 LYS A O 1
ATOM 2981 N N . PHE A 1 367 ? 10.310 -6.873 -23.681 1.00 93.19 367 PHE A N 1
ATOM 2982 C CA . PHE A 1 367 ? 11.479 -7.739 -23.530 1.00 93.19 367 PHE A CA 1
ATOM 2983 C C . PHE A 1 367 ? 12.537 -7.119 -22.609 1.00 93.19 367 PHE A C 1
ATOM 2985 O O . PHE A 1 367 ? 13.037 -7.802 -21.722 1.00 93.19 367 PHE A O 1
ATOM 2992 N N . ARG A 1 368 ? 12.869 -5.833 -22.783 1.00 94.62 368 ARG A N 1
ATOM 2993 C CA . ARG A 1 368 ? 13.843 -5.138 -21.926 1.00 94.62 368 ARG A CA 1
ATOM 2994 C C . ARG A 1 368 ? 13.373 -5.069 -20.471 1.00 94.62 368 ARG A C 1
ATOM 2996 O O . ARG A 1 368 ? 14.155 -5.362 -19.574 1.00 94.62 368 ARG A O 1
ATOM 3003 N N . LEU A 1 369 ? 12.104 -4.748 -20.229 1.00 94.50 369 LEU A N 1
ATOM 3004 C CA . LEU A 1 369 ? 11.531 -4.719 -18.879 1.00 94.50 369 LEU A CA 1
ATOM 3005 C C . LEU A 1 369 ? 11.521 -6.106 -18.219 1.00 94.50 369 LEU A C 1
ATOM 3007 O O . LEU A 1 369 ? 11.857 -6.217 -17.042 1.00 94.50 369 LEU A O 1
ATOM 3011 N N . ASP A 1 370 ? 11.227 -7.168 -18.973 1.00 91.75 370 ASP A N 1
ATOM 3012 C CA . ASP A 1 370 ? 11.287 -8.549 -18.478 1.00 91.75 370 ASP A CA 1
ATOM 3013 C C . ASP A 1 370 ? 12.685 -8.929 -17.968 1.00 91.75 370 ASP A C 1
ATOM 3015 O O . ASP A 1 370 ? 12.793 -9.757 -17.066 1.00 91.75 370 ASP A O 1
ATOM 3019 N N . LEU A 1 371 ? 13.760 -8.332 -18.506 1.00 92.12 371 LEU A N 1
ATOM 3020 C CA . LEU A 1 371 ? 15.126 -8.597 -18.040 1.00 92.12 371 LEU A CA 1
ATOM 3021 C C . LEU A 1 371 ? 15.371 -8.072 -16.619 1.00 92.12 371 LEU A C 1
ATOM 3023 O O . LEU A 1 371 ? 16.030 -8.749 -15.836 1.00 92.12 371 LEU A O 1
ATOM 3027 N N . ILE A 1 372 ? 14.868 -6.874 -16.301 1.00 91.06 372 ILE A N 1
ATOM 3028 C CA . ILE A 1 372 ? 15.096 -6.192 -15.011 1.00 91.06 372 ILE A CA 1
ATOM 3029 C C . ILE A 1 372 ? 14.009 -6.471 -13.967 1.00 91.06 372 ILE A C 1
ATOM 3031 O O . ILE A 1 372 ? 14.115 -5.998 -12.841 1.00 91.06 372 ILE A O 1
ATOM 3035 N N . PHE A 1 373 ? 12.958 -7.203 -14.341 1.00 92.81 373 PHE A N 1
ATOM 3036 C CA . PHE A 1 373 ? 11.874 -7.633 -13.452 1.00 92.81 373 PHE A CA 1
ATOM 3037 C C . PHE A 1 373 ? 11.762 -9.159 -13.365 1.00 92.81 373 PHE A C 1
ATOM 3039 O O . PHE A 1 373 ? 10.719 -9.688 -12.959 1.00 92.81 373 PHE A O 1
ATOM 3046 N N . ARG A 1 374 ? 12.791 -9.887 -13.803 1.00 91.25 374 ARG A N 1
ATOM 3047 C CA . ARG A 1 374 ? 12.729 -11.331 -14.019 1.00 91.25 374 ARG A CA 1
ATOM 3048 C C . ARG A 1 374 ? 12.494 -12.086 -12.723 1.00 91.25 374 ARG A C 1
ATOM 3050 O O . ARG A 1 374 ? 11.593 -12.919 -12.679 1.00 91.25 374 ARG A O 1
ATOM 3057 N N . GLU A 1 375 ? 13.287 -11.829 -11.689 1.00 90.56 375 GLU A N 1
ATOM 3058 C CA . GLU A 1 375 ? 13.195 -12.561 -10.428 1.00 90.56 375 GLU A CA 1
ATOM 3059 C C . GLU A 1 375 ? 11.854 -12.302 -9.739 1.00 90.56 375 GLU A C 1
ATOM 3061 O O . GLU A 1 375 ? 11.220 -13.250 -9.274 1.00 90.56 375 GLU A O 1
ATOM 3066 N N . LYS A 1 376 ? 11.355 -11.061 -9.789 1.00 91.25 376 LYS A N 1
ATOM 3067 C CA . LYS A 1 376 ? 10.011 -10.709 -9.308 1.00 91.25 376 LYS A CA 1
ATOM 3068 C C . LYS A 1 376 ? 8.918 -11.450 -10.071 1.00 91.25 376 LYS A C 1
ATOM 3070 O O . LYS A 1 376 ? 8.014 -12.040 -9.482 1.00 91.25 376 LYS A O 1
ATOM 3075 N N . SER A 1 377 ? 9.011 -11.439 -11.399 1.00 92.44 377 SER A N 1
ATOM 3076 C CA . SER A 1 377 ? 8.040 -12.101 -12.271 1.00 92.44 377 SER A CA 1
ATOM 3077 C C . SER A 1 377 ? 8.029 -13.608 -12.040 1.00 92.44 377 SER A C 1
ATOM 3079 O O . SER A 1 377 ? 6.966 -14.211 -11.910 1.00 92.44 377 SER A O 1
ATOM 3081 N N . LYS A 1 378 ? 9.212 -14.206 -11.890 1.00 91.25 378 LYS A N 1
ATOM 3082 C CA . LYS A 1 378 ? 9.387 -15.619 -11.566 1.00 91.25 378 LYS A CA 1
ATOM 3083 C C . LYS A 1 378 ? 8.809 -15.976 -10.197 1.00 91.25 378 LYS A C 1
ATOM 3085 O O . LYS A 1 378 ? 8.098 -16.973 -10.104 1.00 91.25 378 LYS A O 1
ATOM 3090 N N . ALA A 1 379 ? 9.082 -15.179 -9.162 1.00 90.50 379 ALA A N 1
ATOM 3091 C CA . ALA A 1 379 ? 8.608 -15.434 -7.801 1.00 90.50 379 ALA A CA 1
ATOM 3092 C C . ALA A 1 379 ? 7.075 -15.455 -7.704 1.00 90.50 379 ALA A C 1
ATOM 3094 O O . ALA A 1 379 ? 6.509 -16.269 -6.981 1.00 90.50 379 ALA A O 1
ATOM 3095 N N . TYR A 1 380 ? 6.403 -14.613 -8.489 1.00 91.75 380 TYR A N 1
ATOM 3096 C CA . TYR A 1 380 ? 4.946 -14.477 -8.463 1.00 91.75 380 TYR A CA 1
ATOM 3097 C C . TYR A 1 380 ? 4.223 -15.176 -9.617 1.00 91.75 380 TYR A C 1
ATOM 3099 O O . TYR A 1 380 ? 3.026 -14.960 -9.821 1.00 91.75 380 TYR A O 1
ATOM 3107 N N . GLY A 1 381 ? 4.920 -16.028 -10.374 1.00 90.75 381 GLY A N 1
ATOM 3108 C CA . GLY A 1 381 ? 4.322 -16.820 -11.451 1.00 90.75 381 GLY A CA 1
ATOM 3109 C C . GLY A 1 381 ? 3.797 -15.986 -12.625 1.00 90.75 381 GLY A C 1
ATOM 3110 O O . GLY A 1 381 ? 2.826 -16.379 -13.275 1.00 90.75 381 GLY A O 1
ATOM 3111 N N . TYR A 1 382 ? 4.398 -14.824 -12.881 1.00 92.31 382 TYR A N 1
ATOM 3112 C CA . TYR A 1 382 ? 4.171 -14.036 -14.090 1.00 92.31 382 TYR A CA 1
ATOM 3113 C C . TYR A 1 382 ? 5.044 -14.544 -15.246 1.00 92.31 382 TYR A C 1
ATOM 3115 O O . TYR A 1 382 ? 5.997 -15.302 -15.054 1.00 92.31 382 TYR A O 1
ATOM 3123 N N . SER A 1 383 ? 4.713 -14.128 -16.471 1.00 89.25 383 SER A N 1
ATOM 3124 C CA . SER A 1 383 ? 5.538 -14.428 -17.645 1.00 89.25 383 SER A CA 1
ATOM 3125 C C . SER A 1 383 ? 6.916 -13.781 -17.504 1.00 89.25 383 SER A C 1
ATOM 3127 O O . SER A 1 383 ? 7.011 -12.624 -17.109 1.00 89.25 383 SER A O 1
ATOM 3129 N N . TYR A 1 384 ? 7.971 -14.519 -17.848 1.00 90.44 384 TYR A N 1
ATOM 3130 C CA . TYR A 1 384 ? 9.340 -14.010 -17.876 1.00 90.44 384 TYR A CA 1
ATOM 3131 C C . TYR A 1 384 ? 10.179 -14.744 -18.928 1.00 90.44 384 TYR A C 1
ATOM 3133 O O . TYR A 1 384 ? 9.876 -15.877 -19.324 1.00 90.44 384 TYR A O 1
ATOM 3141 N N . VAL A 1 385 ? 11.275 -14.117 -19.362 1.00 86.12 385 VAL A N 1
ATOM 3142 C CA . VAL A 1 385 ? 12.260 -14.748 -20.249 1.00 86.12 385 VAL A CA 1
ATOM 3143 C C . VAL A 1 385 ? 13.416 -15.306 -19.419 1.00 86.12 385 VAL A C 1
ATOM 3145 O O . VAL A 1 385 ? 14.140 -14.572 -18.743 1.00 86.12 385 VAL A O 1
ATOM 3148 N N . ASP A 1 386 ? 13.598 -16.624 -19.479 1.00 86.69 386 ASP A N 1
ATOM 3149 C CA . ASP A 1 386 ? 14.687 -17.310 -18.780 1.00 86.69 386 ASP A CA 1
ATOM 3150 C C . ASP A 1 386 ? 16.069 -16.875 -19.294 1.00 86.69 386 ASP A C 1
ATOM 3152 O O . ASP A 1 386 ? 16.265 -16.733 -20.504 1.00 86.69 386 ASP A O 1
ATOM 3156 N N . LYS A 1 387 ? 17.036 -16.719 -18.379 1.00 84.62 387 LYS A N 1
ATOM 3157 C CA . LYS A 1 387 ? 18.404 -16.274 -18.688 1.00 84.62 387 LYS A CA 1
ATOM 3158 C C . LYS A 1 387 ? 19.105 -17.145 -19.729 1.00 84.62 387 LYS A C 1
ATOM 3160 O O . LYS A 1 387 ? 19.877 -16.636 -20.540 1.00 84.62 387 LYS A O 1
ATOM 3165 N N . SER A 1 388 ? 18.802 -18.442 -19.767 1.00 87.94 388 SER A N 1
ATOM 3166 C CA . SER A 1 388 ? 19.344 -19.361 -20.777 1.00 87.94 388 SER A CA 1
ATOM 3167 C C . SER A 1 388 ? 19.025 -18.947 -22.220 1.00 87.94 388 SER A C 1
ATOM 3169 O O . SER A 1 388 ? 19.766 -19.308 -23.134 1.00 87.94 388 SER A O 1
ATOM 3171 N N . LYS A 1 389 ? 17.964 -18.158 -22.444 1.00 87.12 389 LYS A N 1
ATOM 3172 C CA . LYS A 1 389 ? 17.552 -17.688 -23.776 1.00 87.12 389 LYS A CA 1
ATOM 3173 C C . LYS A 1 389 ? 18.345 -16.477 -24.279 1.00 87.12 389 LYS A C 1
ATOM 3175 O O . LYS A 1 389 ? 18.232 -16.146 -25.455 1.00 87.12 389 LYS A O 1
ATOM 3180 N N . TYR A 1 390 ? 19.145 -15.826 -23.434 1.00 83.88 390 TYR A N 1
ATOM 3181 C CA . TYR A 1 390 ? 19.983 -14.681 -23.811 1.00 83.88 390 TYR A CA 1
ATOM 3182 C C . TYR A 1 390 ? 21.386 -14.784 -23.184 1.00 83.88 390 TYR A C 1
ATOM 3184 O O . TYR A 1 390 ? 21.688 -14.112 -22.200 1.00 83.88 390 TYR A O 1
ATOM 3192 N N . PRO A 1 391 ? 22.298 -15.586 -23.769 1.00 83.12 391 PRO A N 1
ATOM 3193 C CA . PRO A 1 391 ? 23.656 -15.792 -23.256 1.00 83.12 391 PRO A CA 1
ATOM 3194 C C . PRO A 1 391 ? 24.582 -14.599 -23.576 1.00 83.12 391 PRO A C 1
ATOM 3196 O O . PRO A 1 391 ? 25.613 -14.736 -24.233 1.00 83.12 391 PRO A O 1
ATOM 3199 N N . MET A 1 392 ? 24.194 -13.399 -23.151 1.00 88.62 392 MET A N 1
ATOM 3200 C CA . MET A 1 392 ? 24.944 -12.155 -23.324 1.00 88.62 392 MET A CA 1
ATOM 3201 C C . MET A 1 392 ? 25.480 -11.660 -21.977 1.00 88.62 392 MET A C 1
ATOM 3203 O O . MET A 1 392 ? 24.900 -11.936 -20.928 1.00 88.62 392 MET A O 1
ATOM 3207 N N . SER A 1 393 ? 26.593 -10.920 -21.997 1.00 90.06 393 SER A N 1
ATOM 3208 C CA . SER A 1 393 ? 27.093 -10.250 -20.791 1.00 90.06 393 SER A CA 1
ATOM 3209 C C . SER A 1 393 ? 26.130 -9.147 -20.344 1.00 90.06 393 SER A C 1
ATOM 3211 O O . SER A 1 393 ? 25.423 -8.563 -21.170 1.00 90.06 393 SER A O 1
ATOM 3213 N N . LEU A 1 394 ? 26.141 -8.822 -19.047 1.00 86.62 394 LEU A N 1
ATOM 3214 C CA . LEU A 1 394 ? 25.294 -7.758 -18.496 1.00 86.62 394 LEU A CA 1
ATOM 3215 C C . LEU A 1 394 ? 25.560 -6.406 -19.157 1.00 86.62 394 LEU A C 1
ATOM 3217 O O . LEU A 1 394 ? 24.619 -5.679 -19.434 1.00 86.62 394 LEU A O 1
ATOM 3221 N N . GLU A 1 395 ? 26.815 -6.113 -19.502 1.00 88.31 395 GLU A N 1
ATOM 3222 C CA . GLU A 1 395 ? 27.180 -4.902 -20.246 1.00 88.31 395 GLU A CA 1
ATOM 3223 C C . GLU A 1 395 ? 26.476 -4.830 -21.609 1.00 88.31 395 GLU A C 1
ATOM 3225 O O . GLU A 1 395 ? 25.946 -3.786 -21.983 1.00 88.31 395 GLU A O 1
ATOM 3230 N N . LYS A 1 396 ? 26.417 -5.947 -22.351 1.00 93.12 396 LYS A N 1
ATOM 3231 C CA . LYS A 1 396 ? 25.734 -6.001 -23.654 1.00 93.12 396 LYS A CA 1
ATOM 3232 C C . LYS A 1 396 ? 24.221 -5.874 -23.511 1.00 93.12 396 LYS A C 1
ATOM 3234 O O . LYS A 1 396 ? 23.599 -5.221 -24.341 1.00 93.12 396 LYS A O 1
ATOM 3239 N N . LEU A 1 397 ? 23.640 -6.480 -22.475 1.00 91.81 397 LEU A N 1
ATOM 3240 C CA . LEU A 1 397 ? 22.219 -6.319 -22.158 1.00 91.81 397 LEU A CA 1
ATOM 3241 C C . LEU A 1 397 ? 21.905 -4.872 -21.763 1.00 91.81 397 LEU A C 1
ATOM 3243 O O . LEU A 1 397 ? 20.937 -4.306 -22.256 1.00 91.81 397 LEU A O 1
ATOM 3247 N N . GLY A 1 398 ? 22.766 -4.251 -20.957 1.00 89.75 398 GLY A N 1
ATOM 3248 C CA . GLY A 1 398 ? 22.688 -2.850 -20.558 1.00 89.75 398 GLY A CA 1
ATOM 3249 C C . GLY A 1 398 ? 22.619 -1.885 -21.737 1.00 89.75 398 GLY A C 1
ATOM 3250 O O . GLY A 1 398 ? 21.784 -0.983 -21.753 1.00 89.75 398 GLY A O 1
ATOM 3251 N N . LYS A 1 399 ? 23.410 -2.134 -22.790 1.00 94.56 399 LYS A N 1
ATOM 3252 C CA . LYS A 1 399 ? 23.368 -1.343 -24.033 1.00 94.56 399 LYS A CA 1
ATOM 3253 C C . LYS A 1 399 ? 22.007 -1.340 -24.730 1.00 94.56 399 LYS A C 1
ATOM 3255 O O . LYS A 1 399 ? 21.711 -0.390 -25.447 1.00 94.56 399 LYS A O 1
ATOM 3260 N N . LEU A 1 400 ? 21.153 -2.341 -24.506 1.00 95.69 400 LEU A N 1
ATOM 3261 C CA . LEU A 1 400 ? 19.793 -2.346 -25.058 1.00 95.69 400 LEU A CA 1
ATOM 3262 C C . LEU A 1 400 ? 18.911 -1.252 -24.438 1.00 95.69 400 LEU A C 1
ATOM 3264 O O . LEU A 1 400 ? 17.964 -0.801 -25.076 1.00 95.69 400 LEU A O 1
ATOM 3268 N N . PHE A 1 401 ? 19.213 -0.818 -23.215 1.00 94.50 401 PHE A N 1
ATOM 3269 C CA . PHE A 1 401 ? 18.474 0.227 -22.502 1.00 94.50 401 PHE A CA 1
ATOM 3270 C C . PHE A 1 401 ? 18.932 1.644 -22.872 1.00 94.50 401 PHE A C 1
ATOM 3272 O O . PHE A 1 401 ? 18.255 2.603 -22.521 1.00 94.50 401 PHE A O 1
ATOM 3279 N N . GLU A 1 402 ? 20.037 1.786 -23.615 1.00 94.00 402 GLU A N 1
ATOM 3280 C CA . GLU A 1 402 ? 20.427 3.064 -24.234 1.00 94.00 402 GLU A CA 1
ATOM 3281 C C . GLU A 1 402 ? 19.589 3.372 -25.485 1.00 94.00 402 GLU A C 1
ATOM 3283 O O . GLU A 1 402 ? 19.601 4.495 -25.979 1.00 94.00 402 GLU A O 1
ATOM 3288 N N . LEU A 1 403 ? 18.867 2.383 -26.021 1.00 96.75 403 LEU A N 1
ATOM 3289 C CA . LEU A 1 403 ? 17.954 2.594 -27.140 1.00 96.75 403 LEU A CA 1
ATOM 3290 C C . LEU A 1 403 ? 16.642 3.226 -26.650 1.00 96.75 403 LEU A C 1
ATOM 3292 O O . LEU A 1 403 ? 16.161 2.841 -25.582 1.00 96.75 403 LEU A O 1
ATOM 3296 N N . PRO A 1 404 ? 16.005 4.104 -27.445 1.00 95.06 404 PRO A N 1
ATOM 3297 C CA . PRO A 1 404 ? 14.761 4.744 -27.040 1.00 95.06 404 PRO A CA 1
ATOM 3298 C C . PRO A 1 404 ? 13.650 3.748 -26.677 1.00 95.06 404 PRO A C 1
ATOM 3300 O O . PRO A 1 404 ? 13.468 2.737 -27.361 1.00 95.06 404 PRO A O 1
ATOM 3303 N N . PHE A 1 405 ? 12.890 4.035 -25.624 1.00 94.88 405 PHE A N 1
ATOM 3304 C CA . PHE A 1 405 ? 11.622 3.361 -25.311 1.00 94.88 405 PHE A CA 1
ATOM 3305 C C . PHE A 1 405 ? 10.425 4.045 -25.984 1.00 94.88 405 PHE A C 1
ATOM 3307 O O . PHE A 1 405 ? 10.461 5.247 -26.260 1.00 94.88 405 PHE A O 1
ATOM 3314 N N . CYS A 1 406 ? 9.313 3.326 -26.198 1.00 94.31 406 CYS A N 1
ATOM 3315 C CA . CYS A 1 406 ? 8.106 3.943 -26.762 1.00 94.31 406 CYS A CA 1
ATOM 3316 C C . CYS A 1 406 ? 7.520 5.054 -25.879 1.00 94.31 406 CYS A C 1
ATOM 3318 O O . CYS A 1 406 ? 7.077 6.074 -26.416 1.00 94.31 406 CYS A O 1
ATOM 3320 N N . PHE A 1 407 ? 7.563 4.909 -24.550 1.00 91.75 407 PHE A N 1
ATOM 3321 C CA . PHE A 1 407 ? 7.101 5.942 -23.617 1.00 91.75 407 PHE A CA 1
ATOM 3322 C C . PHE A 1 407 ? 7.928 7.235 -23.682 1.00 91.75 407 PHE A C 1
ATOM 3324 O O . PHE A 1 407 ? 7.484 8.263 -23.186 1.00 91.75 407 PHE A O 1
ATOM 3331 N N . GLU A 1 408 ? 9.102 7.251 -24.323 1.00 91.88 408 GLU A N 1
ATOM 3332 C CA . GLU A 1 408 ? 9.883 8.488 -24.456 1.00 91.88 408 GLU A CA 1
ATOM 3333 C C . GLU A 1 408 ? 9.175 9.569 -25.274 1.00 91.88 408 GLU A C 1
ATOM 3335 O O . GLU A 1 408 ? 9.514 10.744 -25.172 1.00 91.88 408 GLU A O 1
ATOM 3340 N N . LYS A 1 409 ? 8.149 9.194 -26.049 1.00 89.88 409 LYS A N 1
ATOM 3341 C CA . LYS A 1 409 ? 7.300 10.123 -26.810 1.00 89.88 409 LYS A CA 1
ATOM 3342 C C . LYS A 1 409 ? 6.534 11.112 -25.925 1.00 89.88 409 LYS A C 1
ATOM 3344 O O . LYS A 1 409 ? 6.066 12.123 -26.439 1.00 89.88 409 LYS A O 1
ATOM 3349 N N . ILE A 1 410 ? 6.380 10.808 -24.636 1.00 88.00 410 ILE A N 1
ATOM 3350 C CA . ILE A 1 410 ? 5.686 11.655 -23.654 1.00 88.00 410 ILE A CA 1
ATOM 3351 C C . ILE A 1 410 ? 6.639 12.254 -22.606 1.00 88.00 410 ILE A C 1
ATOM 3353 O O . ILE A 1 410 ? 6.180 12.909 -21.670 1.00 88.00 410 ILE A O 1
ATOM 3357 N N . LEU A 1 411 ? 7.952 12.039 -22.751 1.00 87.31 411 LEU A N 1
ATOM 3358 C CA . LEU A 1 411 ? 8.965 12.713 -21.939 1.00 87.31 411 LEU A CA 1
ATOM 3359 C C . LEU A 1 411 ? 9.291 14.081 -22.545 1.00 87.31 411 LEU A C 1
ATOM 3361 O O . LEU A 1 411 ? 9.345 14.224 -23.769 1.00 87.31 411 LEU A O 1
ATOM 3365 N N . CYS A 1 412 ? 9.577 15.070 -21.697 1.00 81.94 412 CYS A N 1
ATOM 3366 C CA . CYS A 1 412 ? 10.185 16.317 -22.157 1.00 81.94 412 CYS A CA 1
ATOM 3367 C C . CYS A 1 412 ? 11.672 16.348 -21.850 1.00 81.94 412 CYS A C 1
ATOM 3369 O O . CYS A 1 412 ? 12.091 16.176 -20.711 1.00 81.94 412 CYS A O 1
ATOM 3371 N N . PHE A 1 413 ? 12.441 16.653 -22.889 1.00 81.12 413 PHE A N 1
ATOM 3372 C CA . PHE A 1 413 ? 13.857 16.964 -22.799 1.00 81.12 413 PHE A CA 1
ATOM 3373 C C . PHE A 1 413 ? 14.042 18.434 -23.171 1.00 81.12 413 PHE A C 1
ATOM 3375 O O . PHE A 1 413 ? 13.495 18.896 -24.175 1.00 81.12 413 PHE A O 1
ATOM 3382 N N . GLY A 1 414 ? 14.828 19.171 -22.393 1.00 80.00 414 GLY A N 1
ATOM 3383 C CA . GLY A 1 414 ? 15.199 20.554 -22.683 1.00 80.00 414 GLY A CA 1
ATOM 3384 C C . GLY A 1 414 ? 16.189 20.686 -23.843 1.00 80.00 414 GLY A C 1
ATOM 3385 O O . GLY A 1 414 ? 16.322 21.764 -24.421 1.00 80.00 414 GLY A O 1
ATOM 3386 N N . SER A 1 415 ? 16.890 19.608 -24.219 1.00 86.06 415 SER A N 1
ATOM 3387 C CA . SER A 1 415 ? 17.768 19.571 -25.398 1.00 86.06 415 SER A CA 1
ATOM 3388 C C . SER A 1 415 ? 18.070 18.144 -25.872 1.00 86.06 415 SER A C 1
ATOM 3390 O O . SER A 1 415 ? 17.959 17.190 -25.105 1.00 86.06 415 SER A O 1
ATOM 3392 N N . GLU A 1 416 ? 18.566 17.991 -27.104 1.00 91.81 416 GLU A N 1
ATOM 3393 C CA . GLU A 1 416 ? 19.044 16.686 -27.598 1.00 91.81 416 GLU A CA 1
ATOM 3394 C C . GLU A 1 416 ? 20.226 16.158 -26.767 1.00 91.81 416 GLU A C 1
ATOM 3396 O O . GLU A 1 416 ? 20.320 14.970 -26.478 1.00 91.81 416 GLU A O 1
ATOM 3401 N N . ARG A 1 417 ? 21.088 17.056 -26.272 1.00 88.75 417 ARG A N 1
ATOM 3402 C CA . ARG A 1 417 ? 22.191 16.690 -25.372 1.00 88.75 417 ARG A CA 1
ATOM 3403 C C . ARG A 1 417 ? 21.686 16.079 -24.062 1.00 88.75 417 ARG A C 1
ATOM 3405 O O . ARG A 1 417 ? 22.335 15.199 -23.503 1.00 88.75 417 ARG A O 1
ATOM 3412 N N . GLU A 1 418 ? 20.568 16.569 -23.539 1.00 82.94 418 GLU A N 1
ATOM 3413 C CA . GLU A 1 418 ? 19.931 16.005 -22.348 1.00 82.94 418 GLU A CA 1
ATOM 3414 C C . GLU A 1 418 ? 19.343 14.624 -22.635 1.00 82.94 418 GLU A C 1
ATOM 3416 O O . GLU A 1 418 ? 19.542 13.704 -21.845 1.00 82.94 418 GLU A O 1
ATOM 3421 N N . ARG A 1 419 ? 18.718 14.452 -23.803 1.00 87.50 419 ARG A N 1
ATOM 3422 C CA . ARG A 1 419 ? 18.208 13.160 -24.263 1.00 87.50 419 ARG A CA 1
ATOM 3423 C C . ARG A 1 419 ? 19.312 12.106 -24.384 1.00 87.50 419 ARG A C 1
ATOM 3425 O O . ARG A 1 419 ? 19.187 11.019 -23.830 1.00 87.50 419 ARG A O 1
ATOM 3432 N N . GLU A 1 420 ? 20.434 12.448 -25.014 1.00 88.38 420 GLU A N 1
ATOM 3433 C CA . GLU A 1 420 ? 21.600 11.559 -25.114 1.00 88.38 420 GLU A CA 1
ATOM 3434 C C . GLU A 1 420 ? 22.168 11.182 -23.735 1.00 88.38 420 GLU A C 1
ATOM 3436 O O . GLU A 1 420 ? 22.582 10.041 -23.509 1.00 88.38 420 GLU A O 1
ATOM 3441 N N . ARG A 1 421 ? 22.203 12.135 -22.789 1.00 83.94 421 ARG A N 1
ATOM 3442 C CA . ARG A 1 421 ? 22.615 11.862 -21.400 1.00 83.94 421 ARG A CA 1
ATOM 3443 C C . ARG A 1 421 ? 21.635 10.926 -20.703 1.00 83.94 421 ARG A C 1
ATOM 3445 O O . ARG A 1 421 ? 22.077 10.026 -19.994 1.00 83.94 421 ARG A O 1
ATOM 3452 N N . TYR A 1 422 ? 20.336 11.126 -20.906 1.00 85.62 422 TYR A N 1
ATOM 3453 C CA . TYR A 1 422 ? 19.300 10.263 -20.356 1.00 85.62 422 TYR A CA 1
ATOM 3454 C C . TYR A 1 422 ? 19.448 8.821 -20.846 1.00 85.62 422 TYR A C 1
ATOM 3456 O O . TYR A 1 422 ? 19.451 7.916 -20.020 1.00 85.62 422 TYR A O 1
ATOM 3464 N N . HIS A 1 423 ? 19.662 8.599 -22.147 1.00 89.88 423 HIS A N 1
ATOM 3465 C CA . HIS A 1 423 ? 19.872 7.255 -22.700 1.00 89.88 423 HIS A CA 1
ATOM 3466 C C . HIS A 1 423 ? 21.070 6.543 -22.079 1.00 89.88 423 HIS A C 1
ATOM 3468 O O . HIS A 1 423 ? 20.951 5.394 -21.659 1.00 89.88 423 HIS A O 1
ATOM 3474 N N . LYS A 1 424 ? 22.206 7.236 -21.939 1.00 82.12 424 LYS A N 1
ATOM 3475 C CA . LYS A 1 424 ? 23.386 6.679 -21.255 1.00 82.12 424 LYS A CA 1
ATOM 3476 C C . LYS A 1 424 ? 23.080 6.332 -19.800 1.00 82.12 424 LYS A C 1
ATOM 3478 O O . LYS A 1 424 ? 23.370 5.221 -19.365 1.00 82.12 424 LYS A O 1
ATOM 3483 N N . ARG A 1 425 ? 22.422 7.242 -19.074 1.00 83.31 425 ARG A N 1
ATOM 3484 C CA . ARG A 1 425 ? 22.030 7.029 -17.674 1.00 83.31 425 ARG A CA 1
ATOM 3485 C C . ARG A 1 425 ? 21.051 5.865 -17.521 1.00 83.31 425 ARG A C 1
ATOM 3487 O O . ARG A 1 425 ? 21.185 5.092 -16.582 1.00 83.31 425 ARG A O 1
ATOM 3494 N N . MET A 1 426 ? 20.094 5.719 -18.435 1.00 84.19 426 MET A N 1
ATOM 3495 C CA . MET A 1 426 ? 19.156 4.595 -18.478 1.00 84.19 426 MET A CA 1
ATOM 3496 C C . MET A 1 426 ? 19.896 3.269 -18.694 1.00 84.19 426 MET A C 1
ATOM 3498 O O . MET A 1 426 ? 19.645 2.307 -17.969 1.00 84.19 426 MET A O 1
ATOM 3502 N N . GLY A 1 427 ? 20.846 3.236 -19.635 1.00 80.50 427 GLY A N 1
ATOM 3503 C CA . GLY A 1 427 ? 21.737 2.099 -19.873 1.00 80.50 427 GLY A CA 1
ATOM 3504 C C . GLY A 1 427 ? 22.520 1.686 -18.630 1.00 80.50 427 GLY A C 1
ATOM 3505 O O . GLY A 1 427 ? 22.461 0.531 -18.204 1.00 80.50 427 GLY A O 1
ATOM 3506 N N . GLU A 1 428 ? 23.218 2.635 -18.008 1.00 81.19 428 GLU A N 1
ATOM 3507 C CA . GLU A 1 428 ? 23.993 2.421 -16.780 1.00 81.19 428 GLU A CA 1
ATOM 3508 C C . GLU A 1 428 ? 23.105 1.940 -15.625 1.00 81.19 428 GLU A C 1
ATOM 3510 O O . GLU A 1 428 ? 23.404 0.930 -14.985 1.00 81.19 428 GLU A O 1
ATOM 3515 N N . PHE A 1 429 ? 21.978 2.614 -15.396 1.00 83.06 429 PHE A N 1
ATOM 3516 C CA . PHE A 1 429 ? 21.035 2.288 -14.332 1.00 83.06 429 PHE A CA 1
ATOM 3517 C C . PHE A 1 429 ? 20.420 0.893 -14.510 1.00 83.06 429 PHE A C 1
ATOM 3519 O O . PHE A 1 429 ? 20.435 0.081 -13.586 1.00 83.06 429 PHE A O 1
ATOM 3526 N N . CYS A 1 430 ? 19.945 0.554 -15.709 1.00 86.88 430 CYS A N 1
ATOM 3527 C CA . CYS A 1 430 ? 19.386 -0.773 -15.965 1.00 86.88 430 CYS A CA 1
ATOM 3528 C C . CYS A 1 430 ? 20.460 -1.867 -15.921 1.00 86.88 430 CYS A C 1
ATOM 3530 O O . CYS A 1 430 ? 20.167 -2.987 -15.514 1.00 86.88 430 CYS A O 1
ATOM 3532 N N . THR A 1 431 ? 21.718 -1.554 -16.250 1.00 85.19 431 THR A N 1
ATOM 3533 C CA . THR A 1 431 ? 22.844 -2.480 -16.029 1.00 85.19 431 THR A CA 1
ATOM 3534 C C . THR A 1 431 ? 23.035 -2.779 -14.542 1.00 85.19 431 THR A C 1
ATOM 3536 O O . THR A 1 431 ? 23.288 -3.928 -14.177 1.00 85.19 431 THR A O 1
ATOM 3539 N N . GLN A 1 432 ? 22.879 -1.776 -13.671 1.00 86.00 432 GLN A N 1
ATOM 3540 C CA . GLN A 1 432 ? 22.920 -1.980 -12.220 1.00 86.00 432 GLN A CA 1
ATOM 3541 C C . GLN A 1 432 ? 21.757 -2.860 -11.753 1.00 86.00 432 GLN A C 1
ATOM 3543 O O . GLN A 1 432 ? 21.995 -3.812 -11.014 1.00 86.00 432 GLN A O 1
ATOM 3548 N N . LEU A 1 433 ? 20.531 -2.619 -12.232 1.00 83.38 433 LEU A N 1
ATOM 3549 C CA . LEU A 1 433 ? 19.381 -3.478 -11.919 1.00 83.38 433 LEU A CA 1
ATOM 3550 C C . LEU A 1 433 ? 19.596 -4.924 -12.386 1.00 83.38 433 LEU A C 1
ATOM 3552 O O . LEU A 1 433 ? 19.363 -5.856 -11.622 1.00 83.38 433 LEU A O 1
ATOM 3556 N N . LEU A 1 434 ? 20.123 -5.122 -13.597 1.00 87.06 434 LEU A N 1
ATOM 3557 C CA . LEU A 1 434 ? 20.501 -6.448 -14.088 1.00 87.06 434 LEU A CA 1
ATOM 3558 C C . LEU A 1 434 ? 21.538 -7.108 -13.176 1.00 87.06 434 LEU A C 1
ATOM 3560 O O . LEU A 1 434 ? 21.437 -8.292 -12.877 1.00 87.06 434 LEU A O 1
ATOM 3564 N N . TYR A 1 435 ? 22.537 -6.358 -12.709 1.00 84.50 435 TYR A N 1
ATOM 3565 C CA . TYR A 1 435 ? 23.517 -6.890 -11.769 1.00 84.50 435 TYR A CA 1
ATOM 3566 C C . TYR A 1 435 ? 22.875 -7.312 -10.441 1.00 84.50 435 TYR A C 1
ATOM 3568 O O . TYR A 1 435 ? 23.247 -8.360 -9.913 1.00 84.50 435 TYR A O 1
ATOM 3576 N N . LEU A 1 436 ? 21.901 -6.554 -9.927 1.00 82.81 436 LEU A N 1
ATOM 3577 C CA . LEU A 1 436 ? 21.124 -6.957 -8.753 1.00 82.81 436 LEU A CA 1
ATOM 3578 C C . LEU A 1 436 ? 20.387 -8.278 -9.023 1.00 82.81 436 LEU A C 1
ATOM 3580 O O . LEU A 1 436 ? 20.580 -9.234 -8.274 1.00 82.81 436 LEU A O 1
ATOM 3584 N N . GLU A 1 437 ? 19.636 -8.363 -10.124 1.00 86.25 437 GLU A N 1
ATOM 3585 C CA . GLU A 1 437 ? 18.878 -9.556 -10.543 1.00 86.25 437 GLU A CA 1
ATOM 3586 C C . GLU A 1 437 ? 19.771 -10.807 -10.670 1.00 86.25 437 GLU A C 1
ATOM 3588 O O . GLU A 1 437 ? 19.380 -11.907 -10.281 1.00 86.25 437 GLU A O 1
ATOM 3593 N N . GLU A 1 438 ? 21.001 -10.654 -11.176 1.00 85.62 438 GLU A N 1
ATOM 3594 C CA . GLU A 1 438 ? 21.968 -11.754 -11.311 1.00 85.62 438 GLU A CA 1
ATOM 3595 C C . GLU A 1 438 ? 22.674 -12.149 -10.012 1.00 85.62 438 GLU A C 1
ATOM 3597 O O . GLU A 1 438 ? 23.220 -13.247 -9.918 1.00 85.62 438 GLU A O 1
ATOM 3602 N N . ASN A 1 439 ? 22.680 -11.269 -9.012 1.00 79.94 439 ASN A N 1
ATOM 3603 C CA . ASN A 1 439 ? 23.355 -11.484 -7.734 1.00 79.94 439 ASN A CA 1
ATOM 3604 C C . ASN A 1 439 ? 22.354 -11.465 -6.571 1.00 79.94 439 ASN A C 1
ATOM 3606 O O . ASN A 1 439 ? 22.695 -11.047 -5.463 1.00 79.94 439 ASN A O 1
ATOM 3610 N N . LYS A 1 440 ? 21.119 -11.918 -6.805 1.00 81.06 440 LYS A N 1
ATOM 3611 C CA . LYS A 1 440 ? 20.018 -11.850 -5.833 1.00 81.06 440 LYS A CA 1
ATOM 3612 C C . LYS A 1 440 ? 20.343 -12.447 -4.462 1.00 81.06 440 LYS A C 1
ATOM 3614 O O . LYS A 1 440 ? 19.858 -11.952 -3.459 1.00 81.06 440 LYS A O 1
ATOM 3619 N N . GLU A 1 441 ? 21.197 -13.468 -4.399 1.00 83.12 441 GLU A N 1
ATOM 3620 C CA . GLU A 1 441 ? 21.644 -14.085 -3.140 1.00 83.12 441 GLU A CA 1
ATOM 3621 C C . GLU A 1 441 ? 22.490 -13.112 -2.307 1.00 83.12 441 GLU A C 1
ATO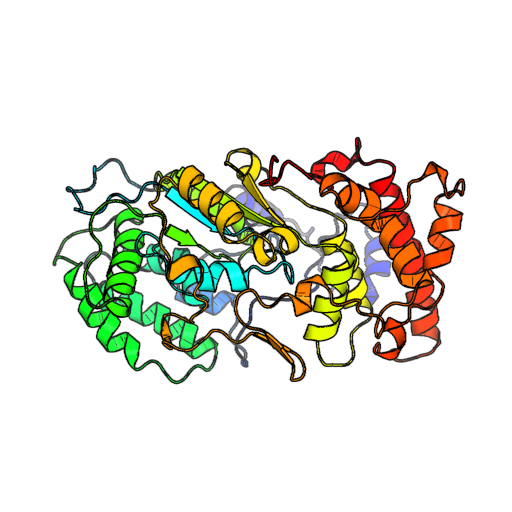M 3623 O O . GLU A 1 441 ? 22.325 -13.011 -1.094 1.00 83.12 441 GLU A O 1
ATOM 3628 N N . LYS A 1 442 ? 23.359 -12.339 -2.969 1.00 75.62 442 LYS A N 1
ATOM 3629 C CA . LYS A 1 442 ? 24.160 -11.278 -2.345 1.00 75.62 442 LYS A CA 1
ATOM 3630 C C . LYS A 1 442 ? 23.299 -10.073 -1.957 1.00 75.62 442 LYS A C 1
ATOM 3632 O O . LYS A 1 442 ? 23.586 -9.417 -0.960 1.00 75.62 442 LYS A O 1
ATOM 3637 N N . TYR A 1 443 ? 22.259 -9.788 -2.736 1.00 74.81 443 TYR A N 1
ATOM 3638 C CA . TYR A 1 443 ? 21.344 -8.660 -2.541 1.00 74.81 443 TYR A CA 1
ATOM 3639 C C . TYR A 1 443 ? 19.971 -9.106 -2.026 1.00 74.81 443 TYR A C 1
ATOM 3641 O O . TYR A 1 443 ? 18.958 -8.510 -2.377 1.00 74.81 443 TYR A O 1
ATOM 3649 N N . ALA A 1 444 ? 19.924 -10.139 -1.178 1.00 71.62 444 ALA A N 1
ATOM 3650 C CA . ALA A 1 444 ? 18.668 -10.759 -0.754 1.00 71.62 444 ALA A CA 1
ATOM 3651 C C . ALA A 1 444 ? 17.694 -9.771 -0.085 1.00 71.62 444 ALA A C 1
ATOM 3653 O O . ALA A 1 444 ? 16.490 -9.890 -0.271 1.00 71.62 444 ALA A O 1
ATOM 3654 N N . GLY A 1 445 ? 18.203 -8.747 0.613 1.00 70.94 445 GLY A N 1
ATOM 3655 C CA . GLY A 1 445 ? 17.382 -7.677 1.200 1.00 70.94 445 GLY A CA 1
ATOM 3656 C C . GLY A 1 445 ? 16.662 -6.776 0.184 1.00 70.94 445 GLY A C 1
ATOM 3657 O O . GLY A 1 445 ? 15.750 -6.054 0.558 1.00 70.94 445 GLY A O 1
ATOM 3658 N N . TYR A 1 446 ? 17.054 -6.810 -1.093 1.00 69.69 446 TYR A N 1
ATOM 3659 C CA . TYR A 1 446 ? 16.391 -6.084 -2.184 1.00 69.69 446 TYR A CA 1
ATOM 3660 C C . TYR A 1 446 ? 15.320 -6.931 -2.895 1.00 69.69 446 TYR A C 1
ATOM 3662 O O . TYR A 1 446 ? 14.428 -6.397 -3.553 1.00 69.69 446 TYR A O 1
ATOM 3670 N N . PHE A 1 447 ? 15.411 -8.257 -2.764 1.00 75.50 447 PHE A N 1
ATOM 3671 C CA . PHE A 1 447 ? 14.559 -9.236 -3.439 1.00 75.50 447 PHE A CA 1
ATOM 3672 C C . PHE A 1 447 ? 13.846 -10.122 -2.418 1.00 75.50 447 PHE A C 1
ATOM 3674 O O . PHE A 1 447 ? 13.936 -11.350 -2.471 1.00 75.50 447 PHE A O 1
ATOM 3681 N N . GLN A 1 448 ? 13.132 -9.510 -1.472 1.00 75.69 448 GLN A N 1
ATOM 3682 C CA . GLN A 1 448 ? 12.406 -10.235 -0.424 1.00 75.69 448 GLN A CA 1
ATOM 3683 C C . GLN A 1 448 ? 11.035 -10.715 -0.913 1.00 75.69 448 GLN A C 1
ATOM 3685 O O . GLN A 1 448 ? 10.015 -10.566 -0.234 1.00 75.69 448 GLN A O 1
ATOM 3690 N N . PHE A 1 449 ? 11.029 -11.318 -2.103 1.00 81.50 449 PHE A N 1
ATOM 3691 C CA . PHE A 1 449 ? 9.872 -12.010 -2.647 1.00 81.50 449 PHE A CA 1
ATOM 3692 C C . PHE A 1 449 ? 9.549 -13.206 -1.756 1.00 81.50 449 PHE A C 1
ATOM 3694 O O . PHE A 1 449 ? 10.444 -13.944 -1.341 1.00 81.50 449 PHE A O 1
ATOM 3701 N N . GLY A 1 450 ? 8.275 -13.403 -1.451 1.00 75.06 450 GLY A N 1
ATOM 3702 C CA . GLY A 1 450 ? 7.837 -14.529 -0.634 1.00 75.06 450 GLY A CA 1
ATOM 3703 C C . GLY A 1 450 ? 6.512 -15.081 -1.113 1.00 75.06 450 GLY A C 1
ATOM 3704 O O . GLY A 1 450 ? 5.983 -14.653 -2.138 1.00 75.06 450 GLY A O 1
ATOM 3705 N N . ASP A 1 451 ? 5.979 -16.029 -0.354 1.00 81.56 451 ASP A N 1
ATOM 3706 C CA . ASP A 1 451 ? 4.719 -16.668 -0.700 1.00 81.56 451 ASP A CA 1
ATOM 3707 C C . ASP A 1 451 ? 3.580 -15.643 -0.774 1.00 81.56 451 ASP A C 1
ATOM 3709 O O . ASP A 1 451 ? 3.559 -14.620 -0.079 1.00 81.56 451 ASP A O 1
ATOM 3713 N N . TYR A 1 452 ? 2.623 -15.932 -1.648 1.00 85.88 452 TYR A N 1
ATOM 3714 C CA . TYR A 1 452 ? 1.374 -15.194 -1.764 1.00 85.88 452 TYR A CA 1
ATOM 3715 C C . TYR A 1 452 ? 0.203 -16.137 -1.519 1.00 85.88 452 TYR A C 1
ATOM 3717 O O . TYR A 1 452 ? 0.366 -17.358 -1.560 1.00 85.88 452 TYR A O 1
ATOM 3725 N N . LEU A 1 453 ? -0.983 -15.576 -1.267 1.00 83.44 453 LEU A N 1
ATOM 3726 C CA . LEU A 1 453 ? -2.227 -16.334 -1.166 1.00 83.44 453 LEU A CA 1
ATOM 3727 C C . LEU A 1 453 ? -2.540 -16.979 -2.513 1.00 83.44 453 LEU A C 1
ATOM 3729 O O . LEU A 1 453 ? -3.263 -16.435 -3.348 1.00 83.44 453 LEU A O 1
ATOM 3733 N N . SER A 1 454 ? -1.946 -18.146 -2.723 1.00 76.44 454 SER A N 1
ATOM 3734 C CA . SER A 1 454 ? -2.091 -18.918 -3.935 1.00 76.44 454 SER A CA 1
ATOM 3735 C C . SER A 1 454 ? -3.477 -19.542 -3.973 1.00 76.44 454 SER A C 1
ATOM 3737 O O . SER A 1 454 ? -4.066 -19.931 -2.959 1.00 76.44 454 SER A O 1
ATOM 3739 N N . LEU A 1 455 ? -4.022 -19.654 -5.174 1.00 72.31 455 LEU A N 1
ATOM 3740 C CA . LEU A 1 455 ? -5.187 -20.479 -5.444 1.00 72.31 455 LEU A CA 1
ATOM 3741 C C . LEU A 1 455 ? -4.688 -21.923 -5.550 1.00 72.31 455 LEU A C 1
ATOM 3743 O O . LEU A 1 455 ? -4.513 -22.433 -6.654 1.00 72.31 455 LEU A O 1
ATOM 3747 N N . GLU A 1 456 ? -4.336 -22.568 -4.436 1.00 68.31 456 GLU A N 1
ATOM 3748 C CA . GLU A 1 456 ? -4.146 -24.022 -4.486 1.00 68.31 456 GLU A CA 1
ATOM 3749 C C . GLU A 1 456 ? -5.416 -24.666 -5.065 1.00 68.31 456 GLU A C 1
ATOM 3751 O O . GLU A 1 456 ? -6.532 -24.258 -4.727 1.00 68.31 456 GLU A O 1
ATOM 3756 N N . LYS A 1 457 ? -5.204 -25.564 -6.034 1.00 41.09 457 LYS A N 1
ATOM 3757 C CA . LYS A 1 457 ? -6.223 -26.141 -6.920 1.00 41.09 457 LYS A CA 1
ATOM 3758 C C . LYS A 1 457 ? -7.155 -27.117 -6.225 1.00 41.09 457 LYS A C 1
ATOM 3760 O O . LYS A 1 457 ? -6.642 -27.928 -5.425 1.00 41.09 457 LYS A O 1
#

Secondary structure (DSSP, 8-state):
-HHHHHHHHHTTSS------SGGGHHHHHHH-TT-----------S---SS---HHHHHHHTT-----GGGTT----S--------------SEEEEEEEEEE--TTTTHHHHHHHHTT-TTEE---SSHHHHTHHHHHHHHHHSTTS-HHHHHHHHHHHHHHHTT----THHHHHHHHHHHH--TT----HHHHHHHHHHHHHHHHHSS---EEEEEEE--TT-GGGHHHHHHHHHHTT-EEEEEEEE--HHHHHHHHHHHT-SPBPHHHHHHHHHHHH-B---TTGGGSEEEEEEHHHHHH-HHHHHHHHHHHHT----GGGG--EETTTTEE--EEETTEEE-TT-SHHHH---TTT--HHHHHHHHHHSHHHHHHTT-----GGG----HHHHHGGGGSPPGGGGGB--S-HHHHHHHHHHHHHHHHHHHHHHHTTTTTGGGB----------

pLDDT: mean 76.94, std 20.05, range [25.72, 97.5]

Radius of gyration: 24.61 Å; chains: 1; bounding box: 65×56×62 Å

Sequence (457 aa):
ELFVRWIQQMRWNEEVLVCPTEGEIDGFHNQYADAVWIPLEMGIGLGMPEKDEDLVQILQSHGISSFSRFFERKPLYCEELAIDNKQSVSQSIVQVKKVLLLKASAMSGSSLVAFVLGLHPNILSLGLNEWEVNIWHIVKKAAMAAGGNLAEIIIGEINFYYQAMGMDDIGWLKDYQKILGQYFQEGKKYSEKELFLLIHLAYYELLHGVPLEGEAVIYLDPHANEPMRDSILTWLEQMGFEIIILELIRTPFMRLGSSIKWQSKILDPCQILGLLYSISGETVYEKELGHQLVRIRFEDLKMYPRQIWGKLCEILGIPWSDTLFETIQAEEKKKSVYIVNGDRITGYNLTPVYYTYDEFFDAFDKFRLDLIFREKSKAYGYSYVDKSKYPMSLEKLGKLFELPFCFEKILCFGSERERERYHKRMGEFCTQLLYLEENKEKYAGYFQFGDYLSLEK

Foldseek 3Di:
DVVVVVVVVVVVPPPDDDDPDPVCVVVVCVVCVPDDDQDDDDDDDDDFAPDDDDVVNVCVVVVNPDDDPSQLQPPPPPPPPPQPDDDDDDDDLEDEFAAAEEPDDAQLCPLLVQLLQVQDLQEQELFPAPCLLVVLVLLVSLLPPQQPLSLVSSLVVVVVRCVRVVHDPPVLSVVLSVLLSVLDDGNDRDGSLSSSVSSSQSSSCSLVVDGRGYYHYYYGYNPSVSSCVLVVLVVCVSSNHAYEYEYRDEDLVLSLLSVLQQVVAADALVVSLVSLLSSLFDFDDPSNVVHHYAYDYSLCCLVPVVLQVVVVCVVVVHDDDPSSQARARSVVRHFDWDATPRDTDGGSDCCSVPPPSCQFADPLRVLLSLLLNVLVCVLVVHDHDDPVVPPDDLLVSLLSQLDDTSNCVRHDDPDVVRNNVSSVVRSVSSSVSNVCVVPCVVVVSGHVRDDHSDPPD